Protein AF-A0A0E0J8D0-F1 (afdb_monomer)

pLDDT: mean 74.9, std 18.25, range [26.39, 94.94]

InterPro domains:
  IPR051266 Calcium-activated chloride channel regulator [PTHR10579] (3-335)

Mean predicted aligned error: 12.56 Å

Structure (mmCIF, N/CA/C/O backbone):
data_AF-A0A0E0J8D0-F1
#
_entry.id   AF-A0A0E0J8D0-F1
#
loop_
_atom_site.group_PDB
_atom_site.id
_atom_site.type_symbol
_atom_site.label_atom_id
_atom_site.label_alt_id
_atom_site.label_comp_id
_atom_site.label_asym_id
_atom_site.label_entity_id
_atom_site.label_seq_id
_atom_site.pdbx_PDB_ins_code
_atom_site.Cartn_x
_atom_site.Cartn_y
_atom_site.Cartn_z
_atom_site.occupancy
_atom_site.B_iso_or_equiv
_atom_site.auth_seq_id
_atom_site.auth_comp_id
_atom_site.auth_asym_id
_atom_site.auth_atom_id
_atom_site.pdbx_PDB_model_num
ATOM 1 N N . MET A 1 1 ? -21.886 -5.098 -19.837 1.00 46.44 1 MET A N 1
ATOM 2 C CA . MET A 1 1 ? -21.072 -4.831 -18.627 1.00 46.44 1 MET A CA 1
ATOM 3 C C . MET A 1 1 ? -19.988 -3.817 -18.983 1.00 46.44 1 MET A C 1
ATOM 5 O O . MET A 1 1 ? -19.157 -4.144 -19.821 1.00 46.44 1 MET A O 1
ATOM 9 N N . LYS A 1 2 ? -19.994 -2.595 -18.424 1.00 50.16 2 LYS A N 1
ATOM 10 C CA . LYS A 1 2 ? -18.832 -1.688 -18.530 1.00 50.16 2 LYS A CA 1
ATOM 11 C C . LYS A 1 2 ? -17.895 -1.989 -17.359 1.00 50.16 2 LYS A C 1
ATOM 13 O O . LYS A 1 2 ? -18.316 -1.901 -16.210 1.00 50.16 2 LYS A O 1
ATOM 18 N N . ARG A 1 3 ? -16.669 -2.418 -17.663 1.00 60.91 3 ARG A N 1
ATOM 19 C CA . ARG A 1 3 ? -15.630 -2.735 -16.670 1.00 60.91 3 ARG A CA 1
ATOM 20 C C . ARG A 1 3 ? -14.944 -1.448 -16.202 1.00 60.91 3 ARG A C 1
ATOM 22 O O . ARG A 1 3 ? -14.969 -0.449 -16.920 1.00 60.91 3 ARG A O 1
ATOM 29 N N . GLN A 1 4 ? -14.341 -1.473 -15.013 1.00 70.31 4 GLN A N 1
ATOM 30 C CA . GLN A 1 4 ? -13.465 -0.391 -14.558 1.00 70.31 4 GLN A CA 1
ATOM 31 C C . GLN A 1 4 ? -12.330 -0.221 -15.565 1.00 70.31 4 GLN A C 1
ATOM 33 O O . GLN A 1 4 ? -11.657 -1.186 -15.918 1.00 70.31 4 GLN A O 1
ATOM 38 N N . GLY A 1 5 ? -12.181 1.005 -16.065 1.00 75.38 5 GLY A N 1
ATOM 39 C CA . GLY A 1 5 ? -11.062 1.376 -16.914 1.00 75.38 5 GLY A CA 1
ATOM 40 C C . GLY A 1 5 ? -9.824 1.595 -16.056 1.00 75.38 5 GLY A C 1
ATOM 41 O O . GLY A 1 5 ? -9.903 2.187 -14.977 1.00 75.38 5 GLY A O 1
ATOM 42 N N . PHE A 1 6 ? -8.698 1.105 -16.549 1.00 82.50 6 PHE A N 1
ATOM 43 C CA . PHE A 1 6 ? -7.367 1.359 -16.017 1.00 82.50 6 PHE A CA 1
ATOM 44 C C . PHE A 1 6 ? -6.491 1.699 -17.207 1.00 82.50 6 PHE A C 1
ATOM 46 O O . PHE A 1 6 ? -6.718 1.198 -18.312 1.00 82.50 6 PHE A O 1
ATOM 53 N N . ILE A 1 7 ? -5.495 2.538 -16.977 1.00 88.19 7 ILE A N 1
ATOM 54 C CA . ILE A 1 7 ? -4.491 2.846 -17.984 1.00 88.19 7 ILE A CA 1
ATOM 55 C C . ILE A 1 7 ? -3.203 2.180 -17.530 1.00 88.19 7 ILE A C 1
ATOM 57 O O . ILE A 1 7 ? -2.791 2.327 -16.381 1.00 88.19 7 ILE A O 1
ATOM 61 N N . VAL A 1 8 ? -2.575 1.436 -18.431 1.00 90.00 8 VAL A N 1
ATOM 62 C CA . VAL A 1 8 ? -1.223 0.931 -18.222 1.00 90.00 8 VAL A CA 1
ATOM 63 C C . VAL A 1 8 ? -0.293 1.754 -19.094 1.00 90.00 8 VAL A C 1
ATOM 65 O O . VAL A 1 8 ? -0.417 1.741 -20.316 1.00 90.00 8 VAL A O 1
ATOM 68 N N . LEU A 1 9 ? 0.608 2.497 -18.457 1.00 89.94 9 LEU A N 1
ATOM 69 C CA . LEU A 1 9 ? 1.595 3.334 -19.127 1.00 89.94 9 LEU A CA 1
ATOM 70 C C . LEU A 1 9 ? 2.976 2.715 -18.944 1.00 89.94 9 LEU A C 1
ATOM 72 O O . LEU A 1 9 ? 3.391 2.429 -17.823 1.00 89.94 9 LEU A O 1
ATOM 76 N N . VAL A 1 10 ? 3.699 2.524 -20.040 1.00 88.44 10 VAL A N 1
ATOM 77 C CA . VAL A 1 10 ? 5.029 1.912 -20.041 1.00 88.44 10 VAL A CA 1
ATOM 78 C C . VAL A 1 10 ? 5.989 2.880 -20.712 1.00 88.44 10 VAL A C 1
ATOM 80 O O . VAL A 1 10 ? 5.699 3.349 -21.810 1.00 88.44 10 VAL A O 1
ATOM 83 N N . SER A 1 11 ? 7.116 3.171 -20.070 1.00 85.00 11 SER A N 1
ATOM 84 C CA . SER A 1 11 ? 8.175 4.003 -20.647 1.00 85.00 11 SER A CA 1
ATOM 85 C C . SER A 1 11 ? 9.550 3.432 -20.312 1.00 85.00 11 SER A C 1
ATOM 87 O O . SER A 1 11 ? 9.763 2.886 -19.229 1.00 85.00 11 SER A O 1
ATOM 89 N N . ASP A 1 12 ? 10.486 3.550 -21.246 1.00 77.44 12 ASP A N 1
ATOM 90 C CA . ASP A 1 12 ? 11.909 3.245 -21.076 1.00 77.44 12 ASP A CA 1
ATOM 91 C C . ASP A 1 12 ? 12.786 4.512 -21.028 1.00 77.44 12 ASP A C 1
ATOM 93 O O . ASP A 1 12 ? 14.004 4.404 -20.884 1.00 77.44 12 ASP A O 1
ATOM 97 N N . ARG A 1 13 ? 12.186 5.709 -21.138 1.00 64.50 13 ARG A N 1
ATOM 98 C CA . ARG A 1 13 ? 12.886 7.002 -21.168 1.00 64.50 13 ARG A CA 1
ATOM 99 C C . ARG A 1 13 ? 12.530 7.893 -19.983 1.00 64.50 13 ARG A C 1
ATOM 101 O O . ARG A 1 13 ? 11.370 7.954 -19.572 1.00 64.50 13 ARG A O 1
ATOM 108 N N . ASP A 1 14 ? 13.530 8.653 -19.543 1.00 59.75 14 ASP A N 1
ATOM 109 C CA . ASP A 1 14 ? 13.353 9.880 -18.768 1.00 59.75 14 ASP A CA 1
ATOM 110 C C . ASP A 1 14 ? 12.811 10.943 -19.740 1.00 59.75 14 ASP A C 1
ATOM 112 O O . ASP A 1 14 ? 13.558 11.564 -20.499 1.00 59.75 14 ASP A O 1
ATOM 116 N N . SER A 1 15 ? 11.489 11.081 -19.827 1.00 52.22 15 SER A N 1
ATOM 117 C CA . SER A 1 15 ? 10.902 12.249 -20.478 1.00 52.22 15 SER A CA 1
ATOM 118 C C . SER A 1 15 ? 11.026 13.459 -19.555 1.00 52.22 15 SER A C 1
ATOM 120 O O . SER A 1 15 ? 11.092 13.316 -18.339 1.00 52.22 15 SER A O 1
ATOM 122 N N . SER A 1 16 ? 11.095 14.648 -20.149 1.00 49.59 16 SER A N 1
ATOM 123 C CA . SER A 1 16 ? 10.796 15.911 -19.481 1.00 49.59 16 SER A CA 1
ATOM 124 C C . SER A 1 16 ? 9.425 16.375 -19.981 1.00 49.59 16 SER A C 1
ATOM 126 O O . SER A 1 16 ? 9.337 17.179 -20.913 1.00 49.59 16 SER A O 1
ATOM 128 N N . MET A 1 17 ? 8.338 15.812 -19.463 1.00 49.69 17 MET A N 1
ATOM 129 C CA . MET A 1 17 ? 7.008 16.357 -19.689 1.00 49.69 17 MET A CA 1
ATOM 130 C C . MET A 1 17 ? 6.884 17.727 -19.024 1.00 49.69 17 MET A C 1
ATOM 132 O O . MET A 1 17 ? 6.902 17.891 -17.806 1.00 49.69 17 MET A O 1
ATOM 136 N N . SER A 1 18 ? 6.680 18.736 -19.864 1.00 47.53 18 SER A N 1
ATOM 137 C CA . SER A 1 18 ? 6.123 20.016 -19.458 1.00 47.53 18 SER A CA 1
ATOM 138 C C . SER A 1 18 ? 4.677 19.810 -18.989 1.00 47.53 18 SER A C 1
ATOM 140 O O . SER A 1 18 ? 3.815 19.503 -19.807 1.00 47.53 18 SER A O 1
ATOM 142 N N . ASN A 1 19 ? 4.436 19.990 -17.688 1.00 48.50 19 ASN A N 1
ATOM 143 C CA . ASN A 1 19 ? 3.133 20.188 -17.042 1.00 48.50 19 ASN A CA 1
ATOM 144 C C . ASN A 1 19 ? 1.971 19.297 -17.543 1.00 48.50 19 ASN A C 1
ATOM 146 O O . ASN A 1 19 ? 1.160 19.716 -18.370 1.00 48.50 19 ASN A O 1
ATOM 150 N N . CYS A 1 20 ? 1.806 18.112 -16.944 1.00 47.72 20 CYS A N 1
ATOM 151 C CA . CYS A 1 20 ? 0.512 17.418 -16.925 1.00 47.72 20 CYS A CA 1
ATOM 152 C C . CYS A 1 20 ? -0.447 18.173 -15.992 1.00 47.72 20 CYS A C 1
ATOM 154 O O . CYS A 1 20 ? -0.586 17.824 -14.830 1.00 47.72 20 CYS A O 1
ATOM 156 N N . SER A 1 21 ? -1.070 19.245 -16.479 1.00 47.53 21 SER A N 1
ATOM 157 C CA . SER A 1 21 ? -2.043 20.033 -15.704 1.00 47.53 21 SER A CA 1
ATOM 158 C C . SER A 1 21 ? -3.500 19.676 -16.006 1.00 47.53 21 SER A C 1
ATOM 160 O O . SER A 1 21 ? -4.398 20.413 -15.607 1.00 47.53 21 SER A O 1
ATOM 162 N N . ASP A 1 22 ? -3.763 18.571 -16.711 1.00 52.88 22 ASP A N 1
ATOM 163 C CA . ASP A 1 22 ? -5.134 18.147 -17.012 1.00 52.88 22 ASP A CA 1
ATOM 164 C C . ASP A 1 22 ? -5.654 17.166 -15.943 1.00 52.88 22 ASP A C 1
ATOM 166 O O . ASP A 1 22 ? -5.825 15.962 -16.167 1.00 52.88 22 ASP A O 1
ATOM 170 N N . ASP A 1 23 ? -5.878 17.712 -14.741 1.00 55.66 23 ASP A N 1
ATOM 171 C CA . ASP A 1 23 ? -6.348 17.011 -13.532 1.00 55.66 23 ASP A CA 1
ATOM 172 C C . ASP A 1 23 ? -7.606 16.152 -13.777 1.00 55.66 23 ASP A C 1
ATOM 174 O O . ASP A 1 23 ? -7.837 15.147 -13.097 1.00 55.66 23 ASP A O 1
ATOM 178 N N . GLY A 1 24 ? -8.430 16.515 -14.767 1.00 55.47 24 GLY A N 1
ATOM 179 C CA . GLY A 1 24 ? -9.711 15.864 -15.041 1.00 55.47 24 GLY A CA 1
ATOM 180 C C . GLY A 1 24 ? -9.600 14.439 -15.598 1.00 55.47 24 GLY A C 1
ATOM 181 O O . GLY A 1 24 ? -10.462 13.602 -15.313 1.00 55.47 24 GLY A O 1
ATOM 182 N N . LEU A 1 25 ? -8.552 14.126 -16.371 1.00 59.09 25 LEU A N 1
ATOM 183 C CA . LEU A 1 25 ? -8.372 12.793 -16.967 1.00 59.09 25 LEU A CA 1
ATOM 184 C C . LEU A 1 25 ? -7.680 11.814 -16.014 1.00 59.09 25 LEU A C 1
ATOM 186 O O . LEU A 1 25 ? -8.095 10.654 -15.939 1.00 59.09 25 LEU A O 1
ATOM 190 N N . LEU A 1 26 ? -6.686 12.278 -15.247 1.00 63.06 26 LEU A N 1
ATOM 191 C CA . LEU A 1 26 ? -5.982 11.452 -14.259 1.00 63.06 26 LEU A CA 1
ATOM 192 C C . LEU A 1 26 ? -6.912 11.000 -13.126 1.00 63.06 26 LEU A C 1
ATOM 194 O O . LEU A 1 26 ? -6.766 9.894 -12.617 1.00 63.06 26 LEU A O 1
ATOM 198 N N . GLN A 1 27 ? -7.937 11.784 -12.786 1.00 64.50 27 GLN A N 1
ATOM 199 C CA . GLN A 1 27 ? -8.925 11.383 -11.778 1.00 64.50 27 GLN A CA 1
ATOM 200 C C . GLN A 1 27 ? -9.924 10.320 -12.262 1.00 64.50 27 GLN A C 1
ATOM 202 O O . GLN A 1 27 ? -10.603 9.700 -11.438 1.00 64.50 27 GLN A O 1
ATOM 207 N N . LYS A 1 28 ? -10.047 10.093 -13.579 1.00 72.12 28 LYS A N 1
ATOM 208 C CA . LYS A 1 28 ? -11.075 9.202 -14.139 1.00 72.12 28 LYS A CA 1
ATOM 209 C C . LYS A 1 28 ? -10.693 7.727 -14.063 1.00 72.12 28 LYS A C 1
ATOM 211 O O . LYS A 1 28 ? -11.548 6.890 -13.764 1.00 72.12 28 LYS A O 1
ATOM 216 N N . TYR A 1 29 ? -9.434 7.407 -14.349 1.00 80.06 29 TYR A N 1
ATOM 217 C CA . TYR A 1 29 ? -8.930 6.037 -14.353 1.00 80.06 29 TYR A CA 1
ATOM 218 C C . TYR A 1 29 ? -7.573 5.972 -13.653 1.00 80.06 29 TYR A C 1
ATOM 220 O O . TYR A 1 29 ? -6.701 6.773 -13.984 1.00 80.06 29 TYR A O 1
ATOM 228 N N . PRO A 1 30 ? -7.355 5.002 -12.749 1.00 85.81 30 PRO A N 1
ATOM 229 C CA . PRO A 1 30 ? -6.026 4.767 -12.204 1.00 85.81 30 PRO A CA 1
ATOM 230 C C . PRO A 1 30 ? -5.035 4.417 -13.316 1.00 85.81 30 PRO A C 1
ATOM 232 O O . PRO A 1 30 ? -5.306 3.558 -14.164 1.00 85.81 30 PRO A O 1
ATOM 235 N N . VAL A 1 31 ? -3.884 5.091 -13.297 1.00 90.38 31 VAL A N 1
ATOM 236 C CA . VAL A 1 31 ? -2.785 4.877 -14.239 1.00 90.38 31 VAL A CA 1
ATOM 237 C C . VAL A 1 31 ? -1.685 4.083 -13.540 1.00 90.38 31 VAL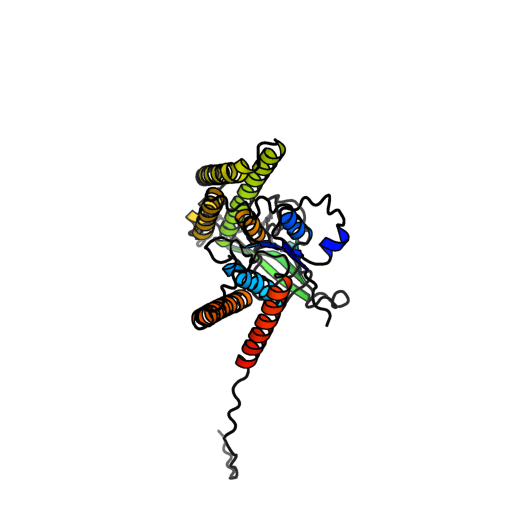 A C 1
ATOM 239 O O . VAL A 1 31 ? -0.976 4.594 -12.675 1.00 90.38 31 VAL A O 1
ATOM 242 N N . HIS A 1 32 ? -1.532 2.813 -13.906 1.00 92.88 32 HIS A N 1
ATOM 243 C CA . HIS A 1 32 ? -0.411 1.992 -13.460 1.00 92.88 32 HIS A CA 1
ATOM 244 C C . HIS A 1 32 ? 0.774 2.215 -14.398 1.00 92.88 32 HIS A C 1
ATOM 246 O O . HIS A 1 32 ? 0.692 1.925 -15.593 1.00 92.88 32 HIS A O 1
ATOM 252 N N . THR A 1 33 ? 1.862 2.757 -13.862 1.00 93.88 33 THR A N 1
ATOM 253 C CA . THR A 1 33 ? 3.039 3.147 -14.635 1.00 93.88 33 THR A CA 1
ATOM 254 C C . THR A 1 33 ? 4.173 2.137 -14.455 1.00 93.88 33 THR A C 1
ATOM 256 O O . THR A 1 33 ? 4.399 1.612 -13.363 1.00 93.88 33 THR A O 1
ATOM 259 N N . PHE A 1 34 ? 4.894 1.849 -15.538 1.00 91.88 34 PHE A N 1
ATOM 260 C CA . PHE A 1 34 ? 6.003 0.900 -15.578 1.00 91.88 34 PHE A CA 1
ATOM 261 C C . PHE A 1 34 ? 7.225 1.557 -16.213 1.00 91.88 34 PHE A C 1
ATOM 263 O O . PHE A 1 34 ? 7.177 1.928 -17.386 1.00 91.88 34 PHE A O 1
ATOM 270 N N . SER A 1 35 ? 8.324 1.663 -15.464 1.00 88.69 35 SER A N 1
ATOM 271 C CA . SER A 1 35 ? 9.623 2.017 -16.040 1.00 88.69 35 SER A CA 1
ATOM 272 C C . SER A 1 35 ? 10.381 0.760 -16.457 1.00 88.69 35 SER A C 1
ATOM 274 O O . SER A 1 35 ? 10.545 -0.166 -15.654 1.00 88.69 35 SER A O 1
ATOM 276 N N . LEU A 1 36 ? 10.880 0.732 -17.689 1.00 84.88 36 LEU A N 1
ATOM 277 C CA . LEU A 1 36 ? 11.722 -0.345 -18.201 1.00 84.88 36 LEU A CA 1
ATOM 278 C C . LEU A 1 36 ? 13.202 0.036 -18.129 1.00 84.88 36 LEU A C 1
ATOM 280 O O . LEU A 1 36 ? 13.606 1.100 -18.582 1.00 84.88 36 LEU A O 1
ATOM 284 N N . GLY A 1 37 ? 14.027 -0.876 -17.618 1.00 75.25 37 GLY A N 1
ATOM 285 C CA . GLY A 1 37 ? 15.477 -0.704 -17.607 1.00 75.25 37 GLY A CA 1
ATOM 286 C C . GLY A 1 37 ? 15.971 0.223 -16.496 1.00 75.25 37 GLY A C 1
ATOM 287 O O . GLY A 1 37 ? 15.388 0.302 -15.417 1.00 75.25 37 GLY A O 1
ATOM 288 N N . LYS A 1 38 ? 17.113 0.867 -16.742 1.00 71.81 38 LYS A N 1
ATOM 289 C CA . LYS A 1 38 ? 17.770 1.773 -15.796 1.00 71.81 38 LYS A CA 1
ATOM 290 C C . LYS A 1 38 ? 17.267 3.198 -16.051 1.00 71.81 38 LYS A C 1
ATOM 292 O O . LYS A 1 38 ? 17.955 3.974 -16.703 1.00 71.81 38 LYS A O 1
ATOM 297 N N . ALA A 1 39 ? 16.069 3.514 -15.567 1.00 64.19 39 ALA A N 1
ATOM 298 C CA . ALA A 1 39 ? 15.610 4.901 -15.512 1.00 64.19 39 ALA A CA 1
ATOM 299 C C . ALA A 1 39 ? 16.415 5.640 -14.432 1.00 64.19 39 ALA A C 1
ATOM 301 O O . ALA A 1 39 ? 16.434 5.199 -13.274 1.00 64.19 39 ALA A O 1
ATOM 302 N N . GLU A 1 40 ? 17.114 6.718 -14.798 1.00 65.31 40 GLU A N 1
ATOM 303 C CA . GLU A 1 40 ? 17.853 7.517 -13.817 1.00 65.31 40 GLU A CA 1
ATOM 304 C C . GLU A 1 40 ? 16.872 8.301 -12.940 1.00 65.31 40 GLU A C 1
ATOM 306 O O . GLU A 1 40 ? 17.086 8.381 -11.723 1.00 65.31 40 GLU A O 1
ATOM 311 N N . ASP A 1 41 ? 15.743 8.751 -13.509 1.00 74.25 41 ASP A N 1
ATOM 312 C CA . ASP A 1 41 ? 14.721 9.499 -12.783 1.00 74.25 41 ASP A CA 1
ATOM 313 C C . ASP A 1 41 ? 13.262 9.204 -13.210 1.00 74.25 41 ASP A C 1
ATOM 315 O O . ASP A 1 41 ? 12.701 9.878 -14.071 1.00 74.25 41 ASP A O 1
ATOM 319 N N . PRO A 1 42 ? 12.552 8.284 -12.530 1.00 84.31 42 PRO A N 1
ATOM 320 C CA . PRO A 1 42 ? 11.168 7.942 -12.869 1.00 84.31 42 PRO A CA 1
ATOM 321 C C . PRO A 1 42 ? 10.122 8.942 -12.335 1.00 84.31 42 PRO A C 1
ATOM 323 O O . PRO A 1 42 ? 8.941 8.597 -12.248 1.00 84.31 42 PRO A O 1
ATOM 326 N N . THR A 1 43 ? 10.524 10.149 -11.918 1.00 84.25 43 THR A N 1
ATOM 327 C CA . THR A 1 43 ? 9.664 11.094 -11.180 1.00 84.25 43 THR A CA 1
ATOM 328 C C . THR A 1 43 ? 8.336 11.377 -11.890 1.00 84.25 43 THR A C 1
ATOM 330 O O . THR A 1 43 ? 7.298 11.435 -11.235 1.00 84.25 43 THR A O 1
ATOM 333 N N . GLU A 1 44 ? 8.321 11.477 -13.218 1.00 84.69 44 GLU A N 1
ATOM 334 C CA . GLU A 1 44 ? 7.092 11.741 -13.980 1.00 84.69 44 GLU A CA 1
ATOM 335 C C . GLU A 1 44 ? 6.096 10.582 -13.915 1.00 84.69 44 GLU A C 1
ATOM 337 O O . GLU A 1 44 ? 4.924 10.777 -13.594 1.00 84.69 44 GLU A O 1
ATOM 342 N N . LEU A 1 45 ? 6.570 9.354 -14.140 1.00 89.94 45 LEU A N 1
ATOM 343 C CA . LEU A 1 45 ? 5.750 8.145 -14.036 1.00 89.94 45 LEU A CA 1
ATOM 344 C C . LEU A 1 45 ? 5.213 7.950 -12.616 1.00 89.94 45 LEU A C 1
ATOM 346 O O . LEU A 1 45 ? 4.086 7.481 -12.437 1.00 89.94 45 LEU A O 1
ATOM 350 N N . VAL A 1 46 ? 6.013 8.306 -11.609 1.00 89.81 46 VAL A N 1
ATOM 351 C CA . VAL A 1 46 ? 5.606 8.277 -10.201 1.00 89.81 46 VAL A CA 1
ATOM 352 C C . VAL A 1 46 ? 4.504 9.300 -9.939 1.00 89.81 46 VAL A C 1
ATOM 354 O O . VAL A 1 46 ? 3.514 8.958 -9.295 1.00 89.81 46 VAL A O 1
ATOM 357 N N . THR A 1 47 ? 4.642 10.525 -10.450 1.00 88.25 47 THR A N 1
ATOM 358 C CA . THR A 1 47 ? 3.637 11.589 -10.304 1.00 88.25 47 THR A CA 1
ATOM 359 C C . THR A 1 47 ? 2.320 11.203 -10.973 1.00 88.25 47 THR A C 1
ATOM 361 O O . THR A 1 47 ? 1.291 11.209 -10.302 1.00 88.25 47 THR A O 1
ATOM 364 N N . ILE A 1 48 ? 2.353 10.733 -12.226 1.00 89.06 48 ILE A N 1
ATOM 365 C CA . ILE A 1 48 ? 1.161 10.266 -12.956 1.00 89.06 48 ILE A CA 1
ATOM 366 C C . ILE A 1 48 ? 0.444 9.148 -12.186 1.00 89.06 48 ILE A C 1
ATOM 368 O O . ILE A 1 48 ? -0.778 9.185 -12.009 1.00 89.06 48 ILE A O 1
ATOM 372 N N . ALA A 1 49 ? 1.187 8.148 -11.700 1.00 90.69 49 ALA A N 1
ATOM 373 C CA . ALA A 1 49 ? 0.604 7.072 -10.903 1.00 90.69 49 ALA A CA 1
ATOM 374 C C . ALA A 1 49 ? 0.002 7.595 -9.595 1.00 90.69 49 ALA A C 1
ATOM 376 O O . ALA A 1 49 ? -1.103 7.202 -9.228 1.00 90.69 49 ALA A O 1
ATOM 377 N N . LYS A 1 50 ? 0.699 8.497 -8.900 1.00 87.62 50 LYS A N 1
ATOM 378 C CA . LYS A 1 50 ? 0.235 9.059 -7.630 1.00 87.62 50 LYS A CA 1
ATOM 379 C C . LYS A 1 50 ? -1.051 9.870 -7.802 1.00 87.62 50 LYS A C 1
ATOM 381 O O . LYS A 1 50 ? -2.009 9.645 -7.063 1.00 87.62 50 LYS A O 1
ATOM 386 N N . GLU A 1 51 ? -1.083 10.788 -8.763 1.00 84.12 51 GLU A N 1
ATOM 387 C CA . GLU A 1 51 ? -2.221 11.684 -9.016 1.00 84.12 51 GLU A CA 1
ATOM 388 C C . GLU A 1 51 ? -3.460 10.915 -9.480 1.00 84.12 51 GLU A C 1
ATOM 390 O O . GLU A 1 51 ? -4.576 11.201 -9.046 1.00 84.12 51 GLU A O 1
ATOM 395 N N . SER A 1 52 ? -3.261 9.859 -10.272 1.00 84.94 52 SER A N 1
ATOM 396 C CA . SER A 1 52 ? -4.349 8.986 -10.720 1.00 84.94 52 SER A CA 1
ATOM 397 C C . SER A 1 52 ? -4.760 7.901 -9.720 1.00 84.94 52 SER A C 1
ATOM 399 O O . SER A 1 52 ? -5.705 7.155 -9.975 1.00 84.94 52 SER A O 1
ATOM 401 N N . LYS A 1 53 ? -4.083 7.784 -8.567 1.00 85.38 53 LYS A N 1
ATOM 402 C CA . LYS A 1 53 ? -4.266 6.682 -7.597 1.00 85.38 53 LYS A CA 1
ATOM 403 C C . LYS A 1 53 ? -3.962 5.295 -8.191 1.00 85.38 53 LYS A C 1
ATOM 405 O O . LYS A 1 53 ? -4.527 4.284 -7.763 1.00 85.38 53 LYS A O 1
ATOM 410 N N . GLY A 1 54 ? -3.078 5.246 -9.180 1.00 89.69 54 GLY A N 1
ATOM 411 C CA . GLY A 1 54 ? -2.452 4.028 -9.676 1.00 89.69 54 GLY A CA 1
ATOM 412 C C . GLY A 1 54 ? -1.192 3.662 -8.888 1.00 89.69 54 GLY A C 1
ATOM 413 O O . GLY A 1 54 ? -1.014 4.037 -7.732 1.00 89.69 54 GLY A O 1
ATOM 414 N N . THR A 1 55 ? -0.309 2.883 -9.503 1.00 93.56 55 THR A N 1
ATOM 415 C CA . THR A 1 55 ? 0.948 2.447 -8.876 1.00 93.56 55 THR A CA 1
ATOM 416 C C . THR A 1 55 ? 2.097 2.544 -9.855 1.00 93.56 55 THR A C 1
ATOM 418 O O . THR A 1 55 ? 1.911 2.264 -11.037 1.00 93.56 55 THR A O 1
ATOM 421 N N . PHE A 1 56 ? 3.287 2.833 -9.347 1.00 94.06 56 PHE A N 1
ATOM 422 C CA . PHE A 1 56 ? 4.518 2.817 -10.121 1.00 94.06 56 PHE A CA 1
ATOM 423 C C . PHE A 1 56 ? 5.292 1.512 -9.884 1.00 94.06 56 PHE A C 1
ATOM 425 O O . PHE A 1 56 ? 5.515 1.103 -8.743 1.00 94.06 56 PHE A O 1
ATOM 432 N N . SER A 1 57 ? 5.712 0.858 -10.967 1.00 93.56 57 SER A N 1
ATOM 433 C CA . SER A 1 57 ? 6.558 -0.338 -10.960 1.00 93.56 57 SER A CA 1
ATOM 434 C C . SER A 1 57 ? 7.851 -0.089 -11.732 1.00 93.56 57 SER A C 1
ATOM 436 O O . SER A 1 57 ? 7.836 0.476 -12.822 1.00 93.56 57 SER A O 1
ATOM 438 N N . SER A 1 58 ? 8.966 -0.580 -11.197 1.00 90.62 58 SER A N 1
ATOM 439 C CA . SER A 1 58 ? 10.276 -0.520 -11.840 1.00 90.62 58 SER A CA 1
ATOM 440 C C . SER A 1 58 ? 10.711 -1.912 -12.264 1.00 90.62 58 SER A C 1
ATOM 442 O O . SER A 1 58 ? 10.897 -2.803 -11.433 1.00 90.62 58 SER A O 1
ATOM 444 N N . ILE A 1 59 ? 10.909 -2.103 -13.566 1.00 87.56 59 ILE A N 1
ATOM 445 C CA . ILE A 1 59 ? 11.297 -3.387 -14.141 1.00 87.56 59 ILE A CA 1
ATOM 446 C C . ILE A 1 59 ? 12.775 -3.341 -14.524 1.00 87.56 59 ILE A C 1
ATOM 448 O O . ILE A 1 59 ? 13.163 -2.907 -15.611 1.00 87.56 59 ILE A O 1
ATOM 452 N N . SER A 1 60 ? 13.607 -3.860 -13.627 1.00 75.62 60 SER A N 1
ATOM 453 C CA . SER A 1 60 ? 15.045 -4.007 -13.847 1.00 75.62 60 SER A CA 1
ATOM 454 C C . SER A 1 60 ? 15.342 -5.365 -14.492 1.00 75.62 60 SER A C 1
ATOM 456 O O . SER A 1 60 ? 15.656 -6.337 -13.808 1.00 75.62 60 SER A O 1
ATOM 458 N N . GLY A 1 61 ? 15.226 -5.437 -15.822 1.00 71.94 61 GLY A N 1
ATOM 459 C CA . GLY A 1 61 ? 15.613 -6.600 -16.630 1.00 71.94 61 GLY A CA 1
ATOM 460 C C . GLY A 1 61 ? 14.458 -7.297 -17.358 1.00 71.94 61 GLY A C 1
ATOM 461 O O . GLY A 1 61 ? 13.346 -7.421 -16.850 1.00 71.94 61 GLY A O 1
ATOM 462 N N . ASN A 1 62 ? 14.747 -7.803 -18.561 1.00 67.50 62 ASN A N 1
ATOM 463 C CA . ASN A 1 62 ? 13.732 -8.326 -19.486 1.00 67.50 62 ASN A CA 1
ATOM 464 C C . ASN A 1 62 ? 12.962 -9.540 -18.943 1.00 67.50 62 ASN A C 1
ATOM 466 O O . ASN A 1 62 ? 11.785 -9.707 -19.247 1.00 67.50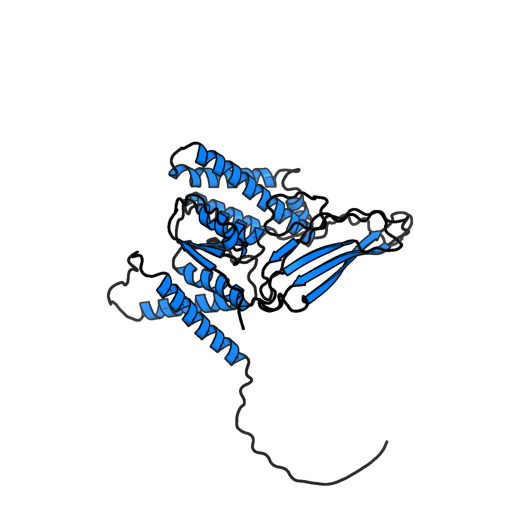 62 ASN A O 1
ATOM 470 N N . SER A 1 63 ? 13.594 -10.368 -18.106 1.00 69.56 63 SER A N 1
ATOM 471 C CA . SER A 1 63 ? 12.956 -11.547 -17.503 1.00 69.56 63 SER A CA 1
ATOM 472 C C . SER A 1 63 ? 11.861 -11.202 -16.488 1.00 69.56 63 SER A C 1
ATOM 474 O O . SER A 1 63 ? 11.063 -12.066 -16.137 1.00 69.56 63 SER A O 1
ATOM 476 N N . LYS A 1 64 ? 11.796 -9.947 -16.025 1.00 79.62 64 LYS A N 1
ATOM 477 C CA . LYS A 1 64 ? 10.820 -9.472 -15.035 1.00 79.62 64 LYS A CA 1
ATOM 478 C C . LYS A 1 64 ? 9.608 -8.775 -15.648 1.00 79.62 64 LYS A C 1
ATOM 480 O O . LYS A 1 64 ? 8.654 -8.495 -14.931 1.00 79.62 64 LYS A O 1
ATOM 485 N N . ILE A 1 65 ? 9.609 -8.555 -16.965 1.00 82.00 65 ILE A N 1
ATOM 486 C CA . ILE A 1 65 ? 8.495 -7.925 -17.686 1.00 82.00 65 ILE A CA 1
ATOM 487 C C . ILE A 1 65 ? 7.222 -8.769 -17.538 1.00 82.00 65 ILE A C 1
ATOM 489 O O . ILE A 1 65 ? 6.205 -8.268 -17.069 1.00 82.00 65 ILE A O 1
ATOM 493 N N . MET A 1 66 ? 7.298 -10.067 -17.852 1.00 80.94 66 MET A N 1
ATOM 494 C CA . MET A 1 66 ? 6.167 -11.001 -17.735 1.00 80.94 66 MET A CA 1
ATOM 495 C C . MET A 1 66 ? 5.565 -11.020 -16.325 1.00 80.94 66 MET A C 1
ATOM 497 O O . MET A 1 66 ? 4.349 -11.015 -16.164 1.00 80.94 66 MET A O 1
ATOM 501 N N . GLU A 1 67 ? 6.422 -11.033 -15.303 1.00 84.94 67 GLU A N 1
ATOM 502 C CA . GLU A 1 67 ? 6.015 -11.045 -13.897 1.00 84.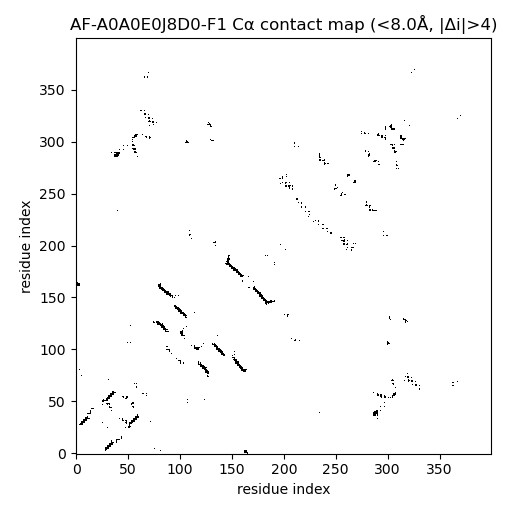94 67 GLU A CA 1
ATOM 503 C C . GLU A 1 67 ? 5.304 -9.743 -13.508 1.00 84.94 67 GLU A C 1
ATOM 505 O O . GLU A 1 67 ? 4.251 -9.781 -12.874 1.00 84.94 67 GLU A O 1
ATOM 510 N N . ALA A 1 68 ? 5.823 -8.596 -13.947 1.00 88.50 68 ALA A N 1
ATOM 511 C CA . ALA A 1 68 ? 5.219 -7.302 -13.657 1.00 88.50 68 ALA A CA 1
ATOM 512 C C . ALA A 1 68 ? 3.821 -7.151 -14.262 1.00 88.50 68 ALA A C 1
ATOM 514 O O . ALA A 1 68 ? 2.892 -6.700 -13.584 1.00 88.50 68 ALA A O 1
ATOM 515 N N . PHE A 1 69 ? 3.651 -7.584 -15.512 1.00 86.88 69 PHE A N 1
ATOM 516 C CA . PHE A 1 69 ? 2.341 -7.578 -16.154 1.00 86.88 69 PHE A CA 1
ATOM 517 C C . PHE A 1 69 ? 1.391 -8.612 -15.558 1.00 86.88 69 PHE A C 1
ATOM 519 O O . PHE A 1 69 ? 0.211 -8.306 -15.411 1.00 86.88 69 PHE A O 1
ATOM 526 N N . ALA A 1 70 ? 1.881 -9.784 -15.145 1.00 86.94 70 ALA A N 1
ATOM 527 C CA . ALA A 1 70 ? 1.073 -10.766 -14.427 1.00 86.94 70 ALA A CA 1
ATOM 528 C C . ALA A 1 70 ? 0.489 -10.183 -13.128 1.00 86.94 70 ALA A C 1
ATOM 530 O O . ALA A 1 70 ? -0.712 -10.287 -12.900 1.00 86.94 70 ALA A O 1
ATOM 531 N N . ILE A 1 71 ? 1.299 -9.490 -12.318 1.00 91.12 71 ILE A N 1
ATOM 532 C CA . ILE A 1 71 ? 0.817 -8.812 -11.100 1.00 91.12 71 ILE A CA 1
ATOM 533 C C . ILE A 1 71 ? -0.278 -7.793 -11.448 1.00 91.12 71 ILE A C 1
ATOM 535 O O . ILE A 1 71 ? -1.358 -7.802 -10.854 1.00 91.12 71 ILE A O 1
ATOM 539 N N . CYS A 1 72 ? -0.018 -6.930 -12.434 1.00 90.88 72 CYS A N 1
ATOM 540 C CA . CYS A 1 72 ? -0.945 -5.869 -12.822 1.00 90.88 72 CYS A CA 1
ATOM 541 C C . CYS A 1 72 ? -2.281 -6.416 -13.346 1.00 90.88 72 CYS A C 1
ATOM 543 O O . CYS A 1 72 ? -3.350 -5.953 -12.946 1.00 90.88 72 CYS A O 1
ATOM 545 N N . LEU A 1 73 ? -2.222 -7.406 -14.238 1.00 87.25 73 LEU A N 1
ATOM 546 C CA . LEU A 1 73 ? -3.394 -7.979 -14.894 1.00 87.25 73 LEU A CA 1
ATOM 547 C C . LEU A 1 73 ? -4.206 -8.861 -13.943 1.00 87.25 73 LEU A C 1
ATOM 549 O O . LEU A 1 73 ? -5.434 -8.813 -13.986 1.00 87.25 73 LEU A O 1
ATOM 553 N N . ALA A 1 74 ? -3.563 -9.602 -13.039 1.00 88.06 74 ALA A N 1
ATOM 554 C CA . ALA A 1 74 ? -4.265 -10.336 -11.989 1.00 88.06 74 ALA A CA 1
ATOM 555 C C . ALA A 1 74 ? -5.059 -9.398 -11.070 1.00 88.06 74 ALA A C 1
ATOM 557 O O . ALA A 1 74 ? -6.220 -9.674 -10.764 1.00 88.06 74 ALA A O 1
ATOM 558 N N . GLY A 1 75 ? -4.471 -8.262 -10.677 1.00 88.50 75 GLY A N 1
ATOM 559 C CA . GLY A 1 75 ? -5.180 -7.224 -9.924 1.00 88.50 75 GLY A CA 1
ATOM 560 C C . GLY A 1 75 ? -6.397 -6.703 -10.687 1.00 88.50 75 GLY A C 1
ATOM 561 O O . GLY A 1 75 ? -7.523 -6.778 -10.202 1.00 88.50 75 GLY A O 1
ATOM 562 N N . LEU A 1 76 ? -6.192 -6.281 -11.937 1.00 86.25 76 LEU A N 1
ATOM 563 C CA . LEU A 1 76 ? -7.256 -5.789 -12.815 1.00 86.25 76 LEU A CA 1
ATOM 564 C C . LEU A 1 76 ? -8.437 -6.766 -12.950 1.00 86.25 76 LEU A C 1
ATOM 566 O O . LEU A 1 76 ? -9.600 -6.360 -12.951 1.00 86.25 76 LEU A O 1
ATOM 570 N N . LYS A 1 77 ? -8.147 -8.060 -13.078 1.00 84.56 77 LYS A N 1
ATOM 571 C CA . LYS A 1 77 ? -9.163 -9.100 -13.289 1.00 84.56 77 LYS A CA 1
ATOM 572 C C . LYS A 1 77 ? -9.885 -9.505 -12.010 1.00 84.56 77 LYS A C 1
ATOM 574 O O . LYS A 1 77 ? -10.966 -10.074 -12.085 1.00 84.56 77 LYS A O 1
ATOM 579 N N . SER A 1 78 ? -9.323 -9.177 -10.852 1.00 88.44 78 SER A N 1
ATOM 580 C CA . SER A 1 78 ? -9.875 -9.518 -9.541 1.00 88.44 78 SER A CA 1
ATOM 581 C C . SER A 1 78 ? -10.537 -8.330 -8.843 1.00 88.44 78 SER A C 1
ATOM 583 O O . SER A 1 78 ? -10.737 -8.363 -7.633 1.00 88.44 78 SER A O 1
ATOM 585 N N . VAL A 1 79 ? -10.899 -7.271 -9.571 1.00 87.81 79 VAL A N 1
ATOM 586 C CA . VAL A 1 79 ? -11.628 -6.130 -8.999 1.00 87.81 79 VAL A CA 1
ATOM 587 C C . VAL A 1 79 ? -12.976 -6.583 -8.437 1.00 87.81 79 VAL A C 1
ATOM 589 O O . VAL A 1 79 ? -13.823 -7.082 -9.173 1.00 87.81 79 VAL A O 1
ATOM 592 N N . ILE A 1 80 ? -13.184 -6.352 -7.138 1.00 87.81 80 ILE A N 1
ATOM 593 C CA . ILE A 1 80 ? -14.432 -6.692 -6.428 1.00 87.81 80 ILE A CA 1
ATOM 594 C C . ILE A 1 80 ? -15.174 -5.469 -5.884 1.00 87.81 80 ILE A C 1
ATOM 596 O O . ILE A 1 80 ? -16.364 -5.552 -5.580 1.00 87.81 80 ILE A O 1
ATOM 600 N N . ALA A 1 81 ? -14.482 -4.338 -5.745 1.00 88.81 81 ALA A N 1
ATOM 601 C CA . ALA A 1 81 ? -15.059 -3.102 -5.244 1.00 88.81 81 ALA A CA 1
ATOM 602 C C . ALA A 1 81 ? -14.462 -1.893 -5.967 1.00 88.81 81 ALA A C 1
ATOM 604 O O . ALA A 1 81 ? -13.251 -1.796 -6.171 1.00 88.81 81 ALA A O 1
ATOM 605 N N . VAL A 1 82 ? -15.333 -0.959 -6.334 1.00 86.12 82 VAL A N 1
ATOM 606 C CA . VAL A 1 82 ? -15.007 0.272 -7.055 1.00 86.12 82 VAL A CA 1
ATOM 607 C C . VAL A 1 82 ? -15.460 1.476 -6.233 1.00 86.12 82 VAL A C 1
ATOM 609 O O . VAL A 1 82 ? -16.495 1.428 -5.564 1.00 86.12 82 VAL A O 1
ATOM 612 N N . LYS A 1 83 ? -14.669 2.559 -6.275 1.00 84.25 83 LYS A N 1
ATOM 613 C CA . LYS A 1 83 ? -14.855 3.780 -5.467 1.00 84.25 83 LYS A CA 1
ATOM 614 C C . LYS A 1 83 ? -15.083 3.469 -3.980 1.00 84.25 83 LYS A C 1
ATOM 616 O O . LYS A 1 83 ? -15.874 4.136 -3.318 1.00 84.25 83 LYS A O 1
ATOM 621 N N . ALA A 1 84 ? -14.377 2.464 -3.465 1.00 89.00 84 ALA A N 1
ATOM 622 C CA . ALA A 1 84 ? -14.397 2.100 -2.065 1.00 89.00 84 ALA A CA 1
ATOM 623 C C . ALA A 1 84 ? -13.931 3.285 -1.212 1.00 89.00 84 ALA A C 1
ATOM 625 O O . ALA A 1 84 ? -12.884 3.894 -1.470 1.00 89.00 84 ALA A O 1
ATOM 626 N N . ARG A 1 85 ? -14.721 3.620 -0.197 1.00 90.25 85 ARG A N 1
ATOM 627 C CA . ARG A 1 85 ? -14.394 4.617 0.821 1.00 90.25 85 ARG A CA 1
ATOM 628 C C . ARG A 1 85 ? -14.676 4.026 2.186 1.00 90.25 85 ARG A C 1
ATOM 630 O O . ARG A 1 85 ? -15.659 3.312 2.356 1.00 90.25 85 ARG A O 1
ATOM 637 N N . VAL A 1 86 ? -13.839 4.351 3.156 1.00 90.44 86 VAL A N 1
ATOM 638 C CA . VAL A 1 86 ? -14.039 3.950 4.544 1.00 90.44 86 VAL A CA 1
ATOM 639 C C . VAL A 1 86 ? -14.246 5.178 5.405 1.00 90.44 86 VAL A C 1
ATOM 641 O O . VAL A 1 86 ? -13.464 6.124 5.374 1.00 90.44 86 VAL A O 1
ATOM 644 N N . LYS A 1 87 ? -15.328 5.161 6.170 1.00 89.00 87 LYS A N 1
ATOM 645 C CA . LYS A 1 87 ? -15.656 6.172 7.160 1.00 89.00 87 LYS A CA 1
ATOM 646 C C . LYS A 1 87 ? -15.545 5.543 8.536 1.00 89.00 87 LYS A C 1
ATOM 648 O O . LYS A 1 87 ? -16.218 4.550 8.815 1.00 89.00 87 LYS A O 1
ATOM 653 N N . ILE A 1 88 ? -14.726 6.137 9.392 1.00 88.12 88 ILE A N 1
ATOM 654 C CA . ILE A 1 88 ? -14.706 5.803 10.812 1.00 88.12 88 ILE A CA 1
ATOM 655 C C . ILE A 1 88 ? -15.572 6.830 11.524 1.00 88.12 88 ILE A C 1
ATOM 657 O O . ILE A 1 88 ? -15.472 8.027 11.272 1.00 88.12 88 ILE A O 1
ATOM 661 N N . SER A 1 89 ? -16.506 6.368 12.341 1.00 86.75 89 SER A N 1
ATOM 662 C CA . SER A 1 89 ? -17.408 7.239 13.088 1.00 86.75 89 SER A CA 1
ATOM 663 C C . SER A 1 89 ? -17.409 6.835 14.555 1.00 86.75 89 SER A C 1
ATOM 665 O O . SER A 1 89 ? -17.353 5.634 14.839 1.00 86.75 89 SER A O 1
ATOM 667 N N . PRO A 1 90 ? -17.482 7.802 15.483 1.00 86.38 90 PRO A N 1
ATOM 668 C CA . PRO A 1 90 ? -17.693 7.485 16.883 1.00 86.38 90 PRO A CA 1
ATOM 669 C C . PRO A 1 90 ? -19.016 6.735 17.030 1.00 86.38 90 PRO A C 1
ATOM 671 O O . PRO A 1 90 ? -19.986 6.999 16.312 1.00 86.38 90 PRO A O 1
ATOM 674 N N . LYS A 1 91 ? -19.047 5.778 17.950 1.00 82.06 91 LYS A N 1
ATOM 675 C CA . LYS A 1 91 ? -20.279 5.127 18.371 1.00 82.06 91 LYS A CA 1
ATOM 676 C C . LYS A 1 91 ? -20.635 5.678 19.741 1.00 82.06 91 LYS A C 1
ATOM 678 O O . LYS A 1 91 ? -19.862 5.541 20.683 1.00 82.06 91 LYS A O 1
ATOM 683 N N . GLU A 1 92 ? -21.790 6.327 19.831 1.00 70.56 92 GLU A N 1
ATOM 684 C CA . GLU A 1 92 ? -22.309 6.763 21.122 1.00 70.56 92 GLU A CA 1
ATOM 685 C C . GLU A 1 92 ? -22.596 5.532 21.984 1.00 70.56 92 GLU A C 1
ATOM 687 O O . GLU A 1 92 ? -23.262 4.582 21.563 1.00 70.56 92 GLU A O 1
ATOM 692 N N . SER A 1 93 ? -22.047 5.548 23.189 1.00 71.69 93 SER A N 1
ATOM 693 C CA . SER A 1 93 ? -22.262 4.551 24.226 1.00 71.69 93 SER A CA 1
ATOM 694 C C . SER A 1 93 ? -22.575 5.300 25.509 1.00 71.69 93 SER A C 1
ATOM 696 O O . SER A 1 93 ? -21.967 6.335 25.777 1.00 71.69 93 SER A O 1
ATOM 698 N N . ALA A 1 94 ? -23.488 4.761 26.318 1.00 71.19 94 ALA A N 1
ATOM 699 C CA . ALA A 1 94 ? -23.879 5.360 27.596 1.00 71.19 94 ALA A CA 1
ATOM 700 C C . ALA A 1 94 ? -22.686 5.603 28.541 1.00 71.19 94 ALA A C 1
ATOM 702 O O . ALA A 1 94 ? -22.769 6.443 29.421 1.00 71.19 94 ALA A O 1
ATOM 703 N N . ASN A 1 95 ? -21.574 4.891 28.330 1.00 74.75 95 ASN A N 1
ATOM 704 C CA . ASN A 1 95 ? -20.403 4.902 29.204 1.00 74.75 95 ASN A CA 1
ATOM 705 C C . ASN A 1 95 ? -19.222 5.727 28.649 1.00 74.75 95 ASN A C 1
ATOM 707 O O . ASN A 1 95 ? -18.135 5.696 29.228 1.00 74.75 95 ASN A O 1
ATOM 711 N N . THR A 1 96 ? -19.385 6.413 27.510 1.00 78.31 96 THR A N 1
ATOM 712 C CA . THR A 1 96 ? -18.328 7.238 26.896 1.00 78.31 96 THR A CA 1
ATOM 713 C C . THR A 1 96 ? -18.826 8.626 26.545 1.00 78.31 96 THR A C 1
ATOM 715 O O . THR A 1 96 ? -19.892 8.772 25.954 1.00 78.31 96 THR A O 1
ATOM 718 N N . SER A 1 97 ? -18.000 9.635 26.802 1.00 81.12 97 SER A N 1
ATOM 719 C CA . SER A 1 97 ? -18.230 11.016 26.375 1.00 81.12 97 SER A CA 1
ATOM 720 C C . SER A 1 97 ? -17.010 11.571 25.636 1.00 81.12 97 SER A C 1
ATOM 722 O O . SER A 1 97 ? -15.930 10.978 25.653 1.00 81.12 97 SER A O 1
ATOM 724 N N . ASN A 1 98 ? -17.185 12.698 24.938 1.00 84.06 98 ASN A N 1
ATOM 725 C CA . ASN A 1 98 ? -16.113 13.397 24.216 1.00 84.06 98 ASN A CA 1
ATOM 726 C C . ASN A 1 98 ? -15.325 12.516 23.227 1.00 84.06 98 ASN A C 1
ATOM 728 O O . ASN A 1 98 ? -14.121 12.705 23.065 1.00 84.06 98 ASN A O 1
ATOM 732 N N . VAL A 1 99 ? -15.987 11.554 22.571 1.00 84.56 99 VAL A N 1
ATOM 733 C CA . VAL A 1 99 ? -15.335 10.664 21.599 1.00 84.56 99 VAL A CA 1
ATOM 734 C C . VAL A 1 99 ? -14.944 11.462 20.355 1.00 84.56 99 VAL A C 1
ATOM 736 O O . VAL A 1 99 ? -15.787 11.857 19.550 1.00 84.56 99 VAL A O 1
ATOM 739 N N . LYS A 1 100 ? -13.645 11.681 20.191 1.00 85.12 100 LYS A N 1
ATOM 740 C CA . LYS A 1 100 ? -13.014 12.273 19.018 1.00 85.12 100 LYS A CA 1
ATOM 741 C C . LYS A 1 100 ? -12.308 11.176 18.240 1.00 85.12 100 LYS A C 1
ATOM 743 O O . LYS A 1 100 ? -11.555 10.372 18.791 1.00 85.12 100 LYS A O 1
ATOM 748 N N . VAL A 1 101 ? -12.543 11.182 16.940 1.00 83.25 101 VAL A N 1
ATOM 749 C CA . VAL A 1 101 ? -11.871 10.313 15.982 1.00 83.25 101 VAL A CA 1
ATOM 750 C C . VAL A 1 101 ? -10.976 11.204 15.138 1.00 83.25 101 VAL A C 1
ATOM 752 O O . VAL A 1 101 ? -11.382 12.291 14.729 1.00 83.25 101 VAL A O 1
ATOM 755 N N . TYR A 1 102 ? -9.736 10.775 14.956 1.00 82.62 102 TYR A N 1
ATOM 756 C CA . TYR A 1 102 ? -8.784 11.437 14.079 1.00 82.62 102 TYR A CA 1
ATOM 757 C C . TYR A 1 102 ? -8.823 10.779 12.704 1.00 82.62 102 TYR A C 1
ATOM 759 O O . TYR A 1 102 ? -9.189 9.603 12.577 1.00 82.62 102 TYR A O 1
ATOM 767 N N . LYS A 1 103 ? -8.432 11.538 11.678 1.00 78.94 103 LYS A N 1
ATOM 768 C CA . LYS A 1 103 ? -8.414 11.056 10.298 1.00 78.94 103 LYS A CA 1
ATOM 769 C C . LYS A 1 103 ? -7.648 9.726 10.202 1.00 78.94 103 LYS A C 1
ATOM 771 O O . LYS A 1 103 ? -6.513 9.658 10.676 1.00 78.94 103 LYS A O 1
ATOM 776 N N . PRO A 1 104 ? -8.231 8.673 9.599 1.00 80.88 104 PRO A N 1
ATOM 777 C CA . PRO A 1 104 ? -7.498 7.441 9.357 1.00 80.88 104 PRO A CA 1
ATOM 778 C C . PRO A 1 104 ? -6.325 7.704 8.408 1.00 80.88 104 PRO A C 1
ATOM 780 O O . PRO A 1 104 ? -6.515 8.299 7.348 1.00 80.88 104 PRO A O 1
ATOM 783 N N . VAL A 1 105 ? -5.138 7.230 8.775 1.00 81.06 105 VAL A N 1
ATOM 784 C CA . VAL A 1 105 ? -3.911 7.334 7.972 1.00 81.06 105 VAL A CA 1
ATOM 785 C C . VAL A 1 105 ? -3.506 5.932 7.540 1.00 81.06 105 VAL A C 1
ATOM 787 O O . VAL A 1 105 ? -3.590 4.980 8.317 1.00 81.06 105 VAL A O 1
ATOM 790 N N . GLY A 1 106 ? -3.111 5.752 6.287 1.00 75.94 106 GLY A N 1
ATOM 791 C CA . GLY A 1 106 ? -2.941 4.405 5.748 1.00 75.94 106 GLY A CA 1
ATOM 792 C C . GLY A 1 106 ? -2.497 4.337 4.301 1.00 75.94 106 GLY A C 1
ATOM 793 O O . GLY A 1 106 ? -1.693 3.470 3.954 1.00 75.94 106 GLY A O 1
ATOM 794 N N . ILE A 1 107 ? -3.067 5.197 3.455 1.00 78.88 107 ILE A N 1
ATOM 795 C CA . ILE A 1 107 ? -3.074 5.015 2.002 1.00 78.88 107 ILE A CA 1
ATOM 796 C C . ILE A 1 107 ? -2.803 6.338 1.307 1.00 78.88 107 ILE A C 1
ATOM 798 O O . ILE A 1 107 ? -3.561 7.287 1.462 1.00 78.88 107 ILE A O 1
ATOM 802 N N . ASN A 1 108 ? -1.755 6.368 0.481 1.00 70.31 108 ASN A N 1
ATOM 803 C CA . ASN A 1 108 ? -1.308 7.553 -0.260 1.00 70.31 108 ASN A CA 1
ATOM 804 C C . ASN A 1 108 ? -1.029 8.785 0.629 1.00 70.31 108 ASN A C 1
ATOM 806 O O . ASN A 1 108 ? -0.922 9.908 0.133 1.00 70.31 108 ASN A O 1
ATOM 810 N N . ASP A 1 109 ? -0.886 8.575 1.938 1.00 65.12 109 ASP A N 1
ATOM 811 C CA . ASP A 1 109 ? -0.552 9.620 2.890 1.00 65.12 109 ASP A CA 1
ATOM 812 C C . ASP A 1 109 ? 0.956 9.872 2.849 1.00 65.12 109 ASP A C 1
ATOM 814 O O . ASP A 1 109 ? 1.776 8.955 2.950 1.00 65.12 109 ASP A O 1
ATOM 818 N N . THR A 1 110 ? 1.329 11.136 2.664 1.00 55.03 110 THR A N 1
ATOM 819 C CA . THR A 1 110 ? 2.727 11.590 2.720 1.00 55.03 110 THR A CA 1
ATOM 820 C C . THR A 1 110 ? 3.069 12.300 4.023 1.00 55.03 110 THR A C 1
ATOM 822 O O . THR A 1 110 ? 4.206 12.728 4.185 1.00 55.03 110 THR A O 1
ATOM 825 N N . ASP A 1 111 ? 2.100 12.447 4.925 1.00 51.03 111 ASP A N 1
ATOM 826 C CA . ASP A 1 111 ? 2.272 13.097 6.218 1.00 51.03 111 ASP A CA 1
ATOM 827 C C . ASP A 1 111 ? 1.433 12.369 7.278 1.00 51.03 111 ASP A C 1
ATOM 829 O O . ASP A 1 111 ? 0.283 12.004 7.028 1.00 51.03 111 ASP A O 1
ATOM 833 N N . PHE A 1 112 ? 2.014 12.148 8.457 1.00 55.06 112 PHE A N 1
ATOM 834 C CA . PHE A 1 112 ? 1.341 11.555 9.611 1.00 55.06 112 PHE A CA 1
ATOM 835 C C . PHE A 1 112 ? 0.781 12.676 10.489 1.00 55.06 112 PHE A C 1
ATOM 837 O O . PHE A 1 112 ? 1.201 12.890 11.626 1.00 55.06 112 PHE A O 1
ATOM 844 N N . ARG A 1 113 ? -0.171 13.437 9.946 1.00 58.75 113 ARG A N 1
ATOM 845 C CA . ARG A 1 113 ? -0.932 14.397 10.748 1.00 58.75 113 ARG A CA 1
ATOM 846 C C . ARG A 1 113 ? -2.244 13.768 11.162 1.00 58.75 113 ARG A C 1
ATOM 848 O O . ARG A 1 113 ? -3.116 13.510 10.337 1.00 58.75 113 ARG A O 1
ATOM 855 N N . MET A 1 114 ? -2.390 13.571 12.468 1.00 59.41 114 MET A N 1
ATOM 856 C CA . MET A 1 114 ? -3.676 13.287 13.095 1.00 59.41 114 MET A CA 1
ATOM 857 C C . MET A 1 114 ? -4.513 14.568 13.084 1.00 59.41 114 MET A C 1
ATOM 859 O O . MET A 1 114 ? -4.643 15.269 14.088 1.00 59.41 114 MET A O 1
ATOM 863 N N . GLU A 1 115 ? -5.023 14.923 11.910 1.00 60.25 115 GLU A N 1
ATOM 864 C CA . GLU A 1 115 ? -5.904 16.072 11.756 1.00 60.25 115 GLU A CA 1
ATOM 865 C C . GLU A 1 115 ? -7.302 15.716 12.264 1.00 60.25 115 GLU A C 1
ATOM 867 O O . GLU A 1 115 ? -7.771 14.577 12.143 1.00 60.25 115 GLU A O 1
ATOM 872 N N . ARG A 1 116 ? -7.970 16.704 12.869 1.00 57.75 116 ARG A N 1
ATOM 873 C CA . ARG A 1 116 ? -9.379 16.584 13.252 1.00 57.75 116 ARG A CA 1
ATOM 874 C C . ARG A 1 116 ? -10.235 16.681 11.999 1.00 57.75 116 ARG A C 1
ATOM 876 O O . ARG A 1 116 ? -10.776 17.737 11.693 1.00 57.75 116 ARG A O 1
ATOM 883 N N . ASP A 1 117 ? -10.334 15.566 11.298 1.00 62.88 117 ASP A N 1
ATOM 884 C CA . ASP A 1 117 ? -11.212 15.402 10.158 1.00 62.88 117 ASP A CA 1
ATOM 885 C C . ASP A 1 117 ? -11.782 13.978 10.154 1.00 62.88 117 ASP A C 1
ATOM 887 O O . ASP A 1 117 ? -11.046 12.995 10.207 1.00 62.88 117 ASP A O 1
ATOM 891 N N . ASN A 1 118 ? -13.110 13.882 10.115 1.00 63.97 118 ASN A N 1
ATOM 892 C CA . ASN A 1 118 ? -13.845 12.618 10.029 1.00 63.97 118 ASN A CA 1
ATOM 893 C C . ASN A 1 118 ? -14.214 12.278 8.574 1.00 63.97 118 ASN A C 1
ATOM 895 O O . ASN A 1 118 ? -15.143 11.493 8.333 1.00 63.97 118 ASN A O 1
ATOM 899 N N . GLU A 1 119 ? -13.547 12.895 7.593 1.00 73.19 119 GLU A N 1
ATOM 900 C CA . GLU A 1 119 ? -13.769 12.593 6.188 1.00 73.19 119 GLU A CA 1
ATOM 901 C C . GLU A 1 119 ? -13.481 11.114 5.885 1.00 73.19 119 GLU A C 1
ATOM 903 O O . GLU A 1 119 ? -12.537 10.493 6.376 1.00 73.19 119 GLU A O 1
ATOM 908 N N . ALA A 1 120 ? -14.335 10.527 5.045 1.00 81.62 120 ALA A N 1
ATOM 909 C CA . ALA A 1 120 ? -14.141 9.175 4.561 1.00 81.62 120 ALA A CA 1
ATOM 910 C C . ALA A 1 120 ? -12.880 9.077 3.689 1.00 81.62 120 ALA A C 1
ATOM 912 O O . ALA A 1 120 ? -12.782 9.728 2.641 1.00 81.62 120 ALA A O 1
ATOM 913 N N . VAL A 1 121 ? -11.974 8.175 4.063 1.00 86.31 121 VAL A N 1
ATOM 914 C CA . VAL A 1 121 ? -10.745 7.888 3.322 1.00 86.31 121 VAL A CA 1
ATOM 915 C C . VAL A 1 121 ? -11.084 7.128 2.048 1.00 86.31 121 VAL A C 1
ATOM 917 O O . VAL A 1 121 ? -11.763 6.098 2.071 1.00 86.31 121 VAL A O 1
ATOM 920 N N . ALA A 1 122 ? -10.629 7.648 0.909 1.00 86.31 122 ALA A N 1
ATOM 921 C CA . ALA A 1 122 ? -10.823 7.008 -0.382 1.00 86.31 122 ALA A CA 1
ATOM 922 C C . ALA A 1 122 ? -9.804 5.878 -0.577 1.00 86.31 122 ALA A C 1
ATOM 924 O O . ALA A 1 122 ? -8.617 6.133 -0.748 1.00 86.31 122 ALA A O 1
ATOM 925 N N . LEU A 1 123 ? -10.288 4.637 -0.616 1.00 87.06 123 LEU A N 1
ATOM 926 C CA . LEU A 1 123 ? -9.486 3.449 -0.925 1.00 87.06 123 LEU A CA 1
ATOM 927 C C . LEU A 1 123 ? -9.389 3.212 -2.440 1.00 87.06 123 LEU A C 1
ATOM 929 O O . LEU A 1 123 ? -8.432 2.613 -2.923 1.00 87.06 123 LEU A O 1
ATOM 933 N N . GLY A 1 124 ? -10.373 3.704 -3.201 1.00 86.31 124 GLY A N 1
ATOM 934 C CA . GLY A 1 124 ? -10.410 3.583 -4.655 1.00 86.31 124 GLY A CA 1
ATOM 935 C C . GLY A 1 124 ? -10.922 2.216 -5.101 1.00 86.31 124 GLY A C 1
ATOM 936 O O . GLY A 1 124 ? -12.024 1.814 -4.744 1.00 86.31 124 GLY A O 1
ATOM 937 N N . VAL A 1 125 ? -10.163 1.526 -5.940 1.00 87.00 125 VAL A N 1
ATOM 938 C CA . VAL A 1 125 ? -10.477 0.155 -6.364 1.00 87.00 125 VAL A CA 1
ATOM 939 C C . VAL A 1 125 ? -9.878 -0.828 -5.361 1.00 87.00 125 VAL A C 1
ATOM 941 O O . VAL A 1 125 ? -8.762 -0.584 -4.910 1.00 87.00 125 VAL A O 1
ATOM 944 N N . LEU A 1 126 ? -10.559 -1.939 -5.065 1.00 90.69 126 LEU A N 1
ATOM 945 C CA . LEU A 1 126 ? -9.997 -3.063 -4.306 1.00 90.69 126 LEU A CA 1
ATOM 946 C C . LEU A 1 126 ? -10.039 -4.364 -5.112 1.00 90.69 126 LEU A C 1
ATOM 948 O O . LEU A 1 126 ? -11.053 -4.688 -5.746 1.00 90.69 126 LEU A O 1
ATOM 952 N N . TYR A 1 127 ? -8.937 -5.106 -5.053 1.00 91.75 127 TYR A N 1
ATOM 953 C CA . TYR A 1 127 ? -8.798 -6.435 -5.642 1.00 91.75 127 TYR A CA 1
ATOM 954 C C . TYR A 1 127 ? -9.196 -7.532 -4.645 1.00 91.75 127 TYR A C 1
ATOM 956 O O . TYR A 1 127 ? -9.127 -7.349 -3.429 1.00 91.75 127 TYR A O 1
ATOM 964 N N . ALA A 1 128 ? -9.611 -8.693 -5.145 1.00 92.19 128 ALA A N 1
ATOM 965 C CA . ALA A 1 128 ? -9.939 -9.838 -4.307 1.00 92.19 128 ALA A CA 1
ATOM 966 C C . ALA A 1 128 ? -8.697 -10.284 -3.521 1.00 92.19 128 ALA A C 1
ATOM 968 O O . ALA A 1 128 ? -7.636 -10.510 -4.100 1.00 92.19 128 ALA A O 1
ATOM 969 N N . GLY A 1 129 ? -8.838 -10.406 -2.200 1.00 93.56 129 GLY A N 1
ATOM 970 C CA . GLY A 1 129 ? -7.735 -10.746 -1.296 1.00 93.56 129 GLY A CA 1
ATOM 971 C C . GLY A 1 129 ? -6.792 -9.584 -0.962 1.00 93.56 129 GLY A C 1
ATOM 972 O O . GLY A 1 129 ? -5.840 -9.792 -0.220 1.00 93.56 129 GLY A O 1
ATOM 973 N N . GLU A 1 130 ? -7.032 -8.373 -1.476 1.00 93.44 130 GLU A N 1
ATOM 974 C CA . GLU A 1 130 ? -6.255 -7.187 -1.102 1.00 93.44 130 GLU A CA 1
ATOM 975 C C . GLU A 1 130 ? -6.650 -6.696 0.299 1.00 93.44 130 GLU A C 1
ATOM 977 O O . GLU A 1 130 ? -7.835 -6.577 0.618 1.00 93.44 130 GLU A O 1
ATOM 982 N N . VAL A 1 131 ? -5.652 -6.376 1.126 1.00 92.56 131 VAL A N 1
ATOM 983 C CA . VAL A 1 131 ? -5.834 -5.875 2.496 1.00 92.56 131 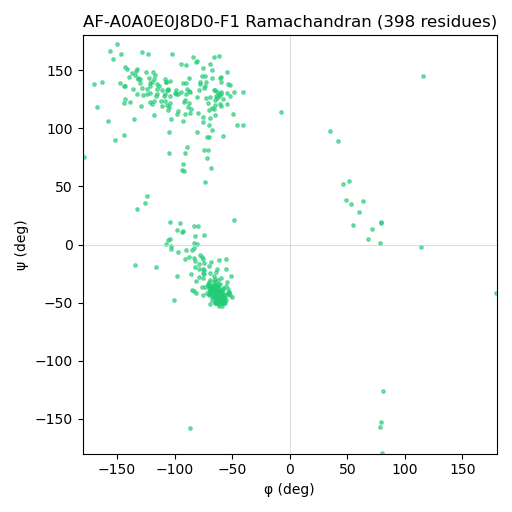VAL A CA 1
ATOM 984 C C . VAL A 1 131 ? -5.313 -4.442 2.582 1.00 92.56 131 VAL A C 1
ATOM 986 O O . VAL A 1 131 ? -4.235 -4.136 2.073 1.00 92.56 131 VAL A O 1
ATOM 989 N N . LYS A 1 132 ? -6.098 -3.554 3.204 1.00 91.94 132 LYS A N 1
ATOM 990 C CA . LYS A 1 132 ? -5.721 -2.163 3.485 1.00 91.94 132 LYS A CA 1
ATOM 991 C C . LYS A 1 132 ? -5.706 -1.947 4.990 1.00 91.94 132 LYS A C 1
ATOM 993 O O . LYS A 1 132 ? -6.765 -1.914 5.613 1.00 91.94 132 LYS A O 1
ATOM 998 N N . ASP A 1 133 ? -4.522 -1.751 5.548 1.00 91.62 133 ASP A N 1
ATOM 999 C CA . ASP A 1 133 ? -4.354 -1.465 6.967 1.00 91.62 133 ASP A CA 1
ATOM 1000 C C . ASP A 1 133 ? -4.376 0.046 7.208 1.00 91.62 133 ASP A C 1
ATOM 1002 O O . ASP A 1 133 ? -3.599 0.794 6.612 1.00 91.62 133 ASP A O 1
ATOM 1006 N N . LEU A 1 134 ? -5.265 0.512 8.081 1.00 88.94 134 LEU A N 1
ATOM 1007 C CA . LEU A 1 134 ? -5.392 1.925 8.436 1.00 88.94 134 LEU A CA 1
ATOM 1008 C C . LEU A 1 134 ? -5.133 2.100 9.928 1.00 88.94 134 LEU A C 1
ATOM 1010 O O . LEU A 1 134 ? -5.598 1.304 10.743 1.00 88.94 134 LEU A O 1
ATOM 1014 N N . ILE A 1 135 ? -4.432 3.170 10.280 1.00 89.12 135 ILE A N 1
ATOM 1015 C CA . ILE A 1 135 ? -4.231 3.602 11.658 1.00 89.12 135 ILE A CA 1
ATOM 1016 C C . ILE A 1 135 ? -5.233 4.708 11.949 1.00 89.12 135 ILE A C 1
ATOM 1018 O O . ILE A 1 135 ? -5.344 5.674 11.198 1.00 89.12 135 ILE A O 1
ATOM 1022 N N . VAL A 1 136 ? -5.952 4.570 13.058 1.00 86.88 136 VAL A N 1
ATOM 1023 C CA . VAL A 1 136 ? -6.930 5.555 13.515 1.00 86.88 136 VAL A CA 1
ATOM 1024 C C . VAL A 1 136 ? -6.525 6.015 14.905 1.00 86.88 136 VAL A C 1
ATOM 1026 O O . VAL A 1 136 ? -6.410 5.200 15.820 1.00 86.88 136 VAL A O 1
ATOM 1029 N N . GLY A 1 137 ? -6.320 7.320 15.065 1.00 86.75 137 GLY A N 1
ATOM 1030 C CA . GLY A 1 137 ? -6.223 7.932 16.384 1.00 86.75 137 GLY A CA 1
ATOM 1031 C C . GLY A 1 137 ? -7.613 8.099 16.989 1.00 86.75 137 GLY A C 1
ATOM 1032 O O . GLY A 1 137 ? -8.552 8.497 16.296 1.00 86.75 137 GLY A O 1
ATOM 1033 N N . ILE A 1 138 ? -7.745 7.848 18.289 1.00 86.44 138 ILE A N 1
ATOM 1034 C CA . ILE A 1 138 ? -8.966 8.138 19.044 1.00 86.44 138 ILE A CA 1
ATOM 1035 C C . ILE A 1 138 ? -8.639 8.811 20.367 1.00 86.44 138 ILE A C 1
ATOM 1037 O O . ILE A 1 138 ? -7.638 8.503 21.007 1.00 86.44 138 ILE A O 1
ATOM 1041 N N . GLU A 1 139 ? -9.518 9.705 20.789 1.00 88.06 139 GLU A N 1
ATOM 1042 C CA . GLU A 1 139 ? -9.504 10.323 22.110 1.00 88.06 139 GLU A CA 1
ATOM 1043 C C . GLU A 1 139 ? -10.927 10.252 22.652 1.00 88.06 139 GLU A C 1
ATOM 1045 O O . GLU A 1 139 ? -11.874 10.589 21.952 1.00 88.06 139 GLU A O 1
ATOM 1050 N N . PHE A 1 140 ? -11.108 9.767 23.872 1.00 85.94 140 PHE A N 1
ATOM 1051 C CA . PHE A 1 140 ? -12.428 9.639 24.478 1.00 85.94 140 PHE A CA 1
ATOM 1052 C C . PHE A 1 140 ? -12.315 9.698 25.996 1.00 85.94 140 PHE A C 1
ATOM 1054 O O . PHE A 1 140 ? -11.252 9.462 26.569 1.00 85.94 140 PHE A O 1
ATOM 1061 N N . THR A 1 141 ? -13.425 10.019 26.649 1.00 86.38 141 THR A N 1
ATOM 1062 C CA . THR A 1 141 ? -13.568 9.973 28.102 1.00 86.38 141 THR A CA 1
ATOM 1063 C C . THR A 1 141 ? -14.459 8.796 28.471 1.00 86.38 141 THR A C 1
ATOM 1065 O O . THR A 1 141 ? -15.461 8.537 27.804 1.00 86.38 141 THR A O 1
ATOM 1068 N N . VAL A 1 142 ? -14.100 8.092 29.538 1.00 80.38 142 VAL A N 1
ATOM 1069 C CA . VAL A 1 142 ? -14.908 7.021 30.128 1.00 80.38 142 VAL A CA 1
ATOM 1070 C C . VAL A 1 142 ? -15.278 7.438 31.544 1.00 80.38 142 VAL A C 1
ATOM 1072 O O . VAL A 1 142 ? -14.465 8.063 32.227 1.00 80.38 142 VAL A O 1
ATOM 1075 N N . GLU A 1 143 ? -16.493 7.112 31.978 1.00 78.50 143 GLU A N 1
ATOM 1076 C CA . GLU A 1 143 ? -16.881 7.236 33.389 1.00 78.50 143 GLU A CA 1
ATOM 1077 C C . GLU A 1 143 ? -16.015 6.343 34.291 1.00 78.50 143 GLU A C 1
ATOM 1079 O O . GLU A 1 143 ? -15.366 5.422 33.801 1.00 78.50 143 GLU A O 1
ATOM 1084 N N . ASP A 1 144 ? -15.996 6.598 35.604 1.00 75.56 144 ASP A N 1
ATOM 1085 C CA . ASP A 1 144 ? -15.164 5.837 36.544 1.00 75.56 144 ASP A CA 1
ATOM 1086 C C . ASP A 1 144 ? -15.421 4.324 36.435 1.00 75.56 144 ASP A C 1
ATOM 1088 O O . ASP A 1 144 ? -16.537 3.823 36.612 1.00 75.56 144 ASP A O 1
ATOM 1092 N N . VAL A 1 145 ? -14.362 3.583 36.114 1.00 69.69 145 VAL A N 1
ATOM 1093 C CA . VAL A 1 145 ? -14.448 2.171 35.756 1.00 69.69 145 VAL A CA 1
ATOM 1094 C C . VAL A 1 145 ? -13.917 1.328 36.898 1.00 69.69 145 VAL A C 1
ATOM 1096 O O . VAL A 1 145 ? -12.733 1.368 37.220 1.00 69.69 145 VAL A O 1
ATOM 1099 N N . LYS A 1 146 ? -14.763 0.459 37.449 1.00 75.25 146 LYS A N 1
ATOM 1100 C CA . LYS A 1 146 ? -14.310 -0.609 38.351 1.00 75.25 146 LYS A CA 1
ATOM 1101 C C . LYS A 1 146 ? -14.046 -1.882 37.551 1.00 75.25 146 LYS A C 1
ATOM 1103 O O . LYS A 1 146 ? -14.991 -2.543 37.108 1.00 75.25 146 LYS A O 1
ATOM 1108 N N . GLY A 1 147 ? -12.768 -2.211 37.370 1.00 75.75 147 GLY A N 1
ATOM 1109 C CA . GLY A 1 147 ? -12.294 -3.414 36.682 1.00 75.75 147 GLY A CA 1
ATOM 1110 C C . GLY A 1 147 ? -12.335 -3.372 35.160 1.00 75.75 147 GLY A C 1
ATOM 1111 O O . GLY A 1 147 ? -12.280 -2.301 34.562 1.00 75.75 147 GLY A O 1
ATOM 1112 N N . PHE A 1 148 ? -12.365 -4.552 34.536 1.00 78.50 148 PHE A N 1
ATOM 1113 C CA . PHE A 1 148 ? -12.328 -4.692 33.080 1.00 78.50 148 PHE A CA 1
ATOM 1114 C C . PHE A 1 148 ? -13.658 -4.277 32.442 1.00 78.50 148 PHE A C 1
ATOM 1116 O O . PHE A 1 148 ? -14.744 -4.599 32.942 1.00 78.50 148 PHE A O 1
ATOM 1123 N N . ARG A 1 149 ? -13.572 -3.581 31.310 1.00 78.62 149 ARG A N 1
ATOM 1124 C CA . ARG A 1 149 ? -14.702 -3.267 30.436 1.00 78.62 149 ARG A CA 1
ATOM 1125 C C . ARG A 1 149 ? -14.281 -3.364 28.977 1.00 78.62 149 ARG A C 1
ATOM 1127 O O . ARG A 1 149 ? -13.135 -3.100 28.618 1.00 78.62 149 ARG A O 1
ATOM 1134 N N . SER A 1 150 ? -15.261 -3.691 28.144 1.00 83.56 150 SER A N 1
ATOM 1135 C CA . SER A 1 150 ? -15.208 -3.503 26.700 1.00 83.56 150 SER A CA 1
ATOM 1136 C C . SER A 1 150 ? -16.267 -2.480 26.321 1.00 83.56 150 SER A C 1
ATOM 1138 O O . SER A 1 150 ? -17.418 -2.617 26.744 1.00 83.56 150 SER A O 1
ATOM 1140 N N . ILE A 1 151 ? -15.894 -1.458 25.555 1.00 81.12 151 ILE A N 1
ATOM 1141 C CA . ILE A 1 151 ? -16.852 -0.520 24.976 1.00 81.12 151 ILE A CA 1
ATOM 1142 C C . ILE A 1 151 ? -16.677 -0.491 23.470 1.00 81.12 151 ILE A C 1
ATOM 1144 O O . ILE A 1 151 ? -15.570 -0.344 22.961 1.00 81.12 151 ILE A O 1
ATOM 1148 N N . ASP A 1 152 ? -17.792 -0.562 22.756 1.00 86.44 152 ASP A N 1
ATOM 1149 C CA . ASP A 1 152 ? -17.830 -0.222 21.345 1.00 86.44 152 ASP A CA 1
ATOM 1150 C C . ASP A 1 152 ? -17.642 1.298 21.178 1.00 86.44 152 ASP A C 1
ATOM 1152 O O . ASP A 1 152 ? -18.578 2.063 21.410 1.00 86.44 152 ASP A O 1
ATOM 1156 N N . VAL A 1 153 ? -16.445 1.745 20.792 1.00 84.19 153 VAL A N 1
ATOM 1157 C CA . VAL A 1 153 ? -16.126 3.186 20.681 1.00 84.19 153 VAL A CA 1
ATOM 1158 C C . VAL A 1 153 ? -16.247 3.684 19.242 1.00 84.19 153 VAL A C 1
ATOM 1160 O O . VAL A 1 153 ? -16.543 4.856 19.010 1.00 84.19 153 VAL A O 1
ATOM 1163 N N . LEU A 1 154 ? -16.050 2.805 18.255 1.00 88.06 154 LEU A N 1
ATOM 1164 C CA . LEU A 1 154 ? -16.034 3.183 16.841 1.00 88.06 154 LEU A CA 1
ATOM 1165 C C . LEU A 1 154 ? -16.879 2.248 15.991 1.00 88.06 154 LEU A C 1
ATOM 1167 O O . LEU A 1 154 ? -16.980 1.047 16.243 1.00 88.06 154 LEU A O 1
ATOM 1171 N N . ALA A 1 155 ? -17.401 2.797 14.904 1.00 89.75 155 ALA A N 1
ATOM 1172 C CA . ALA A 1 155 ? -17.907 2.037 13.781 1.00 89.75 155 ALA A CA 1
ATOM 1173 C C . ALA A 1 155 ? -17.101 2.367 12.521 1.00 89.75 155 ALA A C 1
ATOM 1175 O O . ALA A 1 155 ? -17.039 3.523 12.100 1.00 89.75 155 ALA A O 1
ATOM 1176 N N . ALA A 1 156 ? -16.533 1.340 11.895 1.00 90.88 156 ALA A N 1
ATOM 1177 C CA . ALA A 1 156 ? -15.960 1.426 10.562 1.00 90.88 156 ALA A CA 1
ATOM 1178 C C . ALA A 1 156 ? -17.038 1.057 9.542 1.00 90.88 156 ALA A C 1
ATOM 1180 O O . ALA A 1 156 ? -17.615 -0.028 9.606 1.00 90.88 156 ALA A O 1
ATOM 1181 N N . THR A 1 157 ? -17.323 1.958 8.609 1.00 91.38 157 THR A N 1
ATOM 1182 C CA . THR A 1 157 ? -18.287 1.740 7.528 1.00 91.38 157 THR A CA 1
ATOM 1183 C C . THR A 1 157 ? -17.565 1.861 6.198 1.00 91.38 157 THR A C 1
ATOM 1185 O O . THR A 1 157 ? -16.976 2.901 5.912 1.00 91.38 157 THR A O 1
ATOM 1188 N N . VAL A 1 158 ? -17.601 0.807 5.390 1.00 91.75 158 VAL A N 1
ATOM 1189 C CA . VAL A 1 158 ? -17.051 0.799 4.034 1.00 91.75 158 VAL A CA 1
ATOM 1190 C C . VAL A 1 158 ? -18.201 0.892 3.046 1.00 91.75 158 VAL A C 1
ATOM 1192 O O . VAL A 1 158 ? -19.081 0.033 3.040 1.00 91.75 158 VAL A O 1
ATOM 1195 N N . GLU A 1 159 ? -18.172 1.920 2.209 1.00 91.88 159 GLU A N 1
ATOM 1196 C CA . GLU A 1 159 ? -19.090 2.114 1.090 1.00 91.88 159 GLU A CA 1
ATOM 1197 C C . GLU A 1 159 ? -18.368 1.814 -0.220 1.00 91.88 159 GLU A C 1
ATOM 1199 O O . GLU A 1 159 ? -17.252 2.292 -0.430 1.00 91.88 159 GLU A O 1
ATOM 1204 N N . TYR A 1 160 ? -18.996 1.050 -1.112 1.00 90.50 160 TYR A N 1
ATOM 1205 C CA . TYR A 1 160 ? -18.422 0.707 -2.412 1.00 90.50 160 TYR A CA 1
ATOM 1206 C C . TYR A 1 160 ? -19.494 0.341 -3.445 1.00 90.50 160 TYR A C 1
ATOM 1208 O O . TYR A 1 160 ? -20.648 0.067 -3.110 1.00 90.50 160 TYR A O 1
ATOM 1216 N N . TYR A 1 161 ? -19.088 0.287 -4.712 1.00 85.56 161 TYR A N 1
ATOM 1217 C CA . TYR A 1 161 ? -19.890 -0.260 -5.805 1.00 85.56 161 TYR A CA 1
ATOM 1218 C C . TYR A 1 161 ? -19.307 -1.592 -6.272 1.00 85.56 161 TYR A C 1
ATOM 1220 O O . TYR A 1 161 ? -18.085 -1.744 -6.327 1.00 85.56 161 TYR A O 1
ATOM 1228 N N . LYS A 1 162 ? -20.169 -2.556 -6.618 1.00 79.56 162 LYS A N 1
ATOM 1229 C CA . LYS A 1 162 ? -19.724 -3.855 -7.155 1.00 79.56 162 LYS A CA 1
ATOM 1230 C C . LYS A 1 162 ? -19.257 -3.748 -8.609 1.00 79.56 162 LYS A C 1
ATOM 1232 O O . LYS A 1 162 ? -18.466 -4.566 -9.060 1.00 79.56 162 LYS A O 1
ATOM 1237 N N . ASP A 1 163 ? -19.738 -2.739 -9.334 1.00 71.00 163 ASP A N 1
ATOM 1238 C CA . ASP A 1 163 ? -19.322 -2.422 -10.698 1.00 71.00 163 ASP A CA 1
ATOM 1239 C C . ASP A 1 163 ? -19.432 -0.908 -10.988 1.00 71.00 163 ASP A C 1
ATOM 1241 O O . ASP A 1 163 ? -19.946 -0.139 -10.178 1.00 71.00 163 ASP A O 1
ATOM 1245 N N . VAL A 1 164 ? -18.939 -0.476 -12.154 1.00 61.38 164 VAL A N 1
ATOM 1246 C CA . VAL A 1 164 ? -18.885 0.940 -12.585 1.00 61.38 164 VAL A CA 1
ATOM 1247 C C . VAL A 1 164 ? -20.247 1.498 -13.024 1.00 61.38 164 VAL A C 1
ATOM 1249 O O . VAL A 1 164 ? -20.438 2.708 -13.071 1.00 61.38 164 VAL A O 1
ATOM 1252 N N . GLN A 1 165 ? -21.205 0.646 -13.398 1.00 55.94 165 GLN A N 1
ATOM 1253 C CA . GLN A 1 165 ? -22.550 1.084 -13.802 1.00 55.94 165 GLN A CA 1
ATOM 1254 C C . GLN A 1 165 ? -23.452 1.337 -12.587 1.00 55.94 165 GLN A C 1
ATOM 1256 O O . GLN A 1 165 ? -24.432 2.071 -12.697 1.00 55.94 165 GLN A O 1
ATOM 1261 N N . GLN A 1 166 ? -23.106 0.780 -11.426 1.00 56.12 166 GLN A N 1
ATOM 1262 C CA . GLN A 1 166 ? -23.875 0.909 -10.193 1.00 56.12 166 GLN A CA 1
ATOM 1263 C C . GLN A 1 166 ? -23.766 2.273 -9.504 1.00 56.12 166 GLN A C 1
ATOM 1265 O O . GLN A 1 166 ? -24.341 2.433 -8.436 1.00 56.12 166 GLN A O 1
ATOM 1270 N N . GLU A 1 167 ? -23.141 3.290 -10.105 1.00 53.81 167 GLU A N 1
ATOM 1271 C CA . GLU A 1 167 ? -23.190 4.663 -9.567 1.00 53.81 167 GLU A CA 1
ATOM 1272 C C . GLU A 1 167 ? -24.617 5.247 -9.515 1.00 53.81 167 GLU A C 1
ATOM 1274 O O . GLU A 1 167 ? -24.842 6.244 -8.836 1.00 53.81 167 GLU A O 1
ATOM 1279 N N . GLN A 1 168 ? -25.584 4.602 -10.183 1.00 54.03 168 GLN A N 1
ATOM 1280 C CA . GLN A 1 168 ? -27.023 4.886 -10.083 1.00 54.03 168 GLN A CA 1
ATOM 1281 C C . GLN A 1 168 ? -27.810 3.875 -9.216 1.00 54.03 168 GLN A C 1
ATOM 1283 O O . GLN A 1 168 ? -29.007 4.057 -9.007 1.00 54.03 168 GLN A O 1
ATOM 1288 N N . LEU A 1 169 ? -27.169 2.814 -8.708 1.00 60.53 169 LEU A N 1
ATOM 1289 C CA . LEU A 1 169 ? -27.754 1.806 -7.809 1.00 60.53 169 LEU A CA 1
ATOM 1290 C C . LEU A 1 169 ? -27.302 2.067 -6.352 1.00 60.53 169 LEU A C 1
ATOM 1292 O O . LEU A 1 169 ? -26.339 2.804 -6.130 1.00 60.53 169 LEU A O 1
ATOM 1296 N N . PRO A 1 170 ? -27.961 1.484 -5.328 1.00 62.97 170 PRO A N 1
ATOM 1297 C CA . PRO A 1 170 ? -27.563 1.713 -3.950 1.00 62.97 170 PRO A CA 1
ATOM 1298 C C . PRO A 1 170 ? -26.162 1.150 -3.705 1.00 62.97 170 PRO A C 1
ATOM 1300 O O . PRO A 1 170 ? -25.848 0.014 -4.069 1.00 62.97 170 PRO A O 1
ATOM 1303 N N . LYS A 1 171 ? -25.326 1.967 -3.062 1.00 80.62 171 LYS A N 1
ATOM 1304 C CA . LYS A 1 171 ? -23.993 1.574 -2.605 1.00 80.62 171 LYS A CA 1
ATOM 1305 C C . LYS A 1 171 ? -24.094 0.315 -1.750 1.00 80.62 171 LYS A C 1
ATOM 1307 O O . LYS A 1 171 ? -24.975 0.199 -0.897 1.00 80.62 171 LYS A O 1
ATOM 1312 N N . SER A 1 172 ? -23.168 -0.613 -1.958 1.00 86.00 172 SER A N 1
ATOM 1313 C CA . SER A 1 172 ? -22.964 -1.696 -1.004 1.00 86.00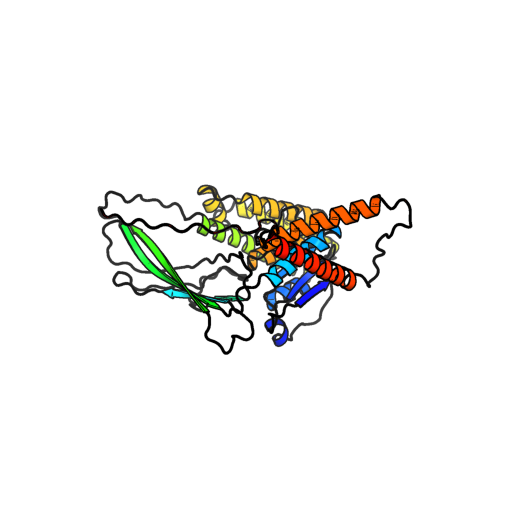 172 SER A CA 1
ATOM 1314 C C . SER A 1 172 ? -22.258 -1.132 0.222 1.00 86.00 172 SER A C 1
ATOM 1316 O O . SER A 1 172 ? -21.302 -0.364 0.099 1.00 86.00 172 SER A O 1
ATOM 1318 N N . THR A 1 173 ? -22.730 -1.533 1.398 1.00 88.75 173 THR A N 1
ATOM 1319 C CA . THR A 1 173 ? -22.198 -1.060 2.673 1.00 88.75 173 THR A CA 1
ATOM 1320 C C . THR A 1 173 ? -21.848 -2.250 3.547 1.00 88.75 173 THR A C 1
ATOM 1322 O O . THR A 1 173 ? -22.674 -3.133 3.765 1.00 88.75 173 THR A O 1
ATOM 1325 N N . ALA A 1 174 ? -20.626 -2.260 4.067 1.00 87.56 174 ALA A N 1
ATOM 1326 C CA . ALA A 1 174 ? -20.202 -3.171 5.121 1.00 87.56 174 ALA A CA 1
ATOM 1327 C C . ALA A 1 174 ? -19.874 -2.354 6.371 1.00 87.56 174 ALA A C 1
ATOM 1329 O O . ALA A 1 174 ? -19.256 -1.293 6.275 1.00 87.56 174 ALA A O 1
ATOM 1330 N N . LYS A 1 175 ? -20.290 -2.831 7.545 1.00 90.38 175 LYS A N 1
ATOM 1331 C CA . LYS A 1 175 ? -20.054 -2.147 8.817 1.00 90.38 175 LYS A CA 1
ATOM 1332 C C . LYS A 1 175 ? -19.424 -3.105 9.813 1.00 90.38 175 LYS A C 1
ATOM 1334 O O . LYS A 1 175 ? -19.896 -4.224 9.979 1.00 90.38 175 LYS A O 1
ATOM 1339 N N . CYS A 1 176 ? -18.398 -2.631 10.500 1.00 89.81 176 CYS A N 1
ATOM 1340 C CA . CYS A 1 176 ? -17.789 -3.299 11.637 1.00 89.81 176 CYS A CA 1
ATOM 1341 C C . CYS A 1 176 ? -17.790 -2.347 12.834 1.00 89.81 176 CYS A C 1
ATOM 1343 O O . CYS A 1 176 ? -17.718 -1.128 12.676 1.00 89.81 176 CYS A O 1
ATOM 1345 N N . THR A 1 177 ? -17.903 -2.904 14.034 1.00 87.25 177 THR A N 1
ATOM 1346 C CA . THR A 1 177 ? -17.780 -2.153 15.283 1.00 87.25 177 THR A CA 1
ATOM 1347 C C . THR A 1 177 ? -16.448 -2.511 15.921 1.00 87.25 177 THR A C 1
ATOM 1349 O O . THR A 1 177 ? -16.105 -3.687 15.991 1.00 87.25 177 THR A O 1
ATOM 1352 N N . MET A 1 178 ? -15.701 -1.505 16.366 1.00 84.06 178 MET A N 1
ATOM 1353 C CA . MET A 1 178 ? -14.428 -1.704 17.049 1.00 84.06 178 MET A CA 1
ATOM 1354 C C . MET A 1 178 ? -14.613 -1.476 18.543 1.00 84.06 178 MET A C 1
ATOM 1356 O O . MET A 1 178 ? -15.129 -0.438 18.972 1.00 84.06 178 MET A O 1
ATOM 1360 N N . GLN A 1 179 ? -14.169 -2.461 19.314 1.00 83.62 179 GLN A N 1
ATOM 1361 C CA . GLN A 1 179 ? -14.178 -2.422 20.765 1.00 83.62 179 GLN A CA 1
ATOM 1362 C C . GLN A 1 179 ? -12.852 -1.900 21.292 1.00 83.62 179 GLN A C 1
ATOM 1364 O O . GLN A 1 179 ? -11.787 -2.261 20.794 1.00 83.62 179 GLN A O 1
ATOM 1369 N N . VAL A 1 180 ? -12.932 -1.066 22.322 1.00 81.88 180 VAL A N 1
ATOM 1370 C CA . VAL A 1 180 ? -11.787 -0.681 23.134 1.00 81.88 180 VAL A CA 1
ATOM 1371 C C . VAL A 1 180 ? -11.940 -1.349 24.487 1.00 81.88 180 VAL A C 1
ATOM 1373 O O . VAL A 1 180 ? -12.949 -1.186 25.178 1.00 81.88 180 VAL A O 1
ATOM 1376 N N . HIS A 1 181 ? -10.917 -2.112 24.847 1.00 80.94 181 HIS A N 1
ATOM 1377 C CA . HIS A 1 181 ? -10.806 -2.756 26.142 1.00 80.94 181 HIS A CA 1
ATOM 1378 C C . HIS A 1 181 ? -9.988 -1.864 27.069 1.00 80.94 181 HIS A C 1
ATOM 1380 O O . HIS A 1 181 ? -8.907 -1.409 26.703 1.00 80.94 181 HIS A O 1
ATOM 1386 N N . PHE A 1 182 ? -10.485 -1.623 28.275 1.00 79.19 182 PHE A N 1
ATOM 1387 C CA . PHE A 1 182 ? -9.739 -0.903 29.302 1.00 79.19 182 PHE A CA 1
ATOM 1388 C C . PHE A 1 182 ? -10.032 -1.505 30.673 1.00 79.19 182 PHE A C 1
ATOM 1390 O O . PHE A 1 182 ? -11.096 -2.082 30.914 1.00 79.19 182 PHE A O 1
ATOM 1397 N N . CYS A 1 183 ? -9.067 -1.374 31.580 1.00 75.62 183 CYS A N 1
ATOM 1398 C CA . CYS A 1 183 ? -9.254 -1.721 32.977 1.00 75.62 183 CYS A CA 1
ATOM 1399 C C . CYS A 1 183 ? -8.985 -0.515 33.878 1.00 75.62 183 CYS A C 1
ATOM 1401 O O . CYS A 1 183 ? -7.937 0.121 33.774 1.00 75.62 183 CYS A O 1
ATOM 1403 N N . GLY A 1 184 ? -9.916 -0.243 34.794 1.00 72.69 184 GLY A N 1
ATOM 1404 C CA . GLY A 1 184 ? -9.694 0.692 35.892 1.00 72.69 184 GLY A CA 1
ATOM 1405 C C . GLY A 1 184 ? -8.877 0.069 37.025 1.00 72.69 184 GLY A C 1
ATOM 1406 O O . GLY A 1 184 ? -9.148 -1.043 37.479 1.00 72.69 184 GLY A O 1
ATOM 1407 N N . THR A 1 185 ? -7.871 0.805 37.496 1.00 60.97 185 THR A N 1
ATOM 1408 C CA . THR A 1 185 ? -6.863 0.349 38.471 1.00 60.97 185 THR A CA 1
ATOM 1409 C C . THR A 1 185 ? -7.372 0.276 39.914 1.00 60.97 185 THR A C 1
ATOM 1411 O O . THR A 1 185 ? -6.707 -0.303 40.773 1.00 60.97 185 THR A O 1
ATOM 1414 N N . LEU A 1 186 ? -8.561 0.813 40.196 1.00 57.72 186 LEU A N 1
ATOM 1415 C CA . LEU A 1 186 ? -9.206 0.733 41.503 1.00 57.72 186 LEU A CA 1
ATOM 1416 C C . LEU A 1 186 ? -9.896 -0.639 41.663 1.00 57.72 186 LEU A C 1
ATOM 1418 O O . LEU A 1 186 ? -11.038 -0.838 41.255 1.00 57.72 186 LEU A O 1
ATOM 1422 N N . PHE A 1 187 ? -9.191 -1.571 42.315 1.00 55.81 187 PHE A N 1
ATOM 1423 C CA . PHE A 1 187 ? -9.730 -2.769 42.992 1.00 55.81 187 PHE A CA 1
ATOM 1424 C C . PHE A 1 187 ? -10.127 -4.017 42.176 1.00 55.81 187 PHE A C 1
ATOM 1426 O O . PHE A 1 187 ? -10.822 -4.876 42.716 1.00 55.81 187 PHE A O 1
ATOM 1433 N N . ALA A 1 188 ? -9.682 -4.212 40.933 1.00 55.88 188 ALA A N 1
ATOM 1434 C CA . ALA A 1 188 ? -10.022 -5.444 40.206 1.00 55.88 188 ALA A CA 1
ATOM 1435 C C . ALA A 1 188 ? -8.921 -6.515 40.243 1.00 55.88 188 ALA A C 1
ATOM 1437 O O . ALA A 1 188 ? -7.880 -6.384 39.597 1.00 55.88 188 ALA A O 1
ATOM 1438 N N . SER A 1 189 ? -9.193 -7.627 40.934 1.00 60.22 189 SER A N 1
ATOM 1439 C CA . SER A 1 189 ? -8.471 -8.886 40.723 1.00 60.22 189 SER A CA 1
ATOM 1440 C C . SER A 1 189 ? -8.664 -9.333 39.268 1.00 60.22 189 SER A C 1
ATOM 1442 O O . SER A 1 189 ? -9.800 -9.547 38.845 1.00 60.22 189 SER A O 1
ATOM 1444 N N . GLY A 1 190 ? -7.579 -9.456 38.501 1.00 59.19 190 GLY A N 1
ATOM 1445 C CA . GLY A 1 190 ? -7.620 -9.855 37.086 1.00 59.19 190 GLY A CA 1
ATOM 1446 C C . GLY A 1 190 ? -7.177 -8.779 36.094 1.00 59.19 190 GLY A C 1
ATOM 1447 O O . GLY A 1 190 ? -7.094 -9.061 34.903 1.00 59.19 190 GLY A O 1
ATOM 1448 N N . CYS A 1 191 ? -6.843 -7.572 36.557 1.00 64.69 191 CYS A N 1
ATOM 1449 C CA . CYS A 1 191 ? -6.226 -6.567 35.700 1.00 64.69 191 CYS A CA 1
ATOM 1450 C C . CYS A 1 191 ? -4.707 -6.655 35.741 1.00 64.69 191 CYS A C 1
ATOM 1452 O O . CYS A 1 191 ? -4.070 -6.348 36.747 1.00 64.69 191 CYS A O 1
ATOM 1454 N N . THR A 1 192 ? -4.124 -7.060 34.619 1.00 64.56 192 THR A N 1
ATOM 1455 C CA . THR A 1 192 ? -2.691 -6.955 34.377 1.00 64.56 192 THR A CA 1
ATOM 1456 C C . THR A 1 192 ? -2.405 -5.575 33.801 1.00 64.56 192 THR A C 1
ATOM 1458 O O . THR A 1 192 ? -3.064 -5.144 32.857 1.00 64.56 192 THR A O 1
ATOM 1461 N N . ASN A 1 193 ? -1.417 -4.872 34.356 1.00 66.56 193 ASN A N 1
ATOM 1462 C CA . ASN A 1 193 ? -0.901 -3.616 33.801 1.00 66.56 193 ASN A CA 1
ATOM 1463 C C . ASN A 1 193 ? -0.054 -3.916 32.545 1.00 66.56 193 ASN A C 1
ATOM 1465 O O . ASN A 1 193 ? 1.126 -3.572 32.477 1.00 66.56 193 ASN A O 1
ATOM 1469 N N . ASP A 1 194 ? -0.633 -4.634 31.580 1.00 71.56 194 ASP A N 1
ATOM 1470 C CA . ASP A 1 194 ? 0.036 -4.976 30.336 1.00 71.56 194 ASP A CA 1
ATOM 1471 C C . ASP A 1 194 ? 0.065 -3.735 29.443 1.00 71.56 194 ASP A C 1
ATOM 1473 O O . ASP A 1 194 ? -0.951 -3.284 28.917 1.00 71.56 194 ASP A O 1
ATOM 1477 N N . ARG A 1 195 ? 1.251 -3.134 29.349 1.00 77.00 195 ARG A N 1
ATOM 1478 C CA . ARG A 1 195 ? 1.518 -1.961 28.511 1.00 77.00 195 ARG A CA 1
ATOM 1479 C C . ARG A 1 195 ? 2.053 -2.361 27.137 1.00 77.00 195 ARG A C 1
ATOM 1481 O O . ARG A 1 195 ? 2.553 -1.499 26.417 1.00 77.00 195 ARG A O 1
ATOM 1488 N N . THR A 1 196 ? 1.997 -3.647 26.793 1.00 84.62 196 THR A N 1
ATOM 1489 C CA . THR A 1 196 ? 2.471 -4.154 25.508 1.00 84.62 196 THR A CA 1
ATOM 1490 C C . THR A 1 196 ? 1.561 -3.626 24.398 1.00 84.62 196 THR A C 1
ATOM 1492 O O . THR A 1 196 ? 0.361 -3.908 24.399 1.00 84.62 196 THR A O 1
ATOM 1495 N N . PRO A 1 197 ? 2.084 -2.833 23.450 1.00 88.81 197 PRO A N 1
ATOM 1496 C CA . PRO A 1 197 ? 1.276 -2.344 22.347 1.00 88.81 197 PRO A CA 1
ATOM 1497 C C . PRO A 1 197 ? 0.862 -3.494 21.422 1.00 88.81 197 PRO A C 1
ATOM 1499 O O . PRO A 1 197 ? 1.590 -4.472 21.250 1.00 88.81 197 PRO A O 1
ATOM 1502 N N . PHE A 1 198 ? -0.303 -3.360 20.783 1.00 88.88 198 PHE A N 1
ATOM 1503 C CA . PHE A 1 198 ? -0.800 -4.383 19.866 1.00 88.88 198 PHE A CA 1
ATOM 1504 C C . PHE A 1 198 ? 0.142 -4.537 18.652 1.00 88.88 198 PHE A C 1
ATOM 1506 O O . PHE A 1 198 ? 0.374 -3.536 17.962 1.00 88.88 198 PHE A O 1
ATOM 1513 N N . PRO A 1 199 ? 0.645 -5.752 18.334 1.00 91.69 199 PRO A N 1
ATOM 1514 C CA . PRO A 1 199 ? 1.682 -5.954 17.317 1.00 91.69 199 PRO A CA 1
ATOM 1515 C C . PRO A 1 199 ? 1.358 -5.354 15.948 1.00 91.69 199 PRO A C 1
ATOM 1517 O O . PRO A 1 199 ? 2.205 -4.691 15.355 1.00 91.69 199 PRO A O 1
ATOM 1520 N N . MET A 1 200 ? 0.119 -5.500 15.461 1.00 89.81 200 MET A N 1
ATOM 1521 C CA . MET A 1 200 ? -0.246 -4.942 14.153 1.00 89.81 200 MET A CA 1
ATOM 1522 C C . MET A 1 200 ? -0.208 -3.411 14.146 1.00 89.81 200 MET A C 1
ATOM 1524 O O . MET A 1 200 ? 0.206 -2.828 13.152 1.00 89.81 200 MET A O 1
ATOM 1528 N N . VAL A 1 201 ? -0.594 -2.742 15.240 1.00 90.44 201 VAL A N 1
ATOM 1529 C CA . VAL A 1 201 ? -0.573 -1.271 15.296 1.00 90.44 201 VAL A CA 1
ATOM 1530 C C . VAL A 1 201 ? 0.864 -0.774 15.194 1.00 90.44 201 VAL A C 1
ATOM 1532 O O . VAL A 1 201 ? 1.165 0.053 14.336 1.00 90.44 201 VAL A O 1
ATOM 1535 N N . VAL A 1 202 ? 1.774 -1.326 16.004 1.00 92.25 202 VAL A N 1
ATOM 1536 C CA . VAL A 1 202 ? 3.186 -0.915 15.969 1.00 92.25 202 VAL A CA 1
ATOM 1537 C C . VAL A 1 202 ? 3.892 -1.337 14.687 1.00 92.25 202 VAL A C 1
ATOM 1539 O O . VAL A 1 202 ? 4.754 -0.600 14.222 1.00 92.25 202 VAL A O 1
ATOM 1542 N N . GLN A 1 203 ? 3.498 -2.449 14.060 1.00 91.75 203 GLN A N 1
ATOM 1543 C CA . GLN A 1 203 ? 3.986 -2.826 12.732 1.00 91.75 203 GLN A CA 1
ATOM 1544 C C . GLN A 1 203 ? 3.621 -1.769 11.683 1.00 91.75 203 GLN A C 1
ATOM 1546 O O . GLN A 1 203 ? 4.478 -1.350 10.904 1.00 91.75 203 GLN A O 1
ATOM 1551 N N . GLN A 1 204 ? 2.364 -1.316 11.666 1.00 91.00 204 GLN A N 1
ATOM 1552 C CA . GLN A 1 204 ? 1.931 -0.287 10.722 1.00 91.00 204 GLN A CA 1
ATOM 1553 C C . GLN A 1 204 ? 2.591 1.062 11.024 1.00 91.00 204 GLN A C 1
ATOM 1555 O O . GLN A 1 204 ? 3.034 1.733 10.096 1.00 91.00 204 GLN A O 1
ATOM 1560 N N . MET A 1 205 ? 2.733 1.439 12.298 1.00 89.75 205 MET A N 1
ATOM 1561 C CA . MET A 1 205 ? 3.458 2.656 12.683 1.00 89.75 205 MET A CA 1
ATOM 1562 C C . MET A 1 205 ? 4.937 2.593 12.270 1.00 89.75 205 MET A C 1
ATOM 1564 O O . MET A 1 205 ? 5.439 3.535 11.670 1.00 89.75 205 MET A O 1
ATOM 1568 N N . ALA A 1 206 ? 5.619 1.464 12.484 1.00 90.94 206 ALA A N 1
ATOM 1569 C CA . ALA A 1 206 ? 7.003 1.272 12.044 1.00 90.94 206 ALA A CA 1
ATOM 1570 C C . ALA A 1 206 ? 7.140 1.390 10.518 1.00 90.94 206 ALA A C 1
ATOM 1572 O O . ALA A 1 206 ? 8.074 2.012 10.016 1.00 90.94 206 ALA A O 1
ATOM 1573 N N . ARG A 1 207 ? 6.183 0.836 9.760 1.00 91.06 207 ARG A N 1
ATOM 1574 C CA . ARG A 1 207 ? 6.114 1.003 8.302 1.00 91.06 207 ARG A CA 1
ATOM 1575 C C . ARG A 1 207 ? 5.989 2.478 7.907 1.00 91.06 207 ARG A C 1
ATOM 1577 O O . ARG A 1 207 ? 6.623 2.901 6.942 1.00 91.06 207 ARG A O 1
ATOM 1584 N N . PHE A 1 208 ? 5.186 3.253 8.635 1.00 87.62 208 PHE A N 1
ATOM 1585 C CA . PHE A 1 208 ? 5.052 4.694 8.420 1.00 87.62 208 PHE A CA 1
ATOM 1586 C C . PHE A 1 208 ? 6.337 5.461 8.716 1.00 87.62 208 PHE A C 1
ATOM 1588 O O . PHE A 1 208 ? 6.720 6.286 7.888 1.00 87.62 208 PHE A O 1
ATOM 1595 N N . ASP A 1 209 ? 7.033 5.147 9.811 1.00 88.38 209 ASP A N 1
ATOM 1596 C CA . ASP A 1 209 ? 8.339 5.742 10.129 1.00 88.38 209 ASP A CA 1
ATOM 1597 C C . ASP A 1 209 ? 9.310 5.574 8.941 1.00 88.38 209 ASP A C 1
ATOM 1599 O O . ASP A 1 209 ? 9.989 6.520 8.531 1.00 88.38 209 ASP A O 1
ATOM 1603 N N . VAL A 1 210 ? 9.311 4.394 8.301 1.00 91.62 210 VAL A N 1
ATOM 1604 C CA . VAL A 1 210 ? 10.123 4.137 7.097 1.00 91.62 210 VAL A CA 1
ATOM 1605 C C . VAL A 1 210 ? 9.658 4.963 5.892 1.00 91.62 210 VAL A C 1
ATOM 1607 O O . VAL A 1 210 ? 10.490 5.507 5.167 1.00 91.62 210 VAL A O 1
ATOM 1610 N N . LEU A 1 211 ? 8.349 5.096 5.655 1.00 90.38 211 LEU A N 1
ATOM 1611 C CA . LEU A 1 211 ? 7.829 5.923 4.557 1.00 90.38 211 LEU A CA 1
ATOM 1612 C C . LEU A 1 211 ? 8.166 7.411 4.735 1.00 90.38 211 LEU A C 1
ATOM 1614 O O . LEU A 1 211 ? 8.500 8.075 3.751 1.00 90.38 211 LEU A O 1
ATOM 1618 N N . LEU A 1 212 ? 8.134 7.923 5.968 1.00 87.56 212 LEU A N 1
ATOM 1619 C CA . LEU A 1 212 ? 8.544 9.293 6.291 1.00 87.56 212 LEU A CA 1
ATOM 1620 C C . LEU A 1 212 ? 10.042 9.500 6.049 1.00 87.56 212 LEU A C 1
ATOM 1622 O O . LEU A 1 212 ? 10.431 10.482 5.416 1.00 87.56 212 LEU A O 1
ATOM 1626 N N . LEU A 1 213 ? 10.877 8.540 6.457 1.00 90.06 213 LEU A N 1
ATOM 1627 C CA . LEU A 1 213 ? 12.306 8.544 6.144 1.00 90.06 213 LEU A CA 1
ATOM 1628 C C . LEU A 1 213 ? 12.551 8.588 4.624 1.00 90.06 213 LEU A C 1
ATOM 1630 O O . LEU A 1 213 ? 13.367 9.377 4.143 1.00 90.06 213 LEU A O 1
ATOM 1634 N N . MET A 1 214 ? 11.825 7.780 3.847 1.00 90.88 214 MET A N 1
ATOM 1635 C CA . MET A 1 214 ? 11.932 7.789 2.384 1.00 90.88 214 MET A CA 1
ATOM 1636 C C . MET A 1 214 ? 11.502 9.131 1.777 1.00 90.88 214 MET A C 1
ATOM 1638 O O . MET A 1 214 ? 12.139 9.612 0.837 1.00 90.88 214 MET A O 1
ATOM 1642 N N . ALA A 1 215 ? 10.455 9.759 2.317 1.00 88.38 215 ALA A N 1
ATOM 1643 C CA . ALA A 1 215 ? 10.014 11.085 1.895 1.00 88.38 215 ALA A CA 1
ATOM 1644 C C . ALA A 1 215 ? 11.062 12.169 2.208 1.00 88.38 215 ALA A C 1
ATOM 1646 O O . ALA A 1 215 ? 11.326 13.024 1.360 1.00 88.38 215 ALA A O 1
ATOM 1647 N N . GLU A 1 216 ? 11.715 12.103 3.374 1.00 87.75 216 GLU A N 1
ATOM 1648 C CA . GLU A 1 216 ? 12.820 12.996 3.743 1.00 87.75 216 GLU A CA 1
ATOM 1649 C C . GLU A 1 216 ? 13.998 12.855 2.767 1.00 87.75 216 GLU A C 1
ATOM 1651 O O . GLU A 1 216 ? 14.510 13.850 2.246 1.00 87.75 216 GLU A O 1
ATOM 1656 N N . ILE A 1 217 ? 14.413 11.616 2.478 1.00 87.88 217 ILE A N 1
ATOM 1657 C CA . ILE A 1 217 ? 15.503 11.329 1.537 1.00 87.88 217 ILE A CA 1
ATOM 1658 C C . ILE A 1 217 ? 15.163 11.875 0.152 1.00 87.88 217 ILE A C 1
ATOM 1660 O O . ILE A 1 217 ? 15.991 12.552 -0.457 1.00 87.88 217 ILE A O 1
ATOM 1664 N N . ARG A 1 218 ? 13.939 11.636 -0.326 1.00 85.50 218 ARG A N 1
ATOM 1665 C CA . ARG A 1 218 ? 13.451 12.182 -1.593 1.00 85.50 218 ARG A CA 1
ATOM 1666 C C . ARG A 1 218 ? 13.531 13.708 -1.618 1.00 85.50 218 ARG A C 1
ATOM 1668 O O . ARG A 1 218 ? 14.093 14.253 -2.558 1.00 85.50 218 ARG A O 1
ATOM 1675 N N . GLY A 1 219 ? 13.040 14.393 -0.584 1.00 84.56 219 GLY A N 1
ATOM 1676 C CA . GLY A 1 219 ? 13.096 15.856 -0.514 1.00 84.56 219 GLY A CA 1
ATOM 1677 C C . GLY A 1 219 ? 14.527 16.398 -0.599 1.00 84.56 219 GLY A C 1
ATOM 1678 O O . GLY A 1 219 ? 14.780 17.394 -1.280 1.00 84.56 219 GLY A O 1
ATOM 1679 N N . LYS A 1 220 ? 15.492 15.708 0.023 1.00 84.25 220 LYS A N 1
ATOM 1680 C CA . LYS A 1 220 ? 16.915 16.058 -0.095 1.00 84.25 220 LYS A CA 1
ATOM 1681 C C . LYS A 1 220 ? 17.473 15.776 -1.494 1.00 84.25 220 LYS A C 1
ATOM 1683 O O . LYS A 1 220 ? 18.209 16.611 -2.011 1.00 84.25 220 LYS A O 1
ATOM 1688 N N . LEU A 1 221 ? 17.111 14.656 -2.123 1.00 80.00 221 LEU A N 1
ATOM 1689 C CA . LEU A 1 221 ? 17.512 14.348 -3.503 1.00 80.00 221 LEU A CA 1
ATOM 1690 C C . LEU A 1 221 ? 16.963 15.377 -4.496 1.00 80.00 221 LEU A C 1
ATOM 1692 O O . LEU A 1 221 ? 17.699 15.847 -5.359 1.00 80.00 221 LEU A O 1
ATOM 1696 N N . ASP A 1 222 ? 15.708 15.793 -4.336 1.00 78.62 222 ASP A N 1
ATOM 1697 C CA . ASP A 1 222 ? 15.097 16.841 -5.157 1.00 78.62 222 ASP A CA 1
ATOM 1698 C C . ASP A 1 222 ? 15.824 18.188 -4.979 1.00 78.62 222 ASP A C 1
ATOM 1700 O O . ASP A 1 222 ? 16.005 18.941 -5.939 1.00 78.62 222 ASP A O 1
ATOM 1704 N N . ALA A 1 223 ? 16.293 18.490 -3.763 1.00 80.12 223 ALA A N 1
ATOM 1705 C CA . ALA A 1 223 ? 17.098 19.679 -3.490 1.00 80.12 223 ALA A CA 1
ATOM 1706 C C . ALA A 1 223 ? 18.498 19.614 -4.126 1.00 80.12 223 ALA A C 1
ATOM 1708 O O . ALA A 1 223 ? 18.982 20.639 -4.605 1.00 80.12 223 ALA A O 1
ATOM 1709 N N . VAL A 1 224 ? 19.134 18.438 -4.161 1.00 75.31 224 VAL A N 1
ATOM 1710 C CA . VAL A 1 224 ? 20.408 18.210 -4.869 1.00 75.31 224 VAL A CA 1
ATOM 1711 C C . VAL A 1 224 ? 20.222 18.391 -6.375 1.00 75.31 224 VAL A C 1
ATOM 1713 O O . VAL A 1 224 ? 20.943 19.181 -6.980 1.00 75.31 224 VAL A O 1
ATOM 1716 N N . LYS A 1 225 ? 19.208 17.750 -6.977 1.00 73.25 225 LYS A N 1
ATOM 1717 C CA . LYS A 1 225 ? 18.900 17.867 -8.417 1.00 73.25 225 LYS A CA 1
ATOM 1718 C C . LYS A 1 225 ? 18.778 19.323 -8.869 1.00 73.25 225 LYS A C 1
ATOM 1720 O O . LYS A 1 225 ? 19.318 19.713 -9.902 1.00 73.25 225 LYS A O 1
ATOM 1725 N N . LYS A 1 226 ? 18.095 20.154 -8.073 1.00 73.56 226 LYS A N 1
ATOM 1726 C CA . LYS A 1 226 ? 17.898 21.583 -8.368 1.00 73.56 226 LYS A CA 1
ATOM 1727 C C . LYS A 1 226 ? 19.198 22.394 -8.400 1.00 73.56 226 LYS A C 1
ATOM 1729 O O . LYS A 1 226 ? 19.210 23.458 -9.015 1.00 73.56 226 LYS A O 1
ATOM 1734 N N . LYS A 1 227 ? 20.280 21.920 -7.772 1.00 70.94 227 LYS A N 1
ATOM 1735 C CA . LYS A 1 227 ? 21.570 22.626 -7.703 1.00 70.94 227 LYS A CA 1
ATOM 1736 C C . LYS A 1 227 ? 22.472 22.428 -8.933 1.00 70.94 227 LYS A C 1
ATOM 1738 O O . LYS A 1 227 ? 23.525 23.048 -8.973 1.00 70.94 227 LYS A O 1
ATOM 1743 N N . LYS A 1 228 ? 22.034 21.680 -9.962 1.00 55.19 228 LYS A N 1
ATOM 1744 C CA . LYS A 1 228 ? 22.739 21.481 -11.251 1.00 55.19 228 LYS A CA 1
ATOM 1745 C C . LYS A 1 228 ? 24.205 21.030 -11.111 1.00 55.19 228 LYS A C 1
ATOM 1747 O O . LYS A 1 228 ? 25.096 21.633 -11.701 1.00 55.19 228 LYS A O 1
ATOM 1752 N N . GLU A 1 229 ? 24.446 19.940 -10.393 1.00 53.56 229 GLU A N 1
ATOM 1753 C CA . GLU A 1 229 ? 25.679 19.157 -10.558 1.00 53.56 229 GLU A CA 1
ATOM 1754 C C . GLU A 1 229 ? 25.336 17.845 -11.278 1.00 53.56 229 GLU A C 1
ATOM 1756 O O . GLU A 1 229 ? 24.260 17.282 -11.069 1.00 53.56 229 GLU A O 1
ATOM 1761 N N . ASP A 1 230 ? 26.208 17.429 -12.199 1.00 52.12 230 ASP A N 1
ATOM 1762 C CA . ASP A 1 230 ? 25.993 16.387 -13.210 1.00 52.12 230 ASP A CA 1
ATOM 1763 C C . ASP A 1 230 ? 25.233 15.148 -12.698 1.00 52.12 230 ASP A C 1
ATOM 1765 O O . ASP A 1 230 ? 25.597 14.536 -11.691 1.00 52.12 230 ASP A O 1
ATOM 1769 N N . GLY A 1 231 ? 24.203 14.721 -13.445 1.00 54.00 231 GLY A N 1
ATOM 1770 C CA . GLY A 1 231 ? 23.268 13.641 -13.077 1.00 54.00 231 GLY A CA 1
ATOM 1771 C C . GLY A 1 231 ? 23.899 12.281 -12.735 1.00 54.00 231 GLY A C 1
ATOM 1772 O O . GLY A 1 231 ? 23.262 11.438 -12.107 1.00 54.00 231 GLY A O 1
ATOM 1773 N N . ILE A 1 232 ? 25.185 12.099 -13.040 1.00 51.56 232 ILE A N 1
ATOM 1774 C CA . ILE A 1 232 ? 25.994 10.927 -12.685 1.00 51.56 232 ILE A CA 1
ATOM 1775 C C . ILE A 1 232 ? 26.200 10.814 -11.154 1.00 51.56 232 ILE A C 1
ATOM 1777 O O . ILE A 1 232 ? 26.332 9.703 -10.635 1.00 51.56 232 ILE A O 1
ATOM 1781 N N . MET A 1 233 ? 26.175 11.925 -10.402 1.00 58.47 233 MET A N 1
ATOM 1782 C CA . MET A 1 233 ? 26.355 11.932 -8.937 1.00 58.47 233 MET A CA 1
ATOM 1783 C C . MET A 1 233 ? 25.100 11.529 -8.145 1.00 58.47 233 MET A C 1
ATOM 1785 O O . MET A 1 233 ? 25.216 11.061 -7.011 1.00 58.47 233 MET A O 1
ATOM 1789 N N . LEU A 1 234 ? 23.901 11.629 -8.728 1.00 67.38 234 LEU A N 1
ATOM 1790 C CA . LEU A 1 234 ? 22.635 11.464 -7.999 1.00 67.38 234 LEU A CA 1
ATOM 1791 C C . LEU A 1 234 ? 22.433 10.061 -7.396 1.00 67.38 234 LEU A C 1
ATOM 1793 O O . LEU A 1 234 ? 22.126 9.974 -6.205 1.00 67.38 234 LEU A O 1
ATOM 1797 N N . PRO A 1 235 ? 22.645 8.943 -8.125 1.00 64.44 235 PRO A N 1
ATOM 1798 C CA . PRO A 1 235 ? 22.559 7.612 -7.519 1.00 64.44 235 PRO A CA 1
ATOM 1799 C C . PRO A 1 235 ? 23.643 7.365 -6.457 1.00 64.44 235 PRO A C 1
ATOM 1801 O O . PRO A 1 235 ? 23.398 6.664 -5.470 1.00 64.44 235 PRO A O 1
ATOM 1804 N N . TYR A 1 236 ? 24.837 7.949 -6.640 1.00 68.75 236 TYR A N 1
ATOM 1805 C CA . TYR A 1 236 ? 25.964 7.820 -5.711 1.00 68.75 236 TYR A CA 1
ATOM 1806 C C . TYR A 1 236 ? 25.717 8.556 -4.385 1.00 68.75 236 TYR A C 1
ATOM 1808 O O . TYR A 1 236 ? 26.057 8.067 -3.305 1.00 68.75 236 TYR A O 1
ATOM 1816 N N . GLU A 1 237 ? 25.093 9.725 -4.444 1.00 76.88 237 GLU A N 1
ATOM 1817 C CA . GLU A 1 237 ? 24.642 10.450 -3.260 1.00 76.88 237 GLU A CA 1
ATOM 1818 C C . GLU A 1 237 ? 23.442 9.765 -2.606 1.00 76.88 237 GLU A C 1
ATOM 1820 O O . GLU A 1 237 ? 23.447 9.568 -1.389 1.00 76.88 237 GLU A O 1
ATOM 1825 N N . ALA A 1 238 ? 22.484 9.280 -3.402 1.00 83.50 238 ALA A N 1
ATOM 1826 C CA . ALA A 1 238 ? 21.286 8.610 -2.908 1.00 83.50 238 ALA A CA 1
ATOM 1827 C C . ALA A 1 238 ? 21.584 7.387 -2.035 1.00 83.50 238 ALA A C 1
ATOM 1829 O O . ALA A 1 238 ? 21.006 7.264 -0.954 1.00 83.50 238 ALA A O 1
ATOM 1830 N N . TRP A 1 239 ? 22.494 6.489 -2.443 1.00 89.06 239 TRP A N 1
ATOM 1831 C CA . TRP A 1 239 ? 22.778 5.300 -1.624 1.00 89.06 239 TRP A CA 1
ATOM 1832 C C . TRP A 1 239 ? 23.476 5.656 -0.307 1.00 89.06 239 TRP A C 1
ATOM 1834 O O . TRP A 1 239 ? 23.173 5.042 0.717 1.00 89.06 239 TRP A O 1
ATOM 1844 N N . ARG A 1 240 ? 24.390 6.642 -0.310 1.00 89.88 240 ARG A N 1
ATOM 1845 C CA . ARG A 1 240 ? 25.074 7.105 0.911 1.00 89.88 240 ARG A CA 1
ATOM 1846 C C . ARG A 1 240 ? 24.082 7.741 1.871 1.00 89.88 240 ARG A C 1
ATOM 1848 O O . ARG A 1 240 ? 24.102 7.417 3.054 1.00 89.88 240 ARG A O 1
ATOM 1855 N N . MET A 1 241 ? 23.199 8.593 1.354 1.00 90.19 241 MET A N 1
ATOM 1856 C CA . MET A 1 241 ? 22.155 9.246 2.138 1.00 90.19 241 MET A CA 1
ATOM 1857 C C . MET A 1 241 ? 21.175 8.235 2.725 1.00 90.19 241 MET A C 1
ATOM 1859 O O . MET A 1 241 ? 20.944 8.269 3.931 1.00 90.19 241 MET A O 1
ATOM 1863 N N . LEU A 1 242 ? 20.650 7.310 1.910 1.00 92.81 242 LEU A N 1
ATOM 1864 C CA . LEU A 1 242 ? 19.743 6.262 2.380 1.00 92.81 242 LEU A CA 1
ATOM 1865 C C . LEU A 1 242 ? 20.408 5.406 3.457 1.00 92.81 242 LEU A C 1
ATOM 1867 O O . LEU A 1 242 ? 19.822 5.201 4.514 1.00 92.81 242 LEU A O 1
ATOM 1871 N N . LYS A 1 243 ? 21.649 4.961 3.228 1.00 94.31 243 LYS A N 1
ATOM 1872 C CA . LYS A 1 243 ? 22.390 4.161 4.207 1.00 94.31 243 LYS A CA 1
ATOM 1873 C C . LYS A 1 243 ? 22.624 4.928 5.513 1.00 94.31 243 LYS A C 1
ATOM 1875 O O . LYS A 1 243 ? 22.353 4.381 6.574 1.00 94.31 243 LYS A O 1
ATOM 1880 N N . SER A 1 244 ? 23.122 6.165 5.445 1.00 92.19 244 SER A N 1
ATOM 1881 C CA . SER A 1 244 ? 23.425 6.969 6.641 1.00 92.19 244 SER A CA 1
ATOM 1882 C C . SER A 1 244 ? 22.165 7.235 7.453 1.00 92.19 244 SER A C 1
ATOM 1884 O O . SER A 1 244 ? 22.115 6.912 8.635 1.00 92.19 244 SER A O 1
ATOM 1886 N N . ARG A 1 245 ? 21.109 7.736 6.798 1.00 91.81 245 ARG A N 1
ATOM 1887 C CA . ARG A 1 245 ? 19.855 8.072 7.477 1.00 91.81 245 ARG A CA 1
ATOM 1888 C C . ARG A 1 245 ? 19.159 6.839 8.042 1.00 91.81 245 ARG A C 1
ATOM 1890 O O . ARG A 1 245 ? 18.649 6.916 9.147 1.00 91.81 245 ARG A O 1
ATOM 1897 N N . TRP A 1 246 ? 19.188 5.703 7.344 1.00 93.12 246 TRP A N 1
ATOM 1898 C CA . TRP A 1 246 ? 18.669 4.440 7.877 1.00 93.12 246 TRP A CA 1
ATOM 1899 C C . TRP A 1 246 ? 19.359 4.033 9.186 1.00 93.12 246 TRP A C 1
ATOM 1901 O O . TRP A 1 246 ? 18.686 3.730 10.171 1.00 93.12 246 TRP A O 1
ATOM 1911 N N . GLU A 1 247 ? 20.694 4.060 9.224 1.00 91.06 247 GLU A N 1
ATOM 1912 C CA . GLU A 1 247 ? 21.454 3.696 10.426 1.00 91.06 247 GLU A CA 1
ATOM 1913 C C . GLU A 1 247 ? 21.291 4.723 11.559 1.00 91.06 247 GLU A C 1
ATOM 1915 O O . GLU A 1 247 ? 21.145 4.341 12.719 1.00 91.06 247 GLU A O 1
ATOM 1920 N N . GLU A 1 248 ? 21.256 6.020 11.248 1.00 89.06 248 GLU A N 1
ATOM 1921 C CA . GLU A 1 248 ? 20.961 7.079 12.224 1.00 89.06 248 GLU A CA 1
ATOM 1922 C C . GLU A 1 248 ? 19.564 6.906 12.835 1.00 89.06 248 GLU A C 1
ATOM 1924 O O . GLU A 1 248 ? 19.408 6.947 14.056 1.00 89.06 248 GLU A O 1
ATOM 1929 N N . SER A 1 249 ? 18.552 6.663 11.996 1.00 87.12 249 SER A N 1
ATOM 1930 C CA . SER A 1 249 ? 17.168 6.475 12.426 1.00 87.12 249 SER A CA 1
ATOM 1931 C C . SER A 1 249 ? 17.027 5.273 13.354 1.00 87.12 249 SER A C 1
ATOM 1933 O O . SER A 1 249 ? 16.470 5.426 14.438 1.00 87.12 249 SER A O 1
ATOM 1935 N N . LYS A 1 250 ? 17.601 4.108 13.014 1.00 84.00 250 LYS A N 1
ATOM 1936 C CA . LYS A 1 250 ? 17.550 2.907 13.876 1.00 84.00 250 LYS A CA 1
ATOM 1937 C C . LYS A 1 250 ? 18.066 3.158 15.301 1.00 84.00 250 LYS A C 1
ATOM 1939 O O . LYS A 1 250 ? 17.564 2.558 16.255 1.00 84.00 250 LYS A O 1
ATOM 1944 N N . ASN A 1 251 ? 19.031 4.063 15.450 1.00 79.56 251 ASN A N 1
ATOM 1945 C CA . ASN A 1 251 ? 19.642 4.408 16.732 1.00 79.56 251 ASN A CA 1
ATOM 1946 C C . ASN A 1 251 ? 18.941 5.565 17.468 1.00 79.56 251 ASN A C 1
ATOM 1948 O O . ASN A 1 251 ? 19.296 5.859 18.604 1.00 79.56 251 ASN A O 1
ATOM 1952 N N . SER A 1 252 ? 17.938 6.214 16.869 1.00 79.38 252 SER A N 1
ATOM 1953 C CA . SER A 1 252 ? 17.236 7.349 17.480 1.00 79.38 252 SER A CA 1
ATOM 1954 C C . SER A 1 252 ? 16.037 6.923 18.336 1.00 79.38 252 SER A C 1
ATOM 1956 O O . SER A 1 252 ? 15.203 6.126 17.901 1.00 79.38 252 SER A O 1
ATOM 1958 N N . ASP A 1 253 ? 15.915 7.479 19.547 1.00 72.25 253 ASP A N 1
ATOM 1959 C CA . ASP A 1 253 ? 14.726 7.391 20.422 1.00 72.25 253 ASP A CA 1
ATOM 1960 C C . ASP A 1 253 ? 13.509 8.173 19.937 1.00 72.25 253 ASP A C 1
ATOM 1962 O O . ASP A 1 253 ? 12.387 7.827 20.300 1.00 72.25 253 ASP A O 1
ATOM 1966 N N . GLU A 1 254 ? 13.711 9.132 19.043 1.00 73.44 254 GLU A N 1
ATOM 1967 C CA . GLU A 1 254 ? 12.663 10.044 18.599 1.00 73.44 254 GLU A CA 1
ATOM 1968 C C . GLU A 1 254 ? 12.077 9.641 17.239 1.00 73.44 254 GLU A C 1
ATOM 1970 O O . GLU A 1 254 ? 10.863 9.539 17.100 1.00 73.44 254 GLU A O 1
ATOM 1975 N N . TYR A 1 255 ? 12.922 9.338 16.244 1.00 68.25 255 TYR A N 1
ATOM 1976 C CA . TYR A 1 255 ? 12.459 9.140 14.860 1.00 68.25 255 TYR A CA 1
ATOM 1977 C C . TYR A 1 255 ? 11.883 7.745 14.571 1.00 68.25 255 TYR A C 1
ATOM 1979 O O . TYR A 1 255 ? 11.016 7.620 13.715 1.00 68.25 255 TYR A O 1
ATOM 1987 N N . PHE A 1 256 ? 12.375 6.699 15.243 1.00 84.19 256 PHE A N 1
ATOM 1988 C CA . PHE A 1 256 ? 12.037 5.283 14.984 1.00 84.19 256 PHE A CA 1
ATOM 1989 C C . PHE A 1 256 ? 11.547 4.587 16.264 1.00 84.19 256 PHE A C 1
ATOM 1991 O O . PHE A 1 256 ? 11.822 3.410 16.525 1.00 84.19 256 PHE A O 1
ATOM 1998 N N . TYR A 1 257 ? 10.819 5.329 17.103 1.00 84.69 257 TYR A N 1
ATOM 1999 C CA . TYR A 1 257 ? 10.229 4.784 18.324 1.00 84.69 257 TYR A CA 1
ATOM 2000 C C . TYR A 1 257 ? 9.349 3.564 18.015 1.00 84.69 257 TYR A C 1
ATOM 2002 O O . TYR A 1 257 ? 9.514 2.511 18.637 1.00 84.69 257 TYR A O 1
ATOM 2010 N N . SER A 1 258 ? 8.470 3.666 17.012 1.00 88.94 258 SER A N 1
ATOM 2011 C CA . SER A 1 258 ? 7.537 2.595 16.646 1.00 88.94 258 SER A CA 1
ATOM 2012 C C . SER A 1 258 ? 8.264 1.359 16.129 1.00 88.94 258 SER A C 1
ATOM 2014 O O . SER A 1 258 ? 7.891 0.244 16.484 1.00 88.94 258 SER A O 1
ATOM 2016 N N . TRP A 1 259 ? 9.345 1.549 15.365 1.00 89.44 259 TRP A N 1
ATOM 2017 C CA . TRP A 1 259 ? 10.224 0.465 14.921 1.00 89.44 259 TRP A CA 1
ATOM 2018 C C . TRP A 1 259 ? 10.784 -0.341 16.099 1.00 89.44 259 TRP A C 1
ATOM 2020 O O . TRP A 1 259 ? 10.657 -1.566 16.134 1.00 89.44 259 TRP A O 1
ATOM 2030 N N . ARG A 1 260 ? 11.353 0.326 17.112 1.00 88.19 260 ARG A N 1
ATOM 2031 C CA . ARG A 1 260 ? 11.884 -0.381 18.291 1.00 88.19 260 ARG A CA 1
ATOM 2032 C C . ARG A 1 260 ? 10.792 -1.008 19.149 1.00 88.19 260 ARG A C 1
ATOM 2034 O O . ARG A 1 260 ? 11.011 -2.089 19.693 1.00 88.19 260 ARG A O 1
ATOM 2041 N N . GLN A 1 261 ? 9.624 -0.379 19.271 1.00 89.25 261 GLN A N 1
ATOM 2042 C CA . GLN A 1 261 ? 8.490 -0.998 19.965 1.00 89.25 261 GLN A CA 1
ATOM 2043 C C . GLN A 1 261 ? 8.010 -2.260 19.247 1.00 89.25 261 GLN A C 1
ATOM 2045 O O . GLN A 1 261 ? 7.813 -3.284 19.893 1.00 89.25 261 GLN A O 1
ATOM 2050 N N . ALA A 1 262 ? 7.903 -2.221 17.919 1.00 91.81 262 ALA A N 1
ATOM 2051 C CA . ALA A 1 262 ? 7.565 -3.379 17.103 1.00 91.81 262 ALA A CA 1
ATOM 2052 C C . ALA A 1 262 ? 8.565 -4.533 17.318 1.00 91.81 262 ALA A C 1
ATOM 2054 O O . ALA A 1 262 ? 8.141 -5.653 17.598 1.00 91.81 262 ALA A O 1
ATOM 2055 N N . GLN A 1 263 ? 9.875 -4.258 17.320 1.00 90.62 263 GLN A N 1
ATOM 2056 C CA . GLN A 1 263 ? 10.892 -5.273 17.636 1.00 90.62 263 GLN A CA 1
ATOM 2057 C C . GLN A 1 263 ? 10.736 -5.850 19.053 1.00 90.62 263 GLN A C 1
ATOM 2059 O O . GLN A 1 263 ? 10.832 -7.062 19.240 1.00 90.62 263 GLN A O 1
ATOM 2064 N N . ARG A 1 264 ? 10.464 -5.004 20.058 1.00 90.69 264 ARG A N 1
ATOM 2065 C CA . ARG A 1 264 ? 10.280 -5.436 21.458 1.00 90.69 264 ARG A CA 1
ATOM 2066 C C . ARG A 1 264 ? 9.091 -6.371 21.646 1.00 90.69 264 ARG A C 1
ATOM 2068 O O . ARG A 1 264 ? 9.166 -7.257 22.490 1.00 90.69 264 ARG A O 1
ATOM 2075 N N . VAL A 1 265 ? 8.021 -6.185 20.874 1.00 93.44 265 VAL A N 1
ATOM 2076 C CA . VAL A 1 265 ? 6.829 -7.050 20.924 1.00 93.44 265 VAL A CA 1
ATOM 2077 C C . VAL A 1 265 ? 6.876 -8.204 19.916 1.00 93.44 265 VAL A C 1
ATOM 2079 O O . VAL A 1 265 ? 5.871 -8.878 19.706 1.00 93.44 265 VAL A O 1
ATOM 2082 N N . GLY A 1 266 ? 8.038 -8.453 19.299 1.00 93.06 266 GLY A N 1
ATOM 2083 C CA . GLY A 1 266 ? 8.268 -9.606 18.428 1.00 93.06 266 GLY A CA 1
ATOM 2084 C C . GLY A 1 266 ? 7.710 -9.478 17.008 1.00 93.06 266 GLY A C 1
ATOM 2085 O O . GLY A 1 266 ? 7.536 -10.494 16.340 1.00 93.06 266 GLY A O 1
ATOM 2086 N N . VAL A 1 267 ? 7.424 -8.263 16.526 1.00 93.44 267 VAL A N 1
ATOM 2087 C CA . VAL A 1 267 ? 7.071 -8.045 15.114 1.00 93.44 267 VAL A CA 1
ATOM 2088 C C . VAL A 1 267 ? 8.300 -8.285 14.240 1.00 93.44 267 VAL A C 1
ATOM 2090 O O . VAL A 1 267 ? 9.347 -7.666 14.442 1.00 93.44 267 VAL A O 1
ATOM 2093 N N . ASP A 1 268 ? 8.156 -9.139 13.227 1.00 91.38 268 ASP A N 1
ATOM 2094 C CA . ASP A 1 268 ? 9.186 -9.337 12.208 1.00 91.38 268 ASP A CA 1
ATOM 2095 C C . ASP A 1 268 ? 9.209 -8.160 11.221 1.00 91.38 268 ASP A C 1
ATOM 2097 O O . ASP A 1 268 ? 8.308 -7.975 10.400 1.00 91.38 268 ASP A O 1
ATOM 2101 N N . LEU A 1 269 ? 10.270 -7.358 11.305 1.00 90.62 269 LEU A N 1
ATOM 2102 C CA . LEU A 1 269 ? 10.5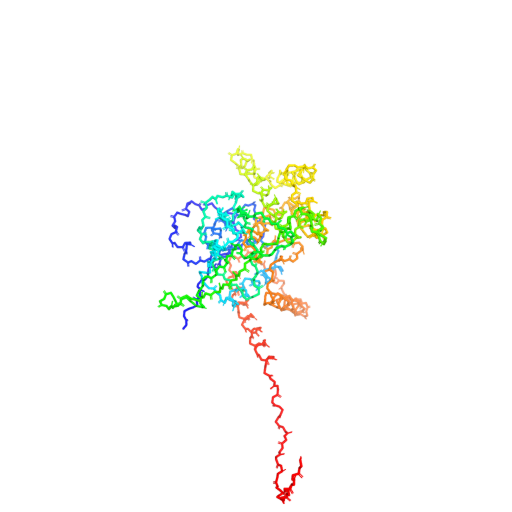51 -6.248 10.394 1.00 90.62 269 LEU A CA 1
ATOM 2103 C C . LEU A 1 269 ? 11.688 -6.568 9.411 1.00 90.62 269 LEU A C 1
ATOM 2105 O O . LEU A 1 269 ? 12.070 -5.710 8.609 1.00 90.62 269 LEU A O 1
ATOM 2109 N N . GLY A 1 270 ? 12.218 -7.797 9.439 1.00 91.44 270 GLY A N 1
ATOM 2110 C CA . GLY A 1 270 ? 13.390 -8.203 8.665 1.00 91.44 270 GLY A CA 1
ATOM 2111 C C . GLY A 1 270 ? 13.184 -8.055 7.161 1.00 91.44 270 GLY A C 1
ATOM 2112 O O . GLY A 1 270 ? 14.118 -7.746 6.428 1.00 91.44 270 GLY A O 1
ATOM 2113 N N . ARG A 1 271 ? 11.942 -8.178 6.679 1.00 90.94 271 ARG A N 1
ATOM 2114 C CA . ARG A 1 271 ? 11.613 -7.909 5.273 1.00 90.94 271 ARG A CA 1
ATOM 2115 C C . ARG A 1 271 ? 11.897 -6.465 4.862 1.00 90.94 271 ARG A C 1
ATOM 2117 O O . ARG A 1 271 ? 12.530 -6.256 3.834 1.00 90.94 271 ARG A O 1
ATOM 2124 N N . ILE A 1 272 ? 11.442 -5.486 5.647 1.00 92.25 272 ILE A N 1
ATOM 2125 C CA . ILE A 1 272 ? 11.655 -4.064 5.335 1.00 92.25 272 ILE A CA 1
ATOM 2126 C C . ILE A 1 272 ? 13.151 -3.747 5.394 1.00 92.25 272 ILE A C 1
ATOM 2128 O O . ILE A 1 272 ? 13.668 -3.061 4.518 1.00 92.25 272 ILE A O 1
ATOM 2132 N N . GLU A 1 273 ? 13.863 -4.299 6.375 1.00 92.38 273 GLU A N 1
ATOM 2133 C CA . GLU A 1 273 ? 15.316 -4.150 6.477 1.00 92.38 273 GLU A CA 1
ATOM 2134 C C . GLU A 1 273 ? 16.044 -4.737 5.254 1.00 92.38 273 GLU A C 1
ATOM 2136 O O . GLU A 1 273 ? 16.878 -4.067 4.639 1.00 92.38 273 GLU A O 1
ATOM 2141 N N . ASN A 1 274 ? 15.671 -5.946 4.828 1.00 93.75 274 ASN A N 1
ATOM 2142 C CA . ASN A 1 274 ? 16.204 -6.575 3.620 1.00 93.75 274 ASN A CA 1
ATOM 2143 C C . ASN A 1 274 ? 15.907 -5.750 2.358 1.00 93.75 274 ASN A C 1
ATOM 2145 O O . ASN A 1 274 ? 16.786 -5.596 1.506 1.00 93.75 274 ASN A O 1
ATOM 2149 N N . ASP A 1 275 ? 14.702 -5.187 2.248 1.00 94.19 275 ASP A N 1
ATOM 2150 C CA . ASP A 1 275 ? 14.319 -4.315 1.137 1.00 94.19 275 ASP A CA 1
ATOM 2151 C C . ASP A 1 275 ? 15.178 -3.036 1.113 1.00 94.19 275 ASP A C 1
ATOM 2153 O O . ASP A 1 275 ? 15.692 -2.670 0.055 1.00 94.19 275 ASP A O 1
ATOM 2157 N N . ILE A 1 276 ? 15.399 -2.383 2.263 1.00 93.88 276 ILE A N 1
ATOM 2158 C CA . ILE A 1 276 ? 16.270 -1.197 2.385 1.00 93.88 276 ILE A CA 1
ATOM 2159 C C . ILE A 1 276 ? 17.698 -1.540 1.942 1.00 93.88 276 ILE A C 1
ATOM 2161 O O . ILE A 1 276 ? 18.298 -0.818 1.140 1.00 93.88 276 ILE A O 1
ATOM 2165 N N . HIS A 1 277 ? 18.255 -2.658 2.416 1.00 93.94 277 HIS A N 1
ATOM 2166 C CA . HIS A 1 277 ? 19.592 -3.102 2.016 1.00 93.94 277 HIS A CA 1
ATOM 2167 C C . HIS A 1 277 ? 19.682 -3.393 0.514 1.00 93.94 277 HIS A C 1
ATOM 2169 O O . HIS A 1 277 ? 20.667 -3.021 -0.137 1.00 93.94 277 HIS A O 1
ATOM 2175 N N . ALA A 1 278 ? 18.648 -4.009 -0.058 1.00 93.31 278 ALA A N 1
ATOM 2176 C CA . ALA A 1 278 ? 18.564 -4.245 -1.490 1.00 93.31 278 ALA A CA 1
ATOM 2177 C C . ALA A 1 278 ? 18.483 -2.929 -2.281 1.00 93.31 278 ALA A C 1
ATOM 2179 O O . ALA A 1 278 ? 19.204 -2.784 -3.268 1.00 93.31 278 ALA A O 1
ATOM 2180 N N . MET A 1 279 ? 17.708 -1.941 -1.823 1.00 92.56 279 MET A N 1
ATOM 2181 C CA . MET A 1 279 ? 17.664 -0.604 -2.428 1.00 92.56 279 MET A CA 1
ATOM 2182 C C . MET A 1 279 ? 19.031 0.081 -2.398 1.00 92.56 279 MET A C 1
ATOM 2184 O O . MET A 1 279 ? 19.489 0.575 -3.427 1.00 92.56 279 MET A O 1
ATOM 2188 N N . VAL A 1 280 ? 19.731 0.056 -1.258 1.00 92.94 280 VAL A N 1
ATOM 2189 C CA . VAL A 1 280 ? 21.102 0.587 -1.149 1.00 92.94 280 VAL A CA 1
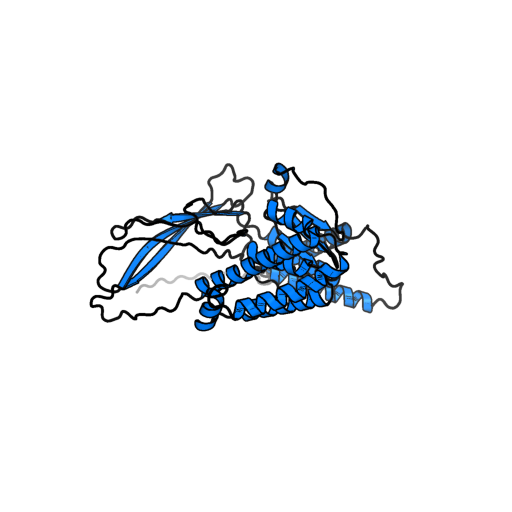ATOM 2190 C C . VAL A 1 280 ? 22.029 -0.094 -2.161 1.00 92.94 280 VAL A C 1
ATOM 2192 O O . VAL A 1 280 ? 22.813 0.579 -2.829 1.00 92.94 280 VAL A O 1
ATOM 2195 N N . SER A 1 281 ? 21.925 -1.416 -2.323 1.00 91.38 281 SER A N 1
ATOM 2196 C CA . SER A 1 281 ? 22.695 -2.174 -3.318 1.00 91.38 281 SER A CA 1
ATOM 2197 C C . SER A 1 281 ? 22.356 -1.769 -4.758 1.00 91.38 281 SER A C 1
ATOM 2199 O O . SER A 1 281 ? 23.261 -1.548 -5.567 1.00 91.38 281 SER A O 1
ATOM 2201 N N . CYS A 1 282 ? 21.070 -1.609 -5.083 1.00 87.12 282 CYS A N 1
ATOM 2202 C CA . CYS A 1 282 ? 20.614 -1.147 -6.393 1.00 87.12 282 CYS A CA 1
ATOM 2203 C C . CYS A 1 282 ? 21.161 0.244 -6.730 1.00 87.12 282 CYS A C 1
ATOM 2205 O O . CYS A 1 282 ? 21.709 0.438 -7.817 1.00 87.12 282 CYS A O 1
ATOM 2207 N N . LEU A 1 283 ? 21.091 1.184 -5.786 1.00 87.75 283 LEU A N 1
ATOM 2208 C CA . LEU A 1 283 ? 21.616 2.538 -5.957 1.00 87.75 283 LEU A CA 1
ATOM 2209 C C . LEU A 1 283 ? 23.146 2.541 -6.093 1.00 87.75 283 LEU A C 1
ATOM 2211 O O . LEU A 1 283 ? 23.679 3.181 -6.997 1.00 87.75 283 LEU A O 1
ATOM 2215 N N . LYS A 1 284 ? 23.860 1.752 -5.277 1.00 88.06 284 LYS A N 1
ATOM 2216 C CA . LYS A 1 284 ? 25.326 1.606 -5.353 1.00 88.06 284 LYS A CA 1
ATOM 2217 C C . LYS A 1 284 ? 25.794 1.052 -6.703 1.00 88.06 284 LYS A C 1
ATOM 2219 O O . LYS A 1 284 ? 26.856 1.427 -7.188 1.00 88.06 284 LYS A O 1
ATOM 2224 N N . ARG A 1 285 ? 25.005 0.168 -7.318 1.00 86.38 285 ARG A N 1
ATOM 2225 C CA . ARG A 1 285 ? 25.252 -0.386 -8.663 1.00 86.38 285 ARG A CA 1
ATOM 2226 C C . ARG A 1 285 ? 24.816 0.554 -9.790 1.00 86.38 285 ARG A C 1
ATOM 2228 O O . ARG A 1 285 ? 24.934 0.191 -10.957 1.00 86.38 285 ARG A O 1
ATOM 2235 N N . GLY A 1 286 ? 24.287 1.729 -9.449 1.00 80.12 286 GLY A N 1
ATOM 2236 C CA . GLY A 1 286 ? 23.779 2.698 -10.403 1.00 80.12 286 GLY A CA 1
ATOM 2237 C C . GLY A 1 286 ? 22.582 2.171 -11.185 1.00 80.12 286 GLY A C 1
ATOM 2238 O O . GLY A 1 286 ? 22.508 2.441 -12.371 1.00 80.12 286 GLY A O 1
ATOM 2239 N N . LEU A 1 287 ? 21.670 1.405 -10.576 1.00 80.12 287 LEU A N 1
ATOM 2240 C CA . LEU A 1 287 ? 20.437 0.933 -11.233 1.00 80.12 287 LEU A CA 1
ATOM 2241 C C . LEU A 1 287 ? 19.302 1.978 -11.231 1.00 80.12 287 LEU A C 1
ATOM 2243 O O . LEU A 1 287 ? 18.186 1.659 -11.632 1.00 80.12 287 LEU A O 1
ATOM 2247 N N . GLY A 1 288 ? 19.589 3.209 -10.798 1.00 81.00 288 GLY A N 1
ATOM 2248 C CA . GLY A 1 288 ? 18.626 4.309 -10.737 1.00 81.00 288 GLY A CA 1
ATOM 2249 C C . GLY A 1 288 ? 17.703 4.259 -9.516 1.00 81.00 288 GLY A C 1
ATOM 2250 O O . GLY A 1 288 ? 17.797 3.368 -8.666 1.00 81.00 288 GLY A O 1
ATOM 2251 N N . LEU A 1 289 ? 16.804 5.241 -9.424 1.00 85.88 289 LEU A N 1
ATOM 2252 C CA . LEU A 1 289 ? 15.872 5.404 -8.297 1.00 85.88 289 LEU A CA 1
ATOM 2253 C C . LEU A 1 289 ? 14.591 4.560 -8.435 1.00 85.88 289 LEU A C 1
ATOM 2255 O O . LEU A 1 289 ? 13.789 4.508 -7.502 1.00 85.88 289 LEU A O 1
ATOM 2259 N N . GLY A 1 290 ? 14.402 3.870 -9.565 1.00 87.81 290 GLY A N 1
ATOM 2260 C CA . GLY A 1 290 ? 13.205 3.076 -9.864 1.00 87.81 290 GLY A CA 1
ATOM 2261 C C . GLY A 1 290 ? 12.807 2.105 -8.753 1.00 87.81 290 GLY A C 1
ATOM 2262 O O . GLY A 1 290 ? 11.641 2.064 -8.356 1.00 87.81 290 GLY A O 1
ATOM 2263 N N . CYS A 1 291 ? 13.766 1.375 -8.179 1.00 89.00 291 CYS A N 1
ATOM 2264 C CA . CYS A 1 291 ? 13.470 0.414 -7.113 1.00 89.00 291 CYS A CA 1
ATOM 2265 C C . CYS A 1 291 ? 12.969 1.056 -5.810 1.00 89.00 291 CYS A C 1
ATOM 2267 O O . CYS A 1 291 ? 12.083 0.513 -5.154 1.00 89.00 291 CYS A O 1
ATOM 2269 N N . VAL A 1 292 ? 13.475 2.246 -5.476 1.00 90.69 292 VAL A N 1
ATOM 2270 C CA . VAL A 1 292 ? 13.044 3.008 -4.299 1.00 90.69 292 VAL A CA 1
ATOM 2271 C C . VAL A 1 292 ? 11.621 3.509 -4.510 1.00 90.69 292 VAL A C 1
ATOM 2273 O O . VAL A 1 292 ? 10.743 3.265 -3.686 1.00 90.69 292 VAL A O 1
ATOM 2276 N N . TYR A 1 293 ? 11.360 4.157 -5.646 1.00 91.38 293 TYR A N 1
ATOM 2277 C CA . TYR A 1 293 ? 10.047 4.729 -5.939 1.00 91.38 293 TYR A CA 1
ATOM 2278 C C . TYR A 1 293 ? 8.947 3.679 -6.071 1.00 91.38 293 TYR A C 1
ATOM 2280 O O . TYR A 1 293 ? 7.827 3.895 -5.615 1.00 91.38 293 TYR A O 1
ATOM 2288 N N . SER A 1 294 ? 9.251 2.534 -6.677 1.00 92.31 294 SER A N 1
ATOM 2289 C CA . SER A 1 294 ? 8.281 1.446 -6.824 1.00 92.31 294 SER A CA 1
ATOM 2290 C C . SER A 1 294 ? 7.990 0.752 -5.496 1.00 92.31 294 SER A C 1
ATOM 2292 O O . SER A 1 294 ? 6.839 0.388 -5.249 1.00 92.31 294 SER A O 1
ATOM 2294 N N . TRP A 1 295 ? 8.983 0.634 -4.604 1.00 94.00 295 TRP A N 1
ATOM 2295 C CA . TRP A 1 295 ? 8.760 0.189 -3.228 1.00 94.00 295 TRP A CA 1
ATOM 2296 C C . TRP A 1 295 ? 7.892 1.181 -2.451 1.00 94.00 295 TRP A C 1
ATOM 2298 O O . TRP A 1 295 ? 6.883 0.782 -1.876 1.00 94.00 295 TRP A O 1
ATOM 2308 N N . VAL A 1 296 ? 8.210 2.480 -2.502 1.00 93.44 296 VAL A N 1
ATOM 2309 C CA . VAL A 1 296 ? 7.404 3.526 -1.849 1.00 93.44 296 VAL A CA 1
ATOM 2310 C C . VAL A 1 296 ? 5.969 3.504 -2.375 1.00 93.44 296 VAL A C 1
ATOM 2312 O O . VAL A 1 296 ? 5.037 3.485 -1.578 1.00 93.44 296 VAL A O 1
ATOM 2315 N N . SER A 1 297 ? 5.778 3.413 -3.695 1.00 93.19 297 SER A N 1
ATOM 2316 C CA . SER A 1 297 ? 4.449 3.304 -4.308 1.00 93.19 297 SER A CA 1
ATOM 2317 C C . SER A 1 297 ? 3.684 2.070 -3.813 1.00 93.19 297 SER A C 1
ATOM 2319 O O . SER A 1 297 ? 2.508 2.184 -3.475 1.00 93.19 297 SER A O 1
ATOM 2321 N N . SER A 1 298 ? 4.356 0.919 -3.698 1.00 94.06 298 SER A N 1
ATOM 2322 C CA . SER A 1 298 ? 3.780 -0.331 -3.179 1.00 94.06 298 SER A CA 1
ATOM 2323 C C . SER A 1 298 ? 3.265 -0.184 -1.753 1.00 94.06 298 SER A C 1
ATOM 2325 O O . SER A 1 298 ? 2.117 -0.512 -1.462 1.00 94.06 298 SER A O 1
ATOM 2327 N N . TYR A 1 299 ? 4.098 0.360 -0.864 1.00 93.56 299 TYR A N 1
ATOM 2328 C CA . TYR A 1 299 ? 3.793 0.485 0.559 1.00 93.56 299 TYR A CA 1
ATOM 2329 C C . TYR A 1 299 ? 2.806 1.620 0.852 1.00 93.56 299 TYR A C 1
ATOM 2331 O O . TYR A 1 299 ? 1.923 1.442 1.687 1.00 93.56 299 TYR A O 1
ATOM 2339 N N . GLN A 1 300 ? 2.885 2.746 0.134 1.00 91.12 300 GLN A N 1
ATOM 2340 C CA . GLN A 1 300 ? 1.902 3.832 0.236 1.00 91.12 300 GLN A CA 1
ATOM 2341 C C . GLN A 1 300 ? 0.524 3.399 -0.247 1.00 91.12 300 GLN A C 1
ATOM 2343 O O . GLN A 1 300 ? -0.480 3.786 0.340 1.00 91.12 300 GLN A O 1
ATOM 2348 N N . MET A 1 301 ? 0.463 2.608 -1.317 1.00 90.25 301 MET A N 1
ATOM 2349 C CA . MET A 1 301 ? -0.809 2.121 -1.838 1.00 90.25 301 MET A CA 1
ATOM 2350 C C . MET A 1 301 ? -1.248 0.822 -1.175 1.00 90.25 301 MET A C 1
ATOM 2352 O O . MET A 1 301 ? -2.388 0.431 -1.391 1.00 90.25 301 MET A O 1
ATOM 2356 N N . GLN A 1 302 ? -0.391 0.161 -0.388 1.00 93.62 302 GLN A N 1
ATOM 2357 C CA . GLN A 1 302 ? -0.591 -1.196 0.143 1.00 93.62 302 GLN A CA 1
ATOM 2358 C C . GLN A 1 302 ? -1.073 -2.152 -0.946 1.00 93.62 302 GLN A C 1
ATOM 2360 O O . GLN A 1 302 ? -2.147 -2.750 -0.862 1.00 93.62 302 GLN A O 1
ATOM 2365 N N . ARG A 1 303 ? -0.333 -2.165 -2.053 1.00 93.62 303 ARG A N 1
ATOM 2366 C CA . ARG A 1 303 ? -0.698 -2.850 -3.291 1.00 93.62 303 ARG A CA 1
ATOM 2367 C C . ARG A 1 303 ? 0.556 -3.346 -3.971 1.00 93.62 303 ARG A C 1
ATOM 2369 O O . ARG A 1 303 ? 1.538 -2.618 -4.040 1.00 93.62 303 ARG A O 1
ATOM 2376 N N . ALA A 1 304 ? 0.508 -4.560 -4.513 1.00 94.19 304 ALA A N 1
ATOM 2377 C CA . ALA A 1 304 ? 1.679 -5.138 -5.142 1.00 94.19 304 ALA A CA 1
ATOM 2378 C C . ALA A 1 304 ? 2.148 -4.298 -6.335 1.00 94.19 304 ALA A C 1
ATOM 2380 O O . ALA A 1 304 ? 1.384 -4.000 -7.253 1.00 94.19 304 ALA A O 1
ATOM 2381 N N . THR A 1 305 ? 3.439 -3.984 -6.336 1.00 92.88 305 THR A N 1
ATOM 2382 C CA . THR A 1 305 ? 4.179 -3.481 -7.497 1.00 92.88 305 THR A CA 1
ATOM 2383 C C . THR A 1 305 ? 5.363 -4.396 -7.779 1.00 92.88 305 THR A C 1
ATOM 2385 O O . THR A 1 305 ? 5.776 -5.190 -6.922 1.00 92.88 305 THR A O 1
ATOM 2388 N N . THR A 1 306 ? 5.929 -4.281 -8.980 1.00 90.75 306 THR A N 1
ATOM 2389 C CA . THR A 1 306 ? 7.259 -4.837 -9.252 1.00 90.75 306 THR A CA 1
ATOM 2390 C C . THR A 1 306 ? 8.298 -3.807 -8.857 1.00 90.75 306 THR A C 1
ATOM 2392 O O . THR A 1 306 ? 8.374 -2.742 -9.466 1.00 90.75 306 THR A O 1
ATOM 2395 N N . THR A 1 307 ? 9.083 -4.117 -7.828 1.00 85.19 307 THR A N 1
ATOM 2396 C CA . THR A 1 307 ? 10.043 -3.170 -7.251 1.00 85.19 307 THR A CA 1
ATOM 2397 C C . THR A 1 307 ? 11.435 -3.256 -7.876 1.00 85.19 307 THR A C 1
ATOM 2399 O O . THR A 1 307 ? 12.293 -2.423 -7.614 1.00 85.19 307 THR A O 1
ATOM 2402 N N . GLY A 1 308 ? 11.721 -4.302 -8.655 1.00 80.75 308 GLY A N 1
ATOM 2403 C CA . GLY A 1 308 ? 13.084 -4.601 -9.107 1.00 80.75 308 GLY A CA 1
ATOM 2404 C C . GLY A 1 308 ? 14.033 -5.042 -7.979 1.00 80.75 308 GLY A C 1
ATOM 2405 O O . GLY A 1 308 ? 15.221 -5.241 -8.234 1.00 80.75 308 GLY A O 1
ATOM 2406 N N . LEU A 1 309 ? 13.522 -5.212 -6.754 1.00 86.31 309 LEU A N 1
ATOM 2407 C CA . LEU A 1 309 ? 14.234 -5.813 -5.628 1.00 86.31 309 LEU A CA 1
ATOM 2408 C C . LEU A 1 309 ? 14.205 -7.351 -5.743 1.00 86.31 309 LEU A C 1
ATOM 2410 O O . LEU A 1 309 ? 13.352 -7.905 -6.442 1.00 86.31 309 LEU A O 1
ATOM 2414 N N . PRO A 1 310 ? 15.145 -8.067 -5.099 1.00 76.00 310 PRO A N 1
ATOM 2415 C CA . PRO A 1 310 ? 15.189 -9.530 -5.143 1.00 76.00 310 PRO A CA 1
ATOM 2416 C C . PRO A 1 310 ? 14.025 -10.188 -4.387 1.00 76.00 310 PRO A C 1
ATOM 2418 O O . PRO A 1 310 ? 13.660 -11.323 -4.689 1.00 76.00 310 PRO A O 1
ATOM 2421 N N . THR A 1 311 ? 13.451 -9.488 -3.410 1.00 74.31 311 THR A N 1
ATOM 2422 C CA . THR A 1 311 ? 12.299 -9.923 -2.621 1.00 74.31 311 THR A CA 1
ATOM 2423 C C . THR A 1 311 ? 11.013 -9.854 -3.446 1.00 74.31 311 THR A C 1
ATOM 2425 O O . THR A 1 311 ? 10.828 -8.979 -4.294 1.00 74.31 311 THR A O 1
ATOM 2428 N N . THR A 1 312 ? 10.096 -10.797 -3.214 1.00 75.25 312 THR A N 1
ATOM 2429 C CA . THR A 1 312 ? 8.747 -10.731 -3.795 1.00 75.25 312 THR A CA 1
ATOM 2430 C C . THR A 1 312 ? 7.981 -9.532 -3.229 1.00 75.25 312 THR A C 1
ATOM 2432 O O . THR A 1 312 ? 8.340 -8.986 -2.185 1.00 75.25 312 THR A O 1
ATOM 2435 N N . SER A 1 313 ? 6.916 -9.102 -3.908 1.00 80.00 313 SER A N 1
ATOM 2436 C CA . SER A 1 313 ? 6.096 -7.962 -3.471 1.00 80.00 313 SER A CA 1
ATOM 2437 C C . SER A 1 313 ? 5.318 -8.270 -2.179 1.00 80.00 313 SER A C 1
ATOM 2439 O O . SER A 1 313 ? 4.883 -9.404 -1.976 1.00 80.00 313 SER A O 1
ATOM 2441 N N . SER A 1 314 ? 5.154 -7.288 -1.281 1.00 84.44 314 SER A N 1
ATOM 2442 C CA . SER A 1 314 ? 4.547 -7.475 0.059 1.00 84.44 314 SER A CA 1
ATOM 2443 C C . SER A 1 314 ? 3.031 -7.574 0.093 1.00 84.44 314 SER A C 1
ATOM 2445 O O . SER A 1 314 ? 2.472 -7.920 1.126 1.00 84.44 314 SER A O 1
ATOM 2447 N N . PHE A 1 315 ? 2.382 -7.306 -1.034 1.00 93.62 315 PHE A N 1
ATOM 2448 C CA . PHE A 1 315 ? 0.935 -7.133 -1.114 1.00 93.62 315 PHE A CA 1
ATOM 2449 C C . PHE A 1 315 ? 0.337 -7.937 -2.274 1.00 93.62 315 PHE A C 1
ATOM 2451 O O . PHE A 1 315 ? -0.621 -7.491 -2.908 1.00 93.62 315 PHE A O 1
ATOM 2458 N N . LEU A 1 316 ? 0.956 -9.072 -2.625 1.00 94.00 316 LEU A N 1
ATOM 2459 C CA . LEU A 1 316 ? 0.395 -9.972 -3.630 1.00 94.00 316 LEU A CA 1
ATOM 2460 C C . LEU A 1 316 ? -0.913 -10.554 -3.098 1.00 94.00 316 LEU A C 1
ATOM 2462 O O . LEU A 1 316 ? -0.982 -11.009 -1.960 1.00 94.00 316 LEU A O 1
ATOM 2466 N N . THR A 1 317 ? -1.945 -10.536 -3.933 1.00 94.94 317 THR A N 1
ATOM 2467 C CA . THR A 1 317 ? -3.163 -11.300 -3.672 1.00 94.94 317 THR A CA 1
ATOM 2468 C C . THR A 1 317 ? -2.982 -12.738 -4.165 1.00 94.94 317 THR A C 1
ATOM 2470 O O . THR A 1 317 ? -2.137 -12.969 -5.036 1.00 94.94 317 THR A O 1
ATOM 2473 N N . PRO A 1 318 ? -3.799 -13.705 -3.710 1.00 93.81 318 PRO A N 1
ATOM 2474 C CA . PRO A 1 318 ? -3.714 -15.085 -4.196 1.00 93.81 318 PRO A CA 1
ATOM 2475 C C . PRO A 1 318 ? -3.769 -15.194 -5.731 1.00 93.81 318 PRO A C 1
ATOM 2477 O O . PRO A 1 318 ? -2.969 -15.894 -6.344 1.00 93.81 318 PRO A O 1
ATOM 2480 N N . ALA A 1 319 ? -4.635 -14.406 -6.379 1.00 88.25 319 ALA A N 1
ATOM 2481 C CA . ALA A 1 319 ? -4.723 -14.365 -7.840 1.00 88.25 319 ALA A CA 1
ATOM 2482 C C . ALA A 1 319 ? -3.435 -13.839 -8.505 1.00 88.25 319 ALA A C 1
ATOM 2484 O O . ALA A 1 319 ? -3.060 -14.294 -9.587 1.00 88.25 319 ALA A O 1
ATOM 2485 N N . MET A 1 320 ? -2.750 -12.876 -7.877 1.00 91.75 320 MET A N 1
ATOM 2486 C CA . MET A 1 320 ? -1.458 -12.384 -8.363 1.00 91.75 320 MET A CA 1
ATOM 2487 C C . MET A 1 320 ? -0.367 -13.442 -8.209 1.00 91.75 320 MET A C 1
ATOM 2489 O O . MET A 1 320 ? 0.428 -13.614 -9.130 1.00 91.75 320 MET A O 1
ATOM 2493 N N . GLU A 1 321 ? -0.329 -14.158 -7.085 1.00 92.06 321 GLU A N 1
ATOM 2494 C CA . GLU A 1 321 ? 0.635 -15.241 -6.855 1.00 92.06 321 GLU A CA 1
ATOM 2495 C C . GLU A 1 321 ? 0.497 -16.345 -7.908 1.00 92.06 321 GLU A C 1
ATOM 2497 O O . GLU A 1 321 ? 1.490 -16.725 -8.539 1.00 92.06 321 GLU A O 1
ATOM 2502 N N . ASP A 1 322 ? -0.737 -16.782 -8.174 1.00 86.31 322 ASP A N 1
ATOM 2503 C CA . ASP A 1 322 ? -1.041 -17.790 -9.189 1.00 86.31 322 ASP A CA 1
ATOM 2504 C C . ASP A 1 322 ? -0.590 -17.348 -10.587 1.00 86.31 322 ASP A C 1
ATOM 2506 O O . ASP A 1 322 ? 0.107 -18.088 -11.296 1.00 86.31 322 ASP A O 1
ATOM 2510 N N . MET A 1 323 ? -0.930 -16.114 -10.975 1.00 83.62 323 MET A N 1
ATOM 2511 C CA . MET A 1 323 ? -0.591 -15.585 -12.296 1.00 83.62 323 MET A CA 1
ATOM 2512 C C . MET A 1 323 ? 0.919 -15.388 -12.465 1.00 83.62 323 MET A C 1
ATOM 2514 O O . MET A 1 323 ? 1.470 -15.689 -13.526 1.00 83.62 323 MET A O 1
ATOM 2518 N N . VAL A 1 324 ? 1.619 -14.939 -11.418 1.00 86.50 324 VAL A N 1
ATOM 2519 C CA . VAL A 1 324 ? 3.086 -14.824 -11.413 1.00 86.50 324 VAL A CA 1
ATOM 2520 C C . VAL A 1 324 ? 3.739 -16.194 -11.551 1.00 86.50 324 VAL A C 1
ATOM 2522 O O . VAL A 1 324 ? 4.660 -16.359 -12.354 1.00 86.50 324 VAL A O 1
ATOM 2525 N N . HIS A 1 325 ? 3.261 -17.197 -10.814 1.00 85.38 325 HIS A N 1
ATOM 2526 C CA . HIS A 1 325 ? 3.774 -18.560 -10.915 1.00 85.38 325 HIS A CA 1
ATOM 2527 C C . HIS A 1 325 ? 3.612 -19.116 -12.341 1.00 85.38 325 HIS A C 1
ATOM 2529 O O . HIS A 1 325 ? 4.543 -19.693 -12.911 1.00 85.38 325 HIS A O 1
ATOM 2535 N N . GLN A 1 326 ? 2.459 -18.883 -12.967 1.00 78.81 326 GLN A N 1
ATOM 2536 C CA . GLN A 1 326 ? 2.208 -19.291 -14.349 1.00 78.81 326 GLN A CA 1
ATOM 2537 C C . GLN A 1 326 ? 3.082 -18.525 -15.353 1.00 78.81 326 GLN A C 1
ATOM 2539 O O . GLN A 1 326 ? 3.637 -19.141 -16.266 1.00 78.81 326 GLN A O 1
ATOM 2544 N N . ALA A 1 327 ? 3.277 -17.218 -15.161 1.00 80.06 327 ALA A N 1
ATOM 2545 C CA . ALA A 1 327 ? 4.153 -16.398 -15.996 1.00 80.06 327 ALA A CA 1
ATOM 2546 C C . ALA A 1 327 ? 5.619 -16.863 -15.939 1.00 80.06 327 ALA A C 1
ATOM 2548 O O . ALA A 1 327 ? 6.290 -16.922 -16.975 1.00 80.06 327 ALA A O 1
ATOM 2549 N N . ARG A 1 328 ? 6.103 -17.272 -14.757 1.00 83.19 328 ARG A N 1
ATOM 2550 C CA . ARG A 1 328 ? 7.442 -17.863 -14.580 1.00 83.19 328 ARG A CA 1
ATOM 2551 C C . ARG A 1 328 ? 7.563 -19.194 -15.320 1.00 83.19 328 ARG A C 1
ATOM 2553 O O . ARG A 1 328 ? 8.453 -19.344 -16.154 1.00 83.19 328 ARG A O 1
ATOM 2560 N N . LYS A 1 329 ? 6.602 -20.103 -15.124 1.00 79.50 329 LYS A N 1
ATOM 2561 C CA . LYS A 1 329 ? 6.562 -21.400 -15.820 1.00 79.50 329 LYS A CA 1
ATOM 2562 C C . LYS A 1 329 ? 6.529 -21.249 -17.342 1.00 79.50 329 LYS A C 1
ATOM 2564 O O . LYS A 1 329 ? 7.114 -22.058 -18.060 1.00 79.50 329 LYS A O 1
ATOM 2569 N N . GLN A 1 330 ? 5.824 -20.242 -17.852 1.00 72.88 330 GLN A N 1
ATOM 2570 C CA . GLN A 1 330 ? 5.788 -19.975 -19.287 1.00 72.88 330 GLN A CA 1
ATOM 2571 C C . GLN A 1 330 ? 7.131 -19.437 -19.795 1.00 72.88 330 GLN A C 1
ATOM 2573 O O . GLN A 1 330 ? 7.627 -19.923 -20.807 1.00 72.88 330 GLN A O 1
ATOM 2578 N N . SER A 1 331 ? 7.749 -18.510 -19.062 1.00 72.69 331 SER A N 1
ATOM 2579 C CA . SER A 1 331 ? 9.078 -17.974 -19.394 1.00 72.69 331 SER A CA 1
ATOM 2580 C C . SER A 1 331 ? 10.144 -19.076 -19.453 1.00 72.69 331 SER A C 1
ATOM 2582 O O . SER A 1 331 ? 10.980 -19.086 -20.354 1.00 72.69 331 SER A O 1
ATOM 2584 N N . GLU A 1 332 ? 10.088 -20.043 -18.534 1.00 79.50 332 GLU A N 1
ATOM 2585 C CA . GLU A 1 332 ? 10.983 -21.208 -18.519 1.00 79.50 332 GLU A CA 1
ATOM 2586 C C . GLU A 1 332 ? 10.784 -22.115 -19.738 1.00 79.50 332 GLU A C 1
ATOM 2588 O O . GLU A 1 332 ? 11.754 -22.545 -20.363 1.00 79.50 332 GLU A O 1
ATOM 2593 N N . LYS A 1 333 ? 9.528 -22.382 -20.116 1.00 74.38 333 LYS A N 1
ATOM 2594 C CA . LYS A 1 333 ? 9.211 -23.173 -21.313 1.00 74.38 333 LYS A CA 1
ATOM 2595 C C . LYS A 1 333 ? 9.693 -22.501 -22.590 1.00 74.38 333 LYS A C 1
ATOM 2597 O O . LYS A 1 333 ? 10.243 -23.180 -23.451 1.00 74.38 333 LYS A O 1
ATOM 2602 N N . ASP A 1 334 ? 9.507 -21.190 -22.709 1.00 70.19 334 ASP A N 1
ATOM 2603 C CA . ASP A 1 334 ? 9.970 -20.436 -23.875 1.00 70.19 334 ASP A CA 1
ATOM 2604 C C . ASP A 1 334 ? 11.501 -20.450 -23.967 1.00 70.19 334 ASP A C 1
ATOM 2606 O O . ASP A 1 334 ? 12.061 -20.638 -25.049 1.00 70.19 334 ASP A O 1
ATOM 2610 N N . ALA A 1 335 ? 12.192 -20.318 -22.828 1.00 71.69 335 ALA A N 1
ATOM 2611 C CA . ALA A 1 335 ? 13.646 -20.430 -22.764 1.00 71.69 335 ALA A CA 1
ATOM 2612 C C . ALA A 1 335 ? 14.131 -21.831 -23.185 1.00 71.69 335 ALA A C 1
ATOM 2614 O O . ALA A 1 335 ? 15.084 -21.938 -23.957 1.00 71.69 335 ALA A O 1
ATOM 2615 N N . ALA A 1 336 ? 13.446 -22.892 -22.743 1.00 72.69 336 ALA A N 1
ATOM 2616 C CA . ALA A 1 336 ? 13.750 -24.275 -23.116 1.00 72.69 336 ALA A CA 1
ATOM 2617 C C . ALA A 1 336 ? 13.452 -24.585 -24.597 1.00 72.69 336 ALA A C 1
ATOM 2619 O O . ALA A 1 336 ? 14.214 -25.291 -25.253 1.00 72.69 336 ALA A O 1
ATOM 2620 N N . ALA A 1 337 ? 12.374 -24.034 -25.160 1.00 69.12 337 ALA A N 1
ATOM 2621 C CA . ALA A 1 337 ? 12.066 -24.170 -26.584 1.00 69.12 337 ALA A CA 1
ATOM 2622 C C . ALA A 1 337 ? 13.102 -23.442 -27.459 1.00 69.12 337 ALA A C 1
ATOM 2624 O O . ALA A 1 337 ? 13.507 -23.949 -28.504 1.00 69.12 337 ALA A O 1
ATOM 2625 N N . THR A 1 338 ? 13.580 -22.283 -26.999 1.00 64.38 338 THR A N 1
ATOM 2626 C CA . THR A 1 338 ? 14.617 -21.500 -27.688 1.00 64.38 338 THR A CA 1
ATOM 2627 C C . THR A 1 338 ? 15.978 -22.202 -27.653 1.00 64.38 338 THR A C 1
ATOM 2629 O O . THR A 1 338 ? 16.719 -22.142 -28.632 1.00 64.38 338 THR A O 1
ATOM 2632 N N . SER A 1 339 ? 16.315 -22.900 -26.562 1.00 63.03 339 SER A N 1
ATOM 2633 C CA . SER A 1 339 ? 17.564 -23.670 -26.466 1.00 63.03 339 SER A CA 1
ATOM 2634 C C . SER A 1 339 ? 17.530 -24.981 -27.262 1.00 63.03 339 SER A C 1
ATOM 2636 O O . SER A 1 339 ? 18.569 -25.404 -27.768 1.00 63.03 339 SER A O 1
ATOM 2638 N N . ALA A 1 340 ? 16.355 -25.594 -27.437 1.00 58.56 340 ALA A N 1
ATOM 2639 C CA . ALA A 1 340 ? 16.175 -26.808 -28.238 1.00 58.56 340 ALA A CA 1
ATOM 2640 C C . ALA A 1 340 ? 16.224 -26.564 -29.763 1.00 58.56 340 ALA A C 1
ATOM 2642 O O . ALA A 1 340 ? 16.521 -27.485 -30.519 1.00 58.56 340 ALA A O 1
ATOM 2643 N N . ALA A 1 341 ? 15.974 -25.335 -30.229 1.00 56.25 341 ALA A N 1
ATOM 2644 C CA . ALA A 1 341 ? 15.884 -24.985 -31.652 1.00 56.25 341 ALA A CA 1
ATOM 2645 C C . ALA A 1 341 ? 17.234 -24.719 -32.365 1.00 56.25 341 ALA A C 1
ATOM 2647 O O . ALA A 1 341 ? 17.237 -24.132 -33.441 1.00 56.25 341 ALA A O 1
ATOM 2648 N N . GLY A 1 342 ? 18.368 -25.131 -31.780 1.00 43.12 342 GLY A N 1
ATOM 2649 C CA . GLY A 1 342 ? 19.689 -25.265 -32.422 1.00 43.12 342 GLY A CA 1
ATOM 2650 C C . GLY A 1 342 ? 20.076 -24.252 -33.518 1.00 43.12 342 GLY A C 1
ATOM 2651 O O . GLY A 1 342 ? 19.798 -24.459 -34.692 1.00 43.12 342 GLY A O 1
ATOM 2652 N N . GLY A 1 343 ? 20.845 -23.215 -33.167 1.00 46.34 343 GLY A N 1
ATOM 2653 C CA . GLY A 1 343 ? 21.769 -22.559 -34.111 1.00 46.34 343 GLY A CA 1
ATOM 2654 C C . GLY A 1 343 ? 21.186 -21.692 -35.239 1.00 46.34 343 GLY A C 1
ATOM 2655 O O . GLY A 1 343 ? 21.936 -21.316 -36.136 1.00 46.34 343 GLY A O 1
ATOM 2656 N N . GLY A 1 344 ? 19.905 -21.324 -35.214 1.00 34.72 344 GLY A N 1
ATOM 2657 C CA . GLY A 1 344 ? 19.348 -20.285 -36.091 1.00 34.72 344 GLY A CA 1
ATOM 2658 C C . GLY A 1 344 ? 19.499 -18.898 -35.465 1.00 34.72 344 GLY A C 1
ATOM 2659 O O . GLY A 1 344 ? 19.207 -18.744 -34.283 1.00 34.72 344 GLY A O 1
ATOM 2660 N N . THR A 1 345 ? 19.991 -17.923 -36.242 1.00 36.78 345 THR A N 1
ATOM 2661 C CA . THR A 1 345 ? 20.246 -16.505 -35.912 1.00 36.78 345 THR A CA 1
ATOM 2662 C C . THR A 1 345 ? 19.721 -16.079 -34.551 1.00 36.78 345 THR A C 1
ATOM 2664 O O . THR A 1 345 ? 18.511 -15.993 -34.352 1.00 36.78 345 THR A O 1
ATOM 2667 N N . ARG A 1 346 ? 20.644 -15.740 -33.641 1.00 38.59 346 ARG A N 1
ATOM 2668 C CA . ARG A 1 346 ? 20.357 -15.033 -32.391 1.00 38.59 346 ARG A CA 1
ATOM 2669 C C . ARG A 1 346 ? 19.325 -13.946 -32.714 1.00 38.59 346 ARG A C 1
ATOM 2671 O O . ARG A 1 346 ? 19.694 -12.889 -33.225 1.00 38.59 346 ARG A O 1
ATOM 2678 N N . MET A 1 347 ? 18.051 -14.161 -32.376 1.00 35.34 347 MET A N 1
ATOM 2679 C CA . MET A 1 347 ? 17.133 -13.066 -32.085 1.00 35.34 347 MET A CA 1
ATOM 2680 C C . MET A 1 347 ? 17.645 -12.475 -30.771 1.00 35.34 347 MET A C 1
ATOM 2682 O O . MET A 1 347 ? 17.028 -12.550 -29.716 1.00 35.34 347 MET A O 1
ATOM 2686 N N . ALA A 1 348 ? 18.845 -11.887 -30.834 1.00 33.75 348 ALA A N 1
ATOM 2687 C CA . ALA A 1 348 ? 19.154 -10.743 -30.026 1.00 33.75 348 ALA A CA 1
ATOM 2688 C C . ALA A 1 348 ? 17.962 -9.835 -30.277 1.00 33.75 348 ALA A C 1
ATOM 2690 O O . ALA A 1 348 ? 17.717 -9.426 -31.418 1.00 33.75 348 ALA A O 1
ATOM 2691 N N . LEU A 1 349 ? 17.151 -9.629 -29.244 1.00 36.41 349 LEU A N 1
ATOM 2692 C CA . LEU A 1 349 ? 16.183 -8.567 -29.293 1.00 36.41 349 LEU A CA 1
ATOM 2693 C C . LEU A 1 349 ? 16.997 -7.292 -29.521 1.00 36.41 349 LEU A C 1
ATOM 2695 O O . LEU A 1 349 ? 17.541 -6.731 -28.575 1.00 36.41 349 LEU A O 1
ATOM 2699 N N . ARG A 1 350 ? 17.168 -6.886 -30.787 1.00 26.39 350 ARG A N 1
ATOM 2700 C CA . ARG A 1 350 ? 17.669 -5.556 -31.101 1.00 26.39 350 ARG A CA 1
ATOM 2701 C C . ARG A 1 350 ? 16.737 -4.587 -30.367 1.00 26.39 350 ARG A C 1
ATOM 2703 O O . ARG A 1 350 ? 15.517 -4.775 -30.472 1.00 26.39 350 ARG A O 1
ATOM 2710 N N . PRO A 1 351 ? 17.282 -3.626 -29.604 1.00 40.22 351 PRO A N 1
ATOM 2711 C CA . PRO A 1 351 ? 16.490 -2.555 -29.034 1.00 40.22 351 PRO A CA 1
ATOM 2712 C C . PRO A 1 351 ? 16.023 -1.717 -30.221 1.00 40.22 351 PRO A C 1
ATOM 2714 O O . PRO A 1 351 ? 16.788 -0.986 -30.838 1.00 40.22 351 PRO A O 1
ATOM 2717 N N . GLY A 1 352 ? 14.792 -1.971 -30.633 1.00 31.02 352 GLY A N 1
ATOM 2718 C CA . GLY A 1 352 ? 14.113 -1.283 -31.710 1.00 31.02 352 GLY A CA 1
ATOM 2719 C C . GLY A 1 352 ? 12.662 -1.181 -31.290 1.00 31.02 352 GLY A C 1
ATOM 2720 O O . GLY A 1 352 ? 12.046 -2.199 -30.976 1.00 31.02 352 GLY A O 1
ATOM 2721 N N . GLU A 1 353 ? 12.196 0.058 -31.230 1.00 36.56 353 GLU A N 1
ATOM 2722 C CA . GLU A 1 353 ? 10.948 0.647 -30.724 1.00 36.56 353 GLU A CA 1
ATOM 2723 C C . GLU A 1 353 ? 9.604 -0.002 -31.164 1.00 36.56 353 GLU A C 1
ATOM 2725 O O . GLU A 1 353 ? 8.558 0.620 -31.039 1.00 36.56 353 GLU A O 1
ATOM 2730 N N . ALA A 1 354 ? 9.565 -1.264 -31.604 1.00 39.91 354 ALA A N 1
ATOM 2731 C CA . ALA A 1 354 ? 8.359 -1.950 -32.091 1.00 39.91 354 ALA A CA 1
ATOM 2732 C C . ALA A 1 354 ? 8.040 -3.272 -31.357 1.00 39.91 354 ALA A C 1
ATOM 2734 O O . ALA A 1 354 ? 7.706 -4.263 -31.993 1.00 39.91 354 ALA A O 1
ATOM 2735 N N . ARG A 1 355 ? 8.175 -3.342 -30.021 1.00 46.56 355 ARG A N 1
ATOM 2736 C CA . ARG A 1 355 ? 7.988 -4.620 -29.290 1.00 46.56 355 ARG A CA 1
ATOM 2737 C C . ARG A 1 355 ? 7.154 -4.612 -28.024 1.00 46.56 355 ARG A C 1
ATOM 2739 O O . ARG A 1 355 ? 6.732 -5.681 -27.605 1.00 46.56 355 ARG A O 1
ATOM 2746 N N . ILE A 1 356 ? 6.902 -3.472 -27.394 1.00 45.25 356 ILE A N 1
ATOM 2747 C CA . ILE A 1 356 ? 6.158 -3.476 -26.127 1.00 45.25 356 ILE A CA 1
ATOM 2748 C C . ILE A 1 356 ? 4.693 -3.844 -26.360 1.00 45.25 356 ILE A C 1
ATOM 2750 O O . ILE A 1 356 ? 4.179 -4.673 -25.627 1.00 45.25 356 ILE A O 1
ATOM 2754 N N . VAL A 1 357 ? 4.051 -3.319 -27.408 1.00 41.97 357 VAL A N 1
ATOM 2755 C CA . VAL A 1 357 ? 2.648 -3.644 -27.726 1.00 41.97 357 VAL A CA 1
ATOM 2756 C C . VAL A 1 357 ? 2.490 -5.112 -28.128 1.00 41.97 357 VAL A C 1
ATOM 2758 O O . VAL A 1 357 ? 1.634 -5.785 -27.576 1.00 41.97 357 VAL A O 1
ATOM 2761 N N . GLU A 1 358 ? 3.362 -5.656 -28.981 1.00 45.28 358 GLU A N 1
ATOM 2762 C CA . GLU A 1 358 ? 3.319 -7.083 -29.345 1.00 45.28 358 GLU A CA 1
ATOM 2763 C C . GLU A 1 358 ? 3.600 -8.000 -28.147 1.00 45.28 358 GLU A C 1
ATOM 2765 O O . GLU A 1 358 ? 2.945 -9.025 -27.981 1.00 45.28 358 GLU A O 1
ATOM 2770 N N . VAL A 1 359 ? 4.553 -7.633 -27.282 1.00 50.31 359 VAL A N 1
ATOM 2771 C CA . VAL A 1 359 ? 4.814 -8.358 -26.030 1.00 50.31 359 VAL A CA 1
ATOM 2772 C C . VAL A 1 359 ? 3.611 -8.248 -25.096 1.00 50.31 359 VAL A C 1
ATOM 2774 O O . VAL A 1 359 ? 3.250 -9.243 -24.483 1.00 50.31 359 VAL A O 1
ATOM 2777 N N . LEU A 1 360 ? 2.944 -7.095 -25.023 1.00 51.34 360 LEU A N 1
ATOM 2778 C CA . LEU A 1 360 ? 1.740 -6.886 -24.220 1.00 51.34 360 LEU A CA 1
ATOM 2779 C C . LEU A 1 360 ? 0.533 -7.657 -24.744 1.00 51.34 360 LEU A C 1
ATOM 2781 O O . LEU A 1 360 ? -0.187 -8.241 -23.944 1.00 51.34 360 LEU A O 1
ATOM 2785 N N . GLU A 1 361 ? 0.327 -7.705 -26.056 1.00 55.28 361 GLU A N 1
ATOM 2786 C CA . GLU A 1 361 ? -0.726 -8.492 -26.700 1.00 55.28 361 GLU A CA 1
ATOM 2787 C C . GLU A 1 361 ? -0.459 -9.988 -26.549 1.00 55.28 361 GLU A C 1
ATOM 2789 O O . GLU A 1 361 ? -1.367 -10.753 -26.229 1.00 55.28 361 GLU A O 1
ATOM 2794 N N . GLN A 1 362 ? 0.796 -10.422 -26.699 1.00 55.41 362 GLN A N 1
ATOM 2795 C CA . GLN A 1 362 ? 1.183 -11.805 -26.433 1.00 55.41 362 GLN A CA 1
ATOM 2796 C C . GLN A 1 362 ? 1.028 -12.154 -24.954 1.00 55.41 362 GLN A C 1
ATOM 2798 O O . GLN A 1 362 ? 0.558 -13.245 -24.649 1.00 55.41 362 GLN A O 1
ATOM 2803 N N . ILE A 1 363 ? 1.385 -11.254 -24.034 1.00 57.72 363 ILE A N 1
ATOM 2804 C CA . ILE A 1 363 ? 1.166 -11.417 -22.594 1.00 57.72 363 ILE A CA 1
ATOM 2805 C C . ILE A 1 363 ? -0.325 -11.501 -22.293 1.00 57.72 363 ILE A C 1
ATOM 2807 O O . ILE A 1 363 ? -0.737 -12.436 -21.618 1.00 57.72 363 ILE A O 1
ATOM 2811 N N . ALA A 1 364 ? -1.132 -10.575 -22.809 1.00 56.41 364 ALA A N 1
ATOM 2812 C CA . ALA A 1 364 ? -2.575 -10.552 -22.614 1.00 56.41 364 ALA A CA 1
ATOM 2813 C C . ALA A 1 364 ? -3.210 -11.848 -23.129 1.00 56.41 364 ALA A C 1
ATOM 2815 O O . ALA A 1 364 ? -3.870 -12.538 -22.360 1.00 56.41 364 ALA A O 1
ATOM 2816 N N . LYS A 1 365 ? -2.894 -12.258 -24.364 1.00 62.44 365 LYS A N 1
ATOM 2817 C CA . LYS A 1 365 ? -3.366 -13.515 -24.958 1.00 62.44 365 LYS A CA 1
ATOM 2818 C C . LYS A 1 365 ? -2.915 -14.742 -24.162 1.00 62.44 365 LYS A C 1
ATOM 2820 O O . LYS A 1 365 ? -3.711 -15.628 -23.878 1.00 62.44 365 LYS A O 1
ATOM 2825 N N . ARG A 1 366 ? -1.650 -14.788 -23.731 1.00 59.22 366 ARG A N 1
ATOM 2826 C CA . ARG A 1 366 ? -1.129 -15.879 -22.887 1.00 59.22 366 ARG A CA 1
ATOM 2827 C C . ARG A 1 366 ? -1.790 -15.906 -21.511 1.00 59.22 366 ARG A C 1
ATOM 2829 O O . ARG A 1 366 ? -1.932 -16.980 -20.941 1.00 59.22 366 ARG A O 1
ATOM 2836 N N . LEU A 1 367 ? -2.182 -14.755 -20.972 1.00 56.38 367 LEU A N 1
ATOM 2837 C CA . LEU A 1 367 ? -2.887 -14.646 -19.697 1.00 56.38 367 LEU A CA 1
ATOM 2838 C C . LEU A 1 367 ? -4.384 -14.968 -19.818 1.00 56.38 367 LEU A C 1
ATOM 2840 O O . LEU A 1 367 ? -4.960 -15.484 -18.862 1.00 56.38 367 LEU A O 1
ATOM 2844 N N . GLU A 1 368 ? -4.997 -14.742 -20.979 1.00 62.88 368 GLU A N 1
ATOM 2845 C CA . GLU A 1 368 ? -6.326 -15.260 -21.341 1.00 62.88 368 GLU A CA 1
ATOM 2846 C C . GLU A 1 368 ? -6.299 -16.797 -21.492 1.00 62.88 368 GLU A C 1
ATOM 2848 O O . GLU A 1 368 ? -7.121 -17.502 -20.904 1.00 62.88 368 GLU A O 1
ATOM 2853 N N . ASP A 1 369 ? -5.286 -17.350 -22.170 1.00 57.41 369 ASP A N 1
ATOM 2854 C CA . ASP A 1 369 ? -5.066 -18.804 -22.305 1.00 57.41 369 ASP A CA 1
ATOM 2855 C C . ASP A 1 369 ? -4.773 -19.502 -20.963 1.00 57.41 369 ASP A C 1
ATOM 2857 O O . ASP A 1 369 ? -4.917 -20.719 -20.808 1.00 57.41 369 ASP A O 1
ATOM 2861 N N . VAL A 1 370 ? -4.278 -18.744 -19.990 1.00 54.06 370 VAL A N 1
ATOM 2862 C CA . VAL A 1 370 ? -4.004 -19.205 -18.630 1.00 54.06 370 VAL A CA 1
ATOM 2863 C C . VAL A 1 370 ? -5.270 -19.169 -17.769 1.00 54.06 370 VAL A C 1
ATOM 2865 O O . VAL A 1 370 ? -5.512 -20.108 -17.012 1.00 54.06 370 VAL A O 1
ATOM 2868 N N . GLU A 1 371 ? -6.094 -18.133 -17.915 1.00 53.28 371 GLU A N 1
ATOM 2869 C CA . GLU A 1 371 ? -7.385 -17.999 -17.231 1.00 53.28 371 GLU A CA 1
ATOM 2870 C C . GLU A 1 371 ? -8.373 -19.089 -17.655 1.00 53.28 371 GLU A C 1
ATOM 2872 O O . GLU A 1 371 ? -8.926 -19.777 -16.802 1.00 53.28 371 GLU A O 1
ATOM 2877 N N . THR A 1 372 ? -8.498 -19.354 -18.957 1.00 57.62 372 THR A N 1
ATOM 2878 C CA . THR A 1 372 ? -9.335 -20.456 -19.472 1.00 57.62 372 THR A CA 1
ATOM 2879 C C . THR A 1 372 ? -8.955 -21.813 -18.864 1.00 57.62 372 THR A C 1
ATOM 2881 O O . THR A 1 372 ? -9.816 -22.635 -18.555 1.00 57.62 372 THR A O 1
ATOM 2884 N N . LYS A 1 373 ? -7.663 -22.049 -18.603 1.00 51.66 373 LYS A N 1
ATOM 2885 C CA . LYS A 1 373 ? -7.175 -23.274 -17.943 1.00 51.66 373 LYS A CA 1
ATOM 2886 C C . LYS A 1 373 ? -7.459 -23.329 -16.442 1.00 51.66 373 LYS A C 1
ATOM 2888 O O . LYS A 1 373 ? -7.495 -24.432 -15.894 1.00 51.66 373 LYS A O 1
ATOM 2893 N N . LEU A 1 374 ? -7.610 -22.184 -15.775 1.00 47.53 374 LEU A N 1
ATOM 2894 C CA . LEU A 1 374 ? -8.019 -22.112 -14.371 1.00 47.53 374 LEU A CA 1
ATOM 2895 C C . LEU A 1 374 ? -9.520 -22.389 -14.237 1.00 47.53 374 LEU A C 1
ATOM 2897 O O . LEU A 1 374 ? -9.897 -23.228 -13.420 1.00 47.53 374 LEU A O 1
ATOM 2901 N N . ASP A 1 375 ? -10.345 -21.808 -15.110 1.00 47.66 375 ASP A N 1
ATOM 2902 C CA . ASP A 1 375 ? -11.791 -22.057 -15.139 1.00 47.66 375 ASP A CA 1
ATOM 2903 C C . ASP A 1 375 ? -12.109 -23.538 -15.414 1.00 47.66 375 ASP A C 1
ATOM 2905 O O . ASP A 1 375 ? -12.975 -24.131 -14.774 1.00 47.66 375 ASP A O 1
ATOM 2909 N N . HIS A 1 376 ? -11.349 -24.190 -16.301 1.00 46.53 376 HIS A N 1
ATOM 2910 C CA . HIS A 1 376 ? -11.549 -25.607 -16.640 1.00 46.53 376 HIS A CA 1
ATOM 2911 C C . HIS A 1 376 ? -11.052 -26.594 -15.568 1.00 46.53 376 HIS A C 1
ATOM 2913 O O . HIS A 1 376 ? -11.381 -27.777 -15.631 1.00 46.53 376 HIS A O 1
ATOM 2919 N N . ARG A 1 377 ? -10.271 -26.152 -14.570 1.00 43.56 377 ARG A N 1
ATOM 2920 C CA . ARG A 1 377 ? -9.928 -26.985 -13.398 1.00 43.56 377 ARG A CA 1
ATOM 2921 C C . ARG A 1 377 ? -11.014 -26.977 -12.321 1.00 43.56 377 ARG A C 1
ATOM 2923 O O . ARG A 1 377 ? -10.960 -27.822 -11.430 1.00 43.56 377 ARG A O 1
ATOM 2930 N N . GLY A 1 378 ? -11.966 -26.045 -12.392 1.00 33.72 378 GLY A N 1
ATOM 2931 C CA . GLY A 1 378 ? -13.094 -25.937 -11.466 1.00 33.72 378 GLY A CA 1
ATOM 2932 C C . GLY A 1 378 ? -14.282 -26.843 -11.801 1.00 33.72 378 GLY A C 1
ATOM 2933 O O . GLY A 1 378 ? -15.167 -27.005 -10.962 1.00 33.72 378 GLY A O 1
ATOM 2934 N N . GLU A 1 379 ? -14.317 -27.463 -12.986 1.00 31.59 379 GLU A N 1
ATOM 2935 C CA . GLU A 1 379 ? -15.374 -28.413 -13.334 1.00 31.59 379 GLU A CA 1
ATOM 2936 C C . GLU A 1 379 ? -15.015 -29.833 -12.864 1.00 31.59 379 GLU A C 1
ATOM 2938 O O . GLU A 1 379 ? -13.991 -30.389 -13.278 1.00 31.59 379 GLU A O 1
ATOM 2943 N N . PRO A 1 380 ? -15.842 -30.477 -12.017 1.00 35.47 380 PRO A N 1
ATOM 2944 C CA . PRO A 1 380 ? -15.648 -31.880 -11.706 1.00 35.47 380 PRO A CA 1
ATOM 2945 C C . PRO A 1 380 ? -15.878 -32.685 -12.984 1.00 35.47 380 PRO A C 1
ATOM 2947 O O . PRO A 1 380 ? -16.966 -32.657 -13.560 1.00 35.47 380 PRO A O 1
ATOM 2950 N N . SER A 1 381 ? -14.840 -33.408 -13.409 1.00 35.12 381 SER A N 1
ATOM 2951 C CA . SER A 1 381 ? -14.883 -34.362 -14.517 1.00 35.12 381 SER A CA 1
ATOM 2952 C C . SER A 1 381 ? -16.127 -35.251 -14.402 1.00 35.12 381 SER A C 1
ATOM 2954 O O . SER A 1 381 ? -16.193 -36.163 -13.572 1.00 35.12 381 SER A O 1
ATOM 2956 N N . ARG A 1 382 ? -17.149 -34.967 -15.220 1.00 35.72 382 ARG A N 1
ATOM 2957 C CA . ARG A 1 382 ? -18.294 -35.856 -15.422 1.00 35.72 382 ARG A CA 1
ATOM 2958 C C . ARG A 1 382 ? -17.789 -37.063 -16.193 1.00 35.72 382 ARG A C 1
ATOM 2960 O O . ARG A 1 382 ? -17.736 -37.052 -17.416 1.00 35.72 382 ARG A O 1
ATOM 2967 N N . ASN A 1 383 ? -17.406 -38.096 -15.458 1.00 32.28 383 ASN A N 1
ATOM 2968 C CA . ASN A 1 383 ? -17.034 -39.378 -16.030 1.00 32.28 383 ASN A CA 1
ATOM 2969 C C . ASN A 1 383 ? -18.303 -40.058 -16.596 1.00 32.28 383 ASN A C 1
ATOM 2971 O O . ASN A 1 383 ? -19.213 -40.364 -15.818 1.00 32.28 383 ASN A O 1
ATOM 2975 N N . PRO A 1 384 ? -18.427 -40.287 -17.915 1.00 35.91 384 PRO A N 1
ATOM 2976 C CA . PRO A 1 384 ? -19.663 -40.758 -18.521 1.00 35.91 384 PRO A CA 1
ATOM 2977 C C . PRO A 1 384 ? -19.675 -42.286 -18.599 1.00 35.91 384 PRO A C 1
ATOM 2979 O O . PRO A 1 384 ? -19.720 -42.842 -19.683 1.00 35.91 384 PRO A O 1
ATOM 2982 N N . HIS A 1 385 ? -19.644 -42.989 -17.465 1.00 37.47 385 HIS A N 1
ATOM 2983 C CA . HIS A 1 385 ? -19.961 -44.422 -17.439 1.00 37.47 385 HIS A CA 1
ATOM 2984 C C . HIS A 1 385 ? -20.530 -44.849 -16.086 1.00 37.47 385 HIS A C 1
ATOM 2986 O O . HIS A 1 385 ? -19.808 -45.292 -15.196 1.00 37.47 385 HIS A O 1
ATOM 2992 N N . ARG A 1 386 ? -21.858 -44.776 -15.958 1.00 31.97 386 ARG A N 1
ATOM 2993 C CA . ARG A 1 386 ? -22.646 -45.725 -15.157 1.00 31.97 386 ARG A CA 1
ATOM 2994 C C . ARG A 1 386 ? -24.096 -45.706 -15.639 1.00 31.97 386 ARG A C 1
ATOM 2996 O O . ARG A 1 386 ? -24.817 -44.740 -15.420 1.00 31.97 386 ARG A O 1
ATOM 3003 N N . ASN A 1 387 ? -24.483 -46.771 -16.339 1.00 31.58 387 ASN A N 1
ATOM 3004 C CA . ASN A 1 387 ? -25.860 -47.017 -16.763 1.00 31.58 387 ASN A CA 1
ATOM 3005 C C . ASN A 1 387 ? -26.767 -47.346 -15.561 1.00 31.58 387 ASN A C 1
ATOM 3007 O O . ASN A 1 387 ? -26.274 -47.849 -14.547 1.00 31.58 387 ASN A O 1
ATOM 3011 N N . PRO A 1 388 ? -28.084 -47.099 -15.680 1.00 37.47 388 PRO A N 1
ATOM 3012 C CA . PRO A 1 388 ? -29.047 -47.295 -14.609 1.00 37.47 388 PRO A CA 1
ATOM 3013 C C . PRO A 1 388 ? -29.632 -48.712 -14.636 1.00 37.47 388 PRO A C 1
ATOM 3015 O O . PRO A 1 388 ? -30.019 -49.219 -15.686 1.00 37.47 388 PRO A O 1
ATOM 3018 N N . THR A 1 389 ? -29.790 -49.318 -13.462 1.00 30.94 389 THR A N 1
ATOM 3019 C CA . THR A 1 389 ? -30.703 -50.450 -13.262 1.00 30.94 389 THR A CA 1
ATOM 3020 C C . THR A 1 389 ? -31.495 -50.240 -11.978 1.00 30.94 389 THR A C 1
ATOM 3022 O O . THR A 1 389 ? -30.973 -50.353 -10.873 1.00 30.94 389 THR A O 1
ATOM 3025 N N . THR A 1 390 ? -32.775 -49.938 -12.141 1.00 33.84 390 THR A N 1
ATOM 3026 C CA . THR A 1 390 ? -33.880 -50.280 -11.226 1.00 33.84 390 THR A CA 1
ATOM 3027 C C . THR A 1 390 ? -34.815 -51.162 -12.075 1.00 33.84 390 THR A C 1
ATOM 3029 O O . THR A 1 390 ? -34.836 -50.948 -13.290 1.00 33.84 390 THR A O 1
ATOM 3032 N N . PRO A 1 391 ? -35.558 -52.154 -11.534 1.00 40.88 391 PRO A N 1
ATOM 3033 C CA . PRO A 1 391 ? -36.539 -51.913 -10.470 1.00 40.88 391 PRO A CA 1
ATOM 3034 C C . PRO A 1 391 ? -36.713 -53.052 -9.438 1.00 40.88 391 PRO A C 1
ATOM 3036 O O . PRO A 1 391 ? -36.348 -54.199 -9.677 1.00 40.88 391 PRO A O 1
ATOM 3039 N N . GLY A 1 392 ? -37.340 -52.757 -8.292 1.00 27.25 392 GLY A N 1
ATOM 3040 C CA . GLY A 1 392 ? -37.661 -53.791 -7.300 1.00 27.25 392 GLY A CA 1
ATOM 3041 C C . GLY A 1 392 ? -38.403 -53.299 -6.058 1.00 27.25 392 GLY A C 1
ATOM 3042 O O . GLY A 1 392 ? -37.830 -53.188 -4.986 1.00 27.25 392 GLY A O 1
ATOM 3043 N N . ARG A 1 393 ? -39.693 -53.017 -6.229 1.00 31.06 393 ARG A N 1
ATOM 3044 C CA . ARG A 1 393 ? -40.730 -52.763 -5.215 1.00 31.06 393 ARG A CA 1
ATOM 3045 C C . ARG A 1 393 ? -40.750 -53.825 -4.097 1.00 31.06 393 ARG A C 1
ATOM 3047 O O . ARG A 1 393 ? -40.893 -55.000 -4.422 1.00 31.06 393 ARG A O 1
ATOM 3054 N N . ARG A 1 394 ? -40.775 -53.415 -2.818 1.00 30.28 394 ARG A N 1
ATOM 3055 C CA . ARG A 1 394 ? -41.706 -53.943 -1.793 1.00 30.28 394 ARG A CA 1
ATOM 3056 C C . ARG A 1 394 ? -41.679 -53.138 -0.491 1.00 30.28 394 ARG A C 1
ATOM 3058 O O . ARG A 1 394 ? -40.635 -52.720 -0.010 1.00 30.28 394 ARG A O 1
ATOM 3065 N N . GLU A 1 395 ? -42.890 -52.936 0.008 1.00 33.62 395 GLU A N 1
ATOM 3066 C CA . GLU A 1 395 ? -43.278 -52.357 1.289 1.00 33.62 395 GLU A CA 1
ATOM 3067 C C . GLU A 1 395 ? -42.612 -53.064 2.475 1.00 33.62 395 GLU A C 1
ATOM 3069 O O . GLU A 1 395 ? -42.469 -54.284 2.452 1.00 33.62 395 GLU A O 1
ATOM 3074 N N . GLN A 1 396 ? -42.335 -52.320 3.548 1.00 31.53 396 GLN A N 1
ATOM 3075 C CA . GLN A 1 396 ? -42.911 -52.627 4.860 1.00 31.53 396 GLN A CA 1
ATOM 3076 C C . GLN A 1 396 ? -42.705 -51.466 5.838 1.00 31.53 396 GLN A C 1
ATOM 3078 O O . GLN A 1 396 ? -41.597 -51.064 6.177 1.00 31.53 396 GLN A O 1
ATOM 3083 N N . THR A 1 397 ? -43.839 -50.941 6.282 1.00 36.81 397 THR A N 1
ATOM 3084 C CA . THR A 1 397 ? -44.047 -50.211 7.528 1.00 36.81 397 THR A CA 1
ATOM 3085 C C . THR A 1 397 ? -43.511 -50.994 8.728 1.00 36.81 397 THR A C 1
ATOM 3087 O O . THR A 1 397 ? -43.847 -52.170 8.857 1.00 36.81 397 THR A O 1
ATOM 3090 N N . ASN A 1 398 ? -42.822 -50.341 9.670 1.00 32.03 398 ASN A N 1
ATOM 3091 C CA . ASN A 1 398 ? -43.201 -50.486 11.077 1.00 32.03 398 ASN A CA 1
ATOM 3092 C C . ASN A 1 398 ? -42.627 -49.402 11.995 1.00 32.03 398 ASN A C 1
ATOM 3094 O O . ASN A 1 398 ? -41.473 -49.002 11.884 1.00 32.03 398 ASN A O 1
ATOM 3098 N N . ASN A 1 399 ? -43.492 -48.991 12.919 1.00 37.16 399 ASN A N 1
ATOM 3099 C CA . ASN A 1 399 ? -43.256 -48.108 14.053 1.00 37.16 399 ASN A CA 1
ATOM 3100 C C . ASN A 1 399 ? -42.214 -48.667 15.033 1.00 37.16 399 ASN A C 1
ATOM 3102 O O . ASN A 1 399 ? -42.288 -49.844 15.395 1.00 37.16 399 ASN A O 1
ATOM 3106 N N . ARG A 1 400 ? -41.396 -47.779 15.605 1.00 40.16 400 ARG A N 1
ATOM 3107 C CA . ARG A 1 400 ? -41.405 -47.496 17.050 1.00 40.16 400 ARG A CA 1
ATOM 3108 C C . ARG A 1 400 ? -40.708 -46.183 17.363 1.00 40.16 400 ARG A C 1
ATOM 3110 O O . ARG A 1 400 ? -39.645 -45.940 16.756 1.00 40.16 400 ARG A O 1
#

Foldseek 3Di:
DDFADAAEAEDQDDDPDDDPPCLPVLCRHQYEYEHEFQYQDCPVSLVSNLSSVHAYFYHHDDLCPLLQVLQVVLQRVQWQWFQKWKFKDWDDDPFKDPKFKFDKAFASDQDPDRDRDRDIHGLGIGGVQFDTDIDMDIDIDGDQAAFKDKDQTIKMKMWTDRGPVCPVPGTDIDIDTDIDMDTHPPDDDPDDPPPQDDLVNLVSVLLVLVLNLLSVLVVVLVVVVVVDDDSVCSLVVSLVSLVVSVVVQVPDCPSRVSVVSNVVNPNDPVVVVLLSVQQSVCSVVSSHCQLVSNLSRCRNSVGFGHNVGPDHGPGRGPSSVLSSVVSSVVSVVVVVVVVVPPDDDPPPVDPDPPPPVVVVVVSVVVSVVVVVVVVVVPDDPPDPDDDDDDDDDDDDDDDD

Secondary structure (DSSP, 8-state):
-PPPP-EEEEESS---------HHHHTTS-EEEEEES--S-THHHHHHHHHTT--EEEE-SGGGHHHHHHHHHHHHHTEEEEEEEEEEEE---TTEEEEEEPPPB-SS-SS----S--PPEEEEEEETT-----B--EEEEE----EEEEEEEEEEEEEEESSSGGGGSPPEEEEEEEEEEEEESSS-TT-----PPPHHHHHHHHHHHHHHHHHHHHHHHHHHHTT---GGGHHHHHHHHHHHHHHHHHT-TTTTHHHHHHHHTT-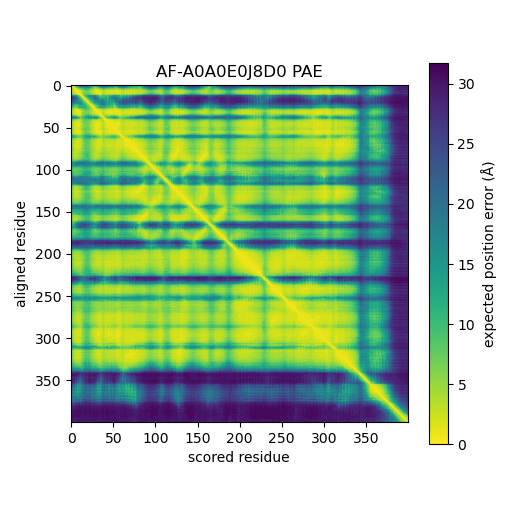--HHHHHHHHHHHHHHHTT--SHHHHHHHHHHHHTS----SSSSPPTT--HHHHHHHHHHHHHHHHHHHHHHHTTTS--------SS-HHHHHHHHHHHHHHHHHHHHTTSS---------------------

Organism: Oryza nivara (NCBI:txid4536)

Solvent-accessible surface area (backbone atoms only — not comparable to full-atom values): 22943 Å² total; per-residue (Å²): 135,69,72,81,67,67,41,80,45,76,44,68,68,73,73,85,79,79,72,92,76,63,65,74,61,38,69,72,31,32,25,35,22,35,40,41,48,71,31,70,56,50,61,64,48,43,47,52,4,57,71,16,69,35,39,22,22,15,32,68,45,81,86,43,49,58,40,42,50,24,39,54,50,31,41,66,73,33,57,56,30,35,71,24,28,40,31,63,40,72,38,91,40,100,61,51,46,78,66,42,58,28,30,68,47,53,62,74,63,89,66,95,66,78,42,90,38,68,68,60,45,75,66,36,68,40,36,55,76,60,65,82,73,66,51,67,53,74,47,67,44,66,63,95,49,74,20,78,47,75,41,60,48,32,32,43,37,37,40,26,24,77,47,66,73,39,84,84,46,86,68,47,74,51,77,49,75,42,70,48,76,52,63,30,86,66,84,40,93,88,69,73,93,75,79,75,72,60,53,69,62,29,46,53,46,24,52,45,42,50,52,49,52,51,50,52,52,48,56,52,50,55,56,52,62,74,67,73,64,68,78,81,50,52,34,60,50,47,23,54,50,53,53,50,52,52,58,52,35,76,72,32,80,76,71,29,43,39,42,54,50,16,50,74,67,67,44,88,55,62,66,60,53,51,50,52,54,44,43,36,50,38,16,68,71,59,46,27,49,30,37,51,53,6,42,50,35,17,60,31,59,47,35,57,36,37,26,61,54,95,66,79,54,95,39,61,21,68,58,19,51,54,36,28,53,49,38,51,55,49,53,52,50,54,53,52,53,62,66,70,60,67,94,66,79,82,77,65,78,68,95,58,100,78,48,67,66,61,50,48,51,51,46,50,52,52,50,50,62,48,46,57,56,53,60,62,67,71,55,80,83,80,75,92,80,81,86,89,86,84,88,83,89,79,89,80,90,81,89,133

Sequence (400 aa):
MKRQGFIVLVSDRDSSMSNCSDDGLLQKYPVHTFSLGKAEDPTELVTIAKESKGTFSSISGNSKIMEAFAICLAGLKSVIAVKARVKISPKESANTSNVKVYKPVGINDTDFRMERDNEAVALGVLYAGEVKDLIVGIEFTVEDVKGFRSIDVLAATVEYYKDVQQEQLPKSTAKCTMQVHFCGTLFASGCTNDRTPFPM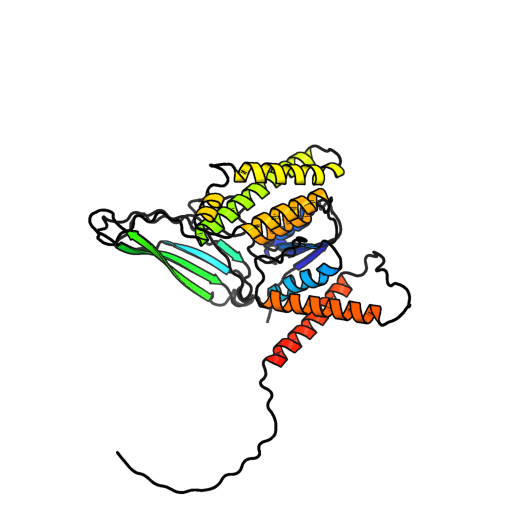VVQQMARFDVLLLMAEIRGKLDAVKKKKEDGIMLPYEAWRMLKSRWEESKNSDEYFYSWRQAQRVGVDLGRIENDIHAMVSCLKRGLGLGCVYSWVSSYQMQRATTTGLPTTSSFLTPAMEDMVHQARKQSEKDAAATSAAGGGTRMALRPGEARIVEVLEQIAKRLEDVETKLDHRGEPSRNPHRNPTTPGRREQTNNR

Radius of gyration: 26.69 Å; Cα contacts (8 Å, |Δi|>4): 599; chains: 1; bounding box: 70×77×79 Å

Nearest PDB structures (foldseek):
  4fx5-assembly1_A  TM=5.885E-01  e=3.613E-06  Catenulispora acidiphila DSM 44928
  6fpz-assembly2_B  TM=5.289E-01  e=7.346E-05  Homo sapiens
  6fpy-assembly2_B  TM=5.235E-01  e=1.157E-04  Homo sapiens
  4jro-assembly1_C  TM=3.866E-01  e=1.717E+00  Listeria monocytogenes EGD-e
  4da9-assembly1_B  TM=4.683E-01  e=5.056E+00  Sinorhizobium meliloti 1021